Protein AF-0000000078831108 (afdb_homodimer)

Foldseek 3Di:
DVVVVVVVVLVVVLVVVVVVLVVLVVVLVVLVVLADVVLLVVLLCCLAVVCQVVLQVQLLVLLLVLLVVLCVVCVVVVNLLLSLVRSLLCCLQPSVLLSSLLVSLLRVLLVLLLVLLCCQAVCVCVVCVVVPHHCCSYRQSSNLVSLLVRQLVSSVVSSVSSSVSNLVSCCPPVVDHSVSNVVNNVVPDDPLSNVLSSVLSSVLSSLSSSLSNVLSNPFDDPPVSSNVSSVRSSVSSSVSSVVSSVVSCVVVVVVVD/DVVVVVVCVLVVVLVVCVVVLVVLVVVLVVLVVLADVVLLVVLLCCLAVVCQVVLQVQLLVLLLVLLVVLCVVCVVVVNLLLSLVRSLLCCLQPSVLLSSLLVSLLRVLLVLLLVLLCCQAVCVCVVCVVVPHHCCSYRQSSNLVSLLVRQLVSSVVSSVSSSVSNLVSCCPPVVDHSVSNVVNNVVPDDPLSNVLSSVLSSVLSSLSSSLSNVLSNPFDDPPVSSNVSSVRSSVSSSSSSVVSSVVSCVVVVVVVD

InterPro domains:
  IPR030802 ABC transporter permease MalE [PF02405] (42-250)
  IPR030802 ABC transporter permease MalE [PTHR30188] (7-253)

Structure (mmCIF, N/CA/C/O backbone):
data_AF-0000000078831108-model_v1
#
loop_
_entity.id
_entity.type
_entity.pdbx_description
1 polymer 'Membrane protein'
#
loop_
_atom_site.group_PDB
_atom_site.id
_atom_site.type_symbol
_atom_site.label_atom_id
_atom_site.label_alt_id
_atom_site.label_comp_id
_atom_site.label_asym_id
_atom_site.label_entity_id
_atom_site.label_seq_id
_atom_site.pdbx_PDB_ins_code
_atom_site.Cartn_x
_atom_site.Cartn_y
_atom_site.Cartn_z
_atom_site.occupancy
_atom_site.B_iso_or_equiv
_atom_site.auth_seq_id
_atom_site.auth_comp_id
_atom_site.auth_asym_id
_atom_site.auth_atom_id
_atom_site.pdbx_PDB_model_num
ATOM 1 N N . MET A 1 1 ? 14.578 -10.383 21.969 1 43.16 1 MET A N 1
ATOM 2 C CA . MET A 1 1 ? 13.406 -10.391 22.844 1 43.16 1 MET A CA 1
ATOM 3 C C . MET A 1 1 ? 12.711 -9.031 22.828 1 43.16 1 MET A C 1
ATOM 5 O O . MET A 1 1 ? 11.484 -8.961 22.766 1 43.16 1 MET A O 1
ATOM 9 N N . ALA A 1 2 ? 13.477 -8.055 22.891 1 45.19 2 ALA A N 1
ATOM 10 C CA . ALA A 1 2 ? 12.914 -6.707 22.922 1 45.19 2 ALA A CA 1
ATOM 11 C C . ALA A 1 2 ? 12.273 -6.348 21.578 1 45.19 2 ALA A C 1
ATOM 13 O O . ALA A 1 2 ? 11.211 -5.727 21.547 1 45.19 2 ALA A O 1
ATOM 14 N N . LEU A 1 3 ? 12.992 -6.754 20.594 1 42.25 3 LEU A N 1
ATOM 15 C CA . LEU A 1 3 ? 12.469 -6.504 19.266 1 42.25 3 LEU A CA 1
ATOM 16 C C . LEU A 1 3 ? 11.172 -7.277 19.031 1 42.25 3 LEU A C 1
ATOM 18 O O . LEU A 1 3 ? 10.219 -6.75 18.453 1 42.25 3 LEU A O 1
ATOM 22 N N . LEU A 1 4 ? 11.211 -8.508 19.469 1 44.19 4 LEU A N 1
ATOM 23 C CA . LEU A 1 4 ? 10 -9.328 19.406 1 44.19 4 LEU A CA 1
ATOM 24 C C . LEU A 1 4 ? 8.906 -8.75 20.297 1 44.19 4 LEU A C 1
ATOM 26 O O . LEU A 1 4 ? 7.73 -8.766 19.938 1 44.19 4 LEU A O 1
ATOM 30 N N . THR A 1 5 ? 9.328 -8.219 21.328 1 44.53 5 THR A N 1
ATOM 31 C CA . THR A 1 5 ? 8.375 -7.609 22.25 1 44.53 5 THR A CA 1
ATOM 32 C C . THR A 1 5 ? 7.82 -6.312 21.672 1 44.53 5 THR A C 1
ATOM 34 O O . THR A 1 5 ? 6.633 -6.02 21.812 1 44.53 5 THR A O 1
ATOM 37 N N . ARG A 1 6 ? 8.617 -5.656 21.125 1 44.91 6 ARG A N 1
ATOM 38 C CA . ARG A 1 6 ? 8.148 -4.418 20.516 1 44.91 6 ARG A CA 1
ATOM 39 C C . ARG A 1 6 ? 7.27 -4.699 19.297 1 44.91 6 ARG A C 1
ATOM 41 O O . ARG A 1 6 ? 6.254 -4.035 19.094 1 44.91 6 ARG A O 1
ATOM 48 N N . LEU A 1 7 ? 7.746 -5.621 18.531 1 43.31 7 LEU A N 1
ATOM 49 C CA . LEU A 1 7 ? 6.914 -6.117 17.438 1 43.31 7 LEU A CA 1
ATOM 50 C C . LEU A 1 7 ? 5.578 -6.633 17.969 1 43.31 7 LEU A C 1
ATOM 52 O O . LEU A 1 7 ? 4.531 -6.395 17.359 1 43.31 7 LEU A O 1
ATOM 56 N N . GLY A 1 8 ? 5.664 -7.355 18.984 1 44.03 8 GLY A N 1
ATOM 57 C CA . GLY A 1 8 ? 4.484 -7.832 19.688 1 44.03 8 GLY A CA 1
ATOM 58 C C . GLY A 1 8 ? 3.615 -6.711 20.234 1 44.03 8 GLY A C 1
ATOM 59 O O . GLY A 1 8 ? 2.391 -6.75 20.094 1 44.03 8 GLY A O 1
ATOM 60 N N . ARG A 1 9 ? 4.199 -5.793 20.734 1 45.91 9 ARG A N 1
ATOM 61 C CA . ARG A 1 9 ? 3.428 -4.684 21.297 1 45.91 9 ARG A CA 1
ATOM 62 C C . ARG A 1 9 ? 2.775 -3.861 20.188 1 45.91 9 ARG A C 1
ATOM 64 O O . ARG A 1 9 ? 1.618 -3.455 20.312 1 45.91 9 ARG A O 1
ATOM 71 N N . THR A 1 10 ? 3.529 -3.58 19.219 1 43.19 10 THR A N 1
ATOM 72 C CA . THR A 1 10 ? 2.941 -2.871 18.078 1 43.19 10 THR A CA 1
ATOM 73 C C . THR A 1 10 ? 1.847 -3.709 17.422 1 43.19 10 THR A C 1
ATOM 75 O O . THR A 1 10 ? 0.784 -3.189 17.078 1 43.19 10 THR A O 1
ATOM 78 N N . ALA A 1 11 ? 2.166 -4.961 17.203 1 45.38 11 ALA A N 1
ATOM 79 C CA . ALA A 1 11 ? 1.142 -5.898 16.75 1 45.38 11 ALA A CA 1
ATOM 80 C C . ALA A 1 11 ? 0.006 -6 17.766 1 45.38 11 ALA A C 1
ATOM 82 O O . ALA A 1 11 ? -1.169 -6.004 17.391 1 45.38 11 ALA A O 1
ATOM 83 N N . LEU A 1 12 ? 0.386 -6.129 18.969 1 43.25 12 LEU A N 1
ATOM 84 C CA . LEU A 1 12 ? -0.593 -6.18 20.047 1 43.25 12 LEU A CA 1
ATOM 85 C C . LEU A 1 12 ? -1.327 -4.848 20.188 1 43.25 12 LEU A C 1
ATOM 87 O O . LEU A 1 12 ? -2.535 -4.824 20.422 1 43.25 12 LEU A O 1
ATOM 91 N N . ASP A 1 13 ? -0.685 -3.844 20.172 1 46.34 13 ASP A N 1
ATOM 92 C CA . ASP A 1 13 ? -1.347 -2.543 20.172 1 46.34 13 ASP A CA 1
ATOM 93 C C . ASP A 1 13 ? -2.246 -2.387 18.938 1 46.34 13 ASP A C 1
ATOM 95 O O . ASP A 1 13 ? -3.332 -1.81 19.031 1 46.34 13 ASP A O 1
ATOM 99 N N . ALA A 1 14 ? -1.719 -2.859 17.938 1 45.06 14 ALA A N 1
ATOM 100 C CA . ALA A 1 14 ? -2.582 -2.953 16.766 1 45.06 14 ALA A CA 1
ATOM 101 C C . ALA A 1 14 ? -3.768 -3.879 17.016 1 45.06 14 ALA A C 1
ATOM 103 O O . ALA A 1 14 ? -4.895 -3.582 16.625 1 45.06 14 ALA A O 1
ATOM 104 N N . LEU A 1 15 ? -3.455 -5.012 17.656 1 43.91 15 LEU A N 1
ATOM 105 C CA . LEU A 1 15 ? -4.496 -5.938 18.094 1 43.91 15 LEU A CA 1
ATOM 106 C C . LEU A 1 15 ? -5.312 -5.348 19.234 1 43.91 15 LEU A C 1
ATOM 108 O O . LEU A 1 15 ? -6.527 -5.547 19.312 1 43.91 15 LEU A O 1
ATOM 112 N N . ARG A 1 16 ? -4.68 -4.941 20.188 1 45.62 16 ARG A N 1
ATOM 113 C CA . ARG A 1 16 ? -5.426 -4.207 21.203 1 45.62 16 ARG A CA 1
ATOM 114 C C . ARG A 1 16 ? -6.266 -3.102 20.578 1 45.62 16 ARG A C 1
ATOM 116 O O . ARG A 1 16 ? -7.328 -2.748 21.094 1 45.62 16 ARG A O 1
ATOM 123 N N . GLY A 1 17 ? -5.84 -2.684 19.531 1 46.88 17 GLY A N 1
ATOM 124 C CA . GLY A 1 17 ? -6.617 -1.814 18.656 1 46.88 17 GLY A CA 1
ATOM 125 C C . GLY A 1 17 ? -7.859 -2.486 18.109 1 46.88 17 GLY A C 1
ATOM 126 O O . GLY A 1 17 ? -8.867 -1.821 17.844 1 46.88 17 GLY A O 1
ATOM 127 N N . THR A 1 18 ? -7.734 -3.844 18.047 1 49 18 THR A N 1
ATOM 128 C CA . THR A 1 18 ? -8.945 -4.547 17.641 1 49 18 THR A CA 1
ATOM 129 C C . THR A 1 18 ? -10.062 -4.352 18.656 1 49 18 THR A C 1
ATOM 131 O O . THR A 1 18 ? -11.219 -4.168 18.297 1 49 18 THR A O 1
ATOM 134 N N . GLY A 1 19 ? -9.68 -4.578 19.906 1 51.91 19 GLY A N 1
ATOM 135 C CA . GLY A 1 19 ? -10.695 -4.211 20.875 1 51.91 19 GLY A CA 1
ATOM 136 C C . GLY A 1 19 ? -11.172 -2.777 20.734 1 51.91 19 GLY A C 1
ATOM 137 O O . GLY A 1 19 ? -12.359 -2.496 20.859 1 51.91 19 GLY A O 1
ATOM 138 N N . ALA A 1 20 ? -10.266 -2.068 20.5 1 57.56 20 ALA A N 1
ATOM 139 C CA . ALA A 1 20 ? -10.586 -0.667 20.234 1 57.56 20 ALA A CA 1
ATOM 140 C C . ALA A 1 20 ? -11.383 -0.514 18.938 1 57.56 20 ALA A C 1
ATOM 142 O O . ALA A 1 20 ? -12.297 0.311 18.859 1 57.56 20 ALA A O 1
ATOM 143 N N . LEU A 1 21 ? -11.102 -1.472 18.062 1 61.81 21 LEU A N 1
ATOM 144 C CA . LEU A 1 21 ? -11.891 -1.469 16.828 1 61.81 21 LEU A CA 1
ATOM 145 C C . LEU A 1 21 ? -13.352 -1.81 17.109 1 61.81 21 LEU A C 1
ATOM 147 O O . LEU A 1 21 ? -14.258 -1.169 16.578 1 61.81 21 LEU A O 1
ATOM 151 N N . GLY A 1 22 ? -13.445 -2.783 18.031 1 63.97 22 GLY A N 1
ATOM 152 C CA . GLY A 1 22 ? -14.797 -3.16 18.391 1 63.97 22 GLY A CA 1
ATOM 153 C C . GLY A 1 22 ? -15.57 -2.045 19.078 1 63.97 22 GLY A C 1
ATOM 154 O O . GLY A 1 22 ? -16.75 -1.832 18.797 1 63.97 22 GLY A O 1
ATOM 155 N N . LEU A 1 23 ? -14.906 -1.422 19.938 1 63.66 23 LEU A N 1
ATOM 156 C CA . LEU A 1 23 ? -15.547 -0.327 20.656 1 63.66 23 LEU A CA 1
ATOM 157 C C . LEU A 1 23 ? -15.93 0.801 19.703 1 63.66 23 LEU A C 1
ATOM 159 O O . LEU A 1 23 ? -17.016 1.376 19.812 1 63.66 23 LEU A O 1
ATOM 163 N N . VAL A 1 24 ? -15.07 1.024 18.828 1 64.75 24 VAL A N 1
ATOM 164 C CA . VAL A 1 24 ? -15.352 2.098 17.875 1 64.75 24 VAL A CA 1
ATOM 165 C C . VAL A 1 24 ? -16.5 1.688 16.953 1 64.75 24 VAL A C 1
ATOM 167 O O . VAL A 1 24 ? -17.375 2.496 16.656 1 64.75 24 VAL A O 1
ATOM 170 N N . VAL A 1 25 ? -16.438 0.449 16.578 1 69.88 25 VAL A N 1
ATOM 171 C CA . VAL A 1 25 ? -17.531 -0.058 15.75 1 69.88 25 VAL A CA 1
ATOM 172 C C . VAL A 1 25 ? -18.859 0.032 16.531 1 69.88 25 VAL A C 1
ATOM 174 O O . VAL A 1 25 ? -19.859 0.512 15.992 1 69.88 25 VAL A O 1
ATOM 177 N N . GLY A 1 26 ? -18.781 -0.396 17.781 1 73.62 26 GLY A N 1
ATOM 178 C CA . GLY A 1 26 ? -19.969 -0.344 18.594 1 73.62 26 GLY A CA 1
ATOM 179 C C . GLY A 1 26 ? -20.5 1.064 18.797 1 73.62 26 GLY A C 1
ATOM 180 O O . GLY A 1 26 ? -21.703 1.313 18.625 1 73.62 26 GLY A O 1
ATOM 181 N N . ARG A 1 27 ? -19.656 1.938 19.047 1 73.44 27 ARG A N 1
ATOM 182 C CA . ARG A 1 27 ? -20.062 3.326 19.25 1 73.44 27 ARG A CA 1
ATOM 183 C C . ARG A 1 27 ? -20.578 3.945 17.953 1 73.44 27 ARG A C 1
ATOM 185 O O . ARG A 1 27 ? -21.484 4.777 17.969 1 73.44 27 ARG A O 1
ATOM 192 N N . THR A 1 28 ? -19.922 3.529 16.922 1 75 28 THR A N 1
ATOM 193 C CA . THR A 1 28 ? -20.359 4.031 15.625 1 75 28 THR A CA 1
ATOM 194 C C . THR A 1 28 ? -21.781 3.547 15.312 1 75 28 THR A C 1
ATOM 196 O O . THR A 1 28 ? -22.609 4.316 14.836 1 75 28 THR A O 1
ATOM 199 N N . VAL A 1 29 ? -21.969 2.326 15.617 1 74.62 29 VAL A N 1
ATOM 200 C CA . VAL A 1 29 ? -23.297 1.761 15.367 1 74.62 29 VAL A CA 1
ATOM 201 C C . VAL A 1 29 ? -24.328 2.479 16.234 1 74.62 29 VAL A C 1
ATOM 203 O O . VAL A 1 29 ? -25.422 2.809 15.75 1 74.62 29 VAL A O 1
ATOM 206 N N . LEU A 1 30 ? -23.984 2.793 17.438 1 76.62 30 LEU A N 1
ATOM 207 C CA . LEU A 1 30 ? -24.906 3.461 18.344 1 76.62 30 LEU A CA 1
ATOM 208 C C . LEU A 1 30 ? -25.141 4.906 17.922 1 76.62 30 LEU A C 1
ATOM 210 O O . LEU A 1 30 ? -26.172 5.492 18.25 1 76.62 30 LEU A O 1
ATOM 214 N N . ALA A 1 31 ? -24.25 5.418 17.25 1 76.25 31 ALA A N 1
ATOM 215 C CA . ALA A 1 31 ? -24.344 6.82 16.859 1 76.25 31 ALA A CA 1
ATOM 216 C C . ALA A 1 31 ? -25.047 6.965 15.508 1 76.25 31 ALA A C 1
ATOM 218 O O . ALA A 1 31 ? -25.344 8.078 15.07 1 76.25 31 ALA A O 1
ATOM 219 N N . LEU A 1 32 ? -25.328 5.906 14.922 1 75.81 32 LEU A N 1
ATOM 220 C CA . LEU A 1 32 ? -25.875 5.902 13.57 1 75.81 32 LEU A CA 1
ATOM 221 C C . LEU A 1 32 ? -27.141 6.754 13.5 1 75.81 32 LEU A C 1
ATOM 223 O O . LEU A 1 32 ? -27.312 7.539 12.562 1 75.81 32 LEU A O 1
ATOM 227 N N . PRO A 1 33 ? -27.984 6.691 14.508 1 74.25 33 PRO A N 1
ATOM 228 C CA . PRO A 1 33 ? -29.219 7.484 14.43 1 74.25 33 PRO A CA 1
ATOM 229 C C . PRO A 1 33 ? -28.953 8.984 14.547 1 74.25 33 PRO A C 1
ATOM 231 O O . PRO A 1 33 ? -29.797 9.797 14.148 1 74.25 33 PRO A O 1
ATOM 234 N N . LYS A 1 34 ? -27.906 9.453 14.992 1 79.75 34 LYS A N 1
ATOM 235 C CA . LYS A 1 34 ? -27.609 10.867 15.227 1 79.75 34 LYS A CA 1
ATOM 236 C C . LYS A 1 34 ? -26.562 11.375 14.234 1 79.75 34 LYS A C 1
ATOM 238 O O . LYS A 1 34 ? -25.984 12.438 14.438 1 79.75 34 LYS A O 1
ATOM 243 N N . LEU A 1 35 ? -26.5 10.633 13.125 1 84.12 35 LEU A N 1
ATOM 244 C CA . LEU A 1 35 ? -25.469 10.992 12.156 1 84.12 35 LEU A CA 1
ATOM 245 C C . LEU A 1 35 ? -25.766 12.352 11.523 1 84.12 35 LEU A C 1
ATOM 247 O O . LEU A 1 35 ? -26.922 12.633 11.164 1 84.12 35 LEU A O 1
ATOM 251 N N . GLU A 1 36 ? -24.781 13.133 11.539 1 88.25 36 GLU A N 1
ATOM 252 C CA . GLU A 1 36 ? -24.922 14.391 10.805 1 88.25 36 GLU A CA 1
ATOM 253 C C . GLU A 1 36 ? -24.922 14.156 9.297 1 88.25 36 GLU A C 1
ATOM 255 O O . GLU A 1 36 ? -23.875 13.875 8.711 1 88.25 36 GLU A O 1
ATOM 260 N N . ARG A 1 37 ? -25.969 14.422 8.656 1 89.25 37 ARG A N 1
ATOM 261 C CA . ARG A 1 37 ? -26.188 14.039 7.27 1 89.25 37 ARG A CA 1
ATOM 262 C C . ARG A 1 37 ? -25.312 14.852 6.324 1 89.25 37 ARG A C 1
ATOM 264 O O . ARG A 1 37 ? -24.875 14.344 5.289 1 89.25 37 ARG A O 1
ATOM 271 N N . ARG A 1 38 ? -25.094 16.062 6.656 1 90.69 38 ARG A N 1
ATOM 272 C CA . ARG A 1 38 ? -24.266 16.906 5.801 1 90.69 38 ARG A CA 1
ATOM 273 C C . ARG A 1 38 ? -22.828 16.406 5.77 1 90.69 38 ARG A C 1
ATOM 275 O O . ARG A 1 38 ? -22.219 16.344 4.703 1 90.69 38 ARG A O 1
ATOM 282 N N . GLU A 1 39 ? -22.391 16.047 6.906 1 91.25 39 GLU A N 1
ATOM 283 C CA . GLU A 1 39 ? -21.031 15.516 6.988 1 91.25 39 GLU A CA 1
ATOM 284 C C . GLU A 1 39 ? -20.938 14.156 6.301 1 91.25 39 GLU A C 1
ATOM 286 O O . GLU A 1 39 ? -19.938 13.852 5.656 1 91.25 39 GLU A O 1
ATOM 291 N N . LEU A 1 40 ? -21.984 13.367 6.438 1 92.12 40 LEU A N 1
ATOM 292 C CA . LEU A 1 40 ? -22.031 12.07 5.77 1 92.12 40 LEU A CA 1
ATOM 293 C C . LEU A 1 40 ? -21.969 12.234 4.254 1 92.12 40 LEU A C 1
ATOM 295 O O . LEU A 1 40 ? -21.219 11.531 3.578 1 92.12 40 LEU A O 1
ATOM 299 N N . GLY A 1 41 ? -22.734 13.141 3.779 1 93.38 41 GLY A N 1
ATOM 300 C CA . GLY A 1 41 ? -22.734 13.398 2.346 1 93.38 41 GLY A CA 1
ATOM 301 C C . GLY A 1 41 ? -21.391 13.883 1.828 1 93.38 41 GLY A C 1
ATOM 302 O O . GLY A 1 41 ? -20.922 13.414 0.787 1 93.38 41 GLY A O 1
ATOM 303 N N . ARG A 1 42 ? -20.828 14.758 2.508 1 92.12 42 ARG A N 1
ATOM 304 C CA . ARG A 1 42 ? -19.516 15.273 2.133 1 92.12 42 ARG A CA 1
ATOM 305 C C . ARG A 1 42 ? -18.469 14.172 2.133 1 92.12 42 ARG A C 1
ATOM 307 O O . ARG A 1 42 ? -17.688 14.047 1.188 1 92.12 42 ARG A O 1
ATOM 314 N N . ALA A 1 43 ? -18.516 13.406 3.154 1 91.62 43 ALA A N 1
ATOM 315 C CA . ALA A 1 43 ? -17.547 12.32 3.297 1 91.62 43 ALA A CA 1
ATOM 316 C C . ALA A 1 43 ? -17.75 11.266 2.211 1 91.62 43 ALA A C 1
ATOM 318 O O . ALA A 1 43 ? -16.766 10.727 1.685 1 91.62 43 ALA A O 1
ATOM 319 N N . LEU A 1 44 ? -18.984 11.008 1.83 1 93.38 44 LEU A N 1
ATOM 320 C CA . LEU A 1 44 ? -19.266 10.023 0.795 1 93.38 44 LEU A CA 1
ATOM 321 C C . LEU A 1 44 ? -18.719 10.477 -0.555 1 93.38 44 LEU A C 1
ATOM 323 O O . LEU A 1 44 ? -18.188 9.664 -1.315 1 93.38 44 LEU A O 1
ATOM 327 N N . VAL A 1 45 ? -18.875 11.688 -0.813 1 92.62 45 VAL A N 1
ATOM 328 C CA . VAL A 1 45 ? -18.391 12.227 -2.078 1 92.62 45 VAL A CA 1
ATOM 329 C C . VAL A 1 45 ? -16.859 12.203 -2.09 1 92.62 45 VAL A C 1
ATOM 331 O O . VAL A 1 45 ? -16.25 11.789 -3.076 1 92.62 45 VAL A O 1
ATOM 334 N N . GLN A 1 46 ? -16.328 12.609 -1.021 1 89 46 GLN A N 1
ATOM 335 C CA . GLN A 1 46 ? -14.867 12.695 -0.93 1 89 46 GLN A CA 1
ATOM 336 C C . GLN A 1 46 ? -14.227 11.312 -0.931 1 89 46 GLN A C 1
ATOM 338 O O . GLN A 1 46 ? -13.242 11.078 -1.634 1 89 46 GLN A O 1
ATOM 343 N N . PHE A 1 47 ? -14.797 10.398 -0.22 1 90.62 47 PHE A N 1
ATOM 344 C CA . PHE A 1 47 ? -14.203 9.086 -0.044 1 90.62 47 PHE A CA 1
ATOM 345 C C . PHE A 1 47 ? -14.555 8.172 -1.21 1 90.62 47 PHE A C 1
ATOM 347 O O . PHE A 1 47 ? -13.727 7.367 -1.649 1 90.62 47 PHE A O 1
ATOM 354 N N . GLY A 1 48 ? -15.695 8.266 -1.711 1 91 48 GLY A N 1
ATOM 355 C CA . GLY A 1 48 ? -16.156 7.406 -2.793 1 91 48 GLY A CA 1
ATOM 356 C C . GLY A 1 48 ? -15.797 7.938 -4.168 1 91 48 GLY A C 1
ATOM 357 O O . GLY A 1 48 ? -14.836 7.473 -4.785 1 91 48 GLY A O 1
ATOM 358 N N . TYR A 1 49 ? -16.406 9.008 -4.52 1 90 49 TYR A N 1
ATOM 359 C CA . TYR A 1 49 ? -16.234 9.57 -5.852 1 90 49 TYR A CA 1
ATOM 360 C C . TYR A 1 49 ? -14.828 10.125 -6.043 1 90 49 TYR A C 1
ATOM 362 O O . TYR A 1 49 ? -14.219 9.922 -7.094 1 90 49 TYR A O 1
ATOM 370 N N . GLY A 1 50 ? -14.391 10.773 -5.117 1 89.19 50 GLY A N 1
ATOM 371 C CA . GLY A 1 50 ? -13.078 11.383 -5.203 1 89.19 50 GLY A CA 1
ATOM 372 C C . GLY A 1 50 ? -11.953 10.367 -5.309 1 89.19 50 GLY A C 1
ATOM 373 O O . GLY A 1 50 ? -10.875 10.68 -5.812 1 89.19 50 GLY A O 1
ATOM 374 N N . SER A 1 51 ? -12.234 9.133 -4.895 1 90.88 51 SER A N 1
ATOM 375 C CA . SER A 1 51 ? -11.195 8.109 -4.863 1 90.88 51 SER A CA 1
ATOM 376 C C . SER A 1 51 ? -11.289 7.188 -6.074 1 90.88 51 SER A C 1
ATOM 378 O O . SER A 1 51 ? -10.414 6.348 -6.293 1 90.88 51 SER A O 1
ATOM 380 N N . LEU A 1 52 ? -12.281 7.363 -6.918 1 91.62 52 LEU A N 1
ATOM 381 C CA . LEU A 1 52 ? -12.586 6.434 -8 1 91.62 52 LEU A CA 1
ATOM 382 C C . LEU A 1 52 ? -11.438 6.367 -9 1 91.62 52 LEU A C 1
ATOM 384 O O . LEU A 1 52 ? -10.992 5.277 -9.375 1 91.62 52 LEU A O 1
ATOM 388 N N . PRO A 1 53 ? -10.938 7.477 -9.461 1 87.62 53 PRO A N 1
ATOM 389 C CA . PRO A 1 53 ? -9.859 7.395 -10.445 1 87.62 53 PRO A CA 1
ATOM 390 C C . PRO A 1 53 ? -8.641 6.641 -9.93 1 87.62 53 PRO A C 1
ATOM 392 O O . PRO A 1 53 ? -8.07 5.812 -10.641 1 87.62 53 PRO A O 1
ATOM 395 N N . LEU A 1 54 ? -8.258 6.922 -8.719 1 86.5 54 LEU A N 1
ATOM 396 C CA . LEU A 1 54 ? -7.105 6.258 -8.125 1 86.5 54 LEU A CA 1
ATOM 397 C C . LEU A 1 54 ? -7.375 4.77 -7.93 1 86.5 54 LEU A C 1
ATOM 399 O O . LEU A 1 54 ? -6.496 3.939 -8.18 1 86.5 54 LEU A O 1
ATOM 403 N N . ALA A 1 55 ? -8.547 4.484 -7.484 1 92.5 55 ALA A N 1
ATOM 404 C CA . ALA A 1 55 ? -8.938 3.094 -7.266 1 92.5 55 ALA A CA 1
ATOM 405 C C . ALA A 1 55 ? -8.938 2.311 -8.578 1 92.5 55 ALA A C 1
ATOM 407 O O . ALA A 1 55 ? -8.469 1.172 -8.625 1 92.5 55 ALA A O 1
ATOM 408 N N . LEU A 1 56 ? -9.414 2.895 -9.609 1 93 56 LEU A N 1
ATOM 409 C CA . LEU A 1 56 ? -9.5 2.221 -10.898 1 93 56 LEU A CA 1
ATOM 410 C C . LEU A 1 56 ? -8.117 2.012 -11.5 1 93 56 LEU A C 1
ATOM 412 O O . LEU A 1 56 ? -7.836 0.956 -12.078 1 93 56 LEU A O 1
ATOM 416 N N . ALA A 1 57 ? -7.309 2.965 -11.398 1 87.62 57 ALA A N 1
ATOM 417 C CA . ALA A 1 57 ? -5.945 2.836 -11.906 1 87.62 57 ALA A CA 1
ATOM 418 C C . ALA A 1 57 ? -5.191 1.726 -11.18 1 87.62 57 ALA A C 1
ATOM 420 O O . ALA A 1 57 ? -4.488 0.931 -11.805 1 87.62 57 ALA A O 1
ATOM 421 N N . THR A 1 58 ? -5.371 1.715 -9.922 1 86.56 58 THR A N 1
ATOM 422 C CA . THR A 1 58 ? -4.723 0.697 -9.102 1 86.56 58 THR A CA 1
ATOM 423 C C . THR A 1 58 ? -5.227 -0.696 -9.469 1 86.56 58 THR A C 1
ATOM 425 O O . THR A 1 58 ? -4.445 -1.647 -9.531 1 86.56 58 THR A O 1
ATOM 428 N N . ALA A 1 59 ? -6.48 -0.747 -9.688 1 93.81 59 ALA A N 1
ATOM 429 C CA . ALA A 1 59 ? -7.094 -2.029 -10.031 1 93.81 59 ALA A CA 1
ATOM 430 C C . ALA A 1 59 ? -6.59 -2.535 -11.375 1 93.81 59 ALA A C 1
ATOM 432 O O . ALA A 1 59 ? -6.324 -3.729 -11.539 1 93.81 59 ALA A O 1
ATOM 433 N N . ALA A 1 60 ? -6.535 -1.672 -12.289 1 93.12 60 ALA A N 1
ATOM 434 C CA . ALA A 1 60 ? -6.043 -2.041 -13.617 1 93.12 60 ALA A CA 1
ATOM 435 C C . ALA A 1 60 ? -4.613 -2.572 -13.539 1 93.12 60 ALA A C 1
ATOM 437 O O . ALA A 1 60 ? -4.309 -3.631 -14.094 1 93.12 60 ALA A O 1
ATOM 438 N N . LEU A 1 61 ? -3.803 -1.88 -12.867 1 86.62 61 LEU A N 1
ATOM 439 C CA . LEU A 1 61 ? -2.402 -2.273 -12.766 1 86.62 61 LEU A CA 1
ATOM 440 C C . LEU A 1 61 ? -2.26 -3.562 -11.961 1 86.62 61 LEU A C 1
ATOM 442 O O . LEU A 1 61 ? -1.434 -4.414 -12.289 1 86.62 61 LEU A O 1
ATOM 446 N N . ALA A 1 62 ? -3.053 -3.639 -10.922 1 89.06 62 ALA A N 1
ATOM 447 C CA . ALA A 1 62 ? -3.057 -4.863 -10.125 1 89.06 62 ALA A CA 1
ATOM 448 C C . ALA A 1 62 ? -3.438 -6.07 -10.977 1 89.06 62 ALA A C 1
ATOM 450 O O . ALA A 1 62 ? -2.834 -7.141 -10.852 1 89.06 62 ALA A O 1
ATOM 451 N N . GLY A 1 63 ? -4.469 -5.891 -11.789 1 93.69 63 GLY A N 1
ATOM 452 C CA . GLY A 1 63 ? -4.875 -6.973 -12.672 1 93.69 63 GLY A CA 1
ATOM 453 C C . GLY A 1 63 ? -3.768 -7.434 -13.602 1 93.69 63 GLY A C 1
ATOM 454 O O . GLY A 1 63 ? -3.543 -8.633 -13.758 1 93.69 63 GLY A O 1
ATOM 455 N N . ILE A 1 64 ? -3.125 -6.492 -14.164 1 91.12 64 ILE A N 1
ATOM 456 C CA . ILE A 1 64 ? -2.061 -6.797 -15.109 1 91.12 64 ILE A CA 1
ATOM 457 C C . ILE A 1 64 ? -0.918 -7.512 -14.391 1 91.12 64 ILE A C 1
ATOM 459 O O . ILE A 1 64 ? -0.42 -8.531 -14.867 1 91.12 64 ILE A O 1
ATOM 463 N N . ILE A 1 65 ? -0.543 -7.016 -13.242 1 85.94 65 ILE A N 1
ATOM 464 C CA . ILE A 1 65 ? 0.574 -7.578 -12.492 1 85.94 65 ILE A CA 1
ATOM 465 C C . ILE A 1 65 ? 0.239 -9 -12.055 1 85.94 65 ILE A C 1
ATOM 467 O O . ILE A 1 65 ? 1.072 -9.906 -12.164 1 85.94 65 ILE A O 1
ATOM 471 N N . VAL A 1 66 ? -0.938 -9.219 -11.617 1 91.25 66 VAL A N 1
ATOM 472 C CA . VAL A 1 66 ? -1.331 -10.516 -11.078 1 91.25 66 VAL A CA 1
ATOM 473 C C . VAL A 1 66 ? -1.391 -11.547 -12.195 1 91.25 66 VAL A C 1
ATOM 475 O O . VAL A 1 66 ? -0.968 -12.688 -12.016 1 91.25 66 VAL A O 1
ATOM 478 N N . VAL A 1 67 ? -1.937 -11.156 -13.312 1 94.25 67 VAL A N 1
ATOM 479 C CA . VAL A 1 67 ? -2.074 -12.133 -14.383 1 94.25 67 VAL A CA 1
ATOM 480 C C . VAL A 1 67 ? -0.697 -12.484 -14.945 1 94.25 67 VAL A C 1
ATOM 482 O O . VAL A 1 67 ? -0.451 -13.633 -15.328 1 94.25 67 VAL A O 1
ATOM 485 N N . LEU A 1 68 ? 0.202 -11.586 -15.039 1 88.62 68 LEU A N 1
ATOM 486 C CA . LEU A 1 68 ? 1.557 -11.875 -15.5 1 88.62 68 LEU A CA 1
ATOM 487 C C . LEU A 1 68 ? 2.287 -12.773 -14.508 1 88.62 68 LEU A C 1
ATOM 489 O O . LEU A 1 68 ? 2.996 -13.703 -14.914 1 88.62 68 LEU A O 1
ATOM 493 N N . GLN A 1 69 ? 2.053 -12.531 -13.258 1 85.19 69 GLN A N 1
ATOM 494 C CA . GLN A 1 69 ? 2.643 -13.383 -12.234 1 85.19 69 GLN A CA 1
ATOM 495 C C . GLN A 1 69 ? 2.039 -14.789 -12.266 1 85.19 69 GLN A C 1
ATOM 497 O O . GLN A 1 69 ? 2.76 -15.781 -12.156 1 85.19 69 GLN A O 1
ATOM 502 N N . SER A 1 70 ? 0.777 -14.836 -12.391 1 91.06 70 SER A N 1
ATOM 503 C CA . SER A 1 70 ? 0.101 -16.125 -12.477 1 91.06 70 SER A CA 1
ATOM 504 C C . SER A 1 70 ? 0.514 -16.891 -13.727 1 91.06 70 SER A C 1
ATOM 506 O O . SER A 1 70 ? 0.562 -18.109 -13.727 1 91.06 70 SER A O 1
ATOM 508 N N . GLY A 1 71 ? 0.784 -16.109 -14.75 1 91.38 71 GLY A N 1
ATOM 509 C CA . GLY A 1 71 ? 1.247 -16.703 -15.992 1 91.38 71 GLY A CA 1
ATOM 510 C C . GLY A 1 71 ? 2.551 -17.469 -15.844 1 91.38 71 GLY A C 1
ATOM 511 O O . GLY A 1 71 ? 2.729 -18.531 -16.438 1 91.38 71 GLY A O 1
ATOM 512 N N . ILE A 1 72 ? 3.369 -16.953 -15.078 1 86.38 72 ILE A N 1
ATOM 513 C CA . ILE A 1 72 ? 4.641 -17.609 -14.805 1 86.38 72 ILE A CA 1
ATOM 514 C C . ILE A 1 72 ? 4.387 -18.938 -14.102 1 86.38 72 ILE A C 1
ATOM 516 O O . ILE A 1 72 ? 5.004 -19.953 -14.438 1 86.38 72 ILE A O 1
ATOM 520 N N . TYR A 1 73 ? 3.424 -18.984 -13.203 1 87.31 73 TYR A N 1
ATOM 521 C CA . TYR A 1 73 ? 3.109 -20.203 -12.461 1 87.31 73 TYR A CA 1
ATOM 522 C C . TYR A 1 73 ? 2.477 -21.25 -13.367 1 87.31 73 TYR A C 1
ATOM 524 O O . TYR A 1 73 ? 2.922 -22.391 -13.398 1 87.31 73 TYR A O 1
ATOM 532 N N . VAL A 1 74 ? 1.536 -20.859 -14.094 1 91.94 74 VAL A N 1
ATOM 533 C CA . VAL A 1 74 ? 0.79 -21.828 -14.875 1 91.94 74 VAL A CA 1
ATOM 534 C C . VAL A 1 74 ? 1.663 -22.359 -16.016 1 91.94 74 VAL A C 1
ATOM 536 O O . VAL A 1 74 ? 1.55 -23.516 -16.406 1 91.94 74 VAL A O 1
ATOM 539 N N . GLN A 1 75 ? 2.508 -21.484 -16.562 1 89.75 75 GLN A N 1
ATOM 540 C CA . GLN A 1 75 ? 3.436 -21.922 -17.594 1 89.75 75 GLN A CA 1
ATOM 541 C C . GLN A 1 75 ? 4.43 -22.938 -17.047 1 89.75 75 GLN A C 1
ATOM 543 O O . GLN A 1 75 ? 4.711 -23.953 -17.688 1 89.75 75 GLN A O 1
ATOM 548 N N . ARG A 1 76 ? 4.918 -22.688 -15.938 1 86.75 76 ARG A N 1
ATOM 549 C CA . ARG A 1 76 ? 5.871 -23.594 -15.312 1 86.75 76 ARG A CA 1
ATOM 550 C C . ARG A 1 76 ? 5.234 -24.953 -15.031 1 86.75 76 ARG A C 1
ATOM 552 O O . ARG A 1 76 ? 5.898 -25.984 -15.125 1 86.75 76 ARG A O 1
ATOM 559 N N . PHE A 1 77 ? 3.986 -24.953 -14.781 1 89.25 77 PHE A N 1
ATOM 560 C CA . PHE A 1 77 ? 3.305 -26.188 -14.383 1 89.25 77 PHE A CA 1
ATOM 561 C C . PHE A 1 77 ? 2.58 -26.812 -15.57 1 89.25 77 PHE A C 1
ATOM 563 O O . PHE A 1 77 ? 1.874 -27.812 -15.422 1 89.25 77 PHE A O 1
ATOM 570 N N . GLY A 1 78 ? 2.717 -26.172 -16.719 1 90.81 78 GLY A N 1
ATOM 571 C CA . GLY A 1 78 ? 2.074 -26.688 -17.922 1 90.81 78 GLY A CA 1
ATOM 572 C C . GLY A 1 78 ? 0.561 -26.594 -17.875 1 90.81 78 GLY A C 1
ATOM 573 O O . GLY A 1 78 ? -0.133 -27.469 -18.406 1 90.81 78 GLY A O 1
ATOM 574 N N . ALA A 1 79 ? 0.041 -25.625 -17.172 1 93.44 79 ALA A N 1
ATOM 575 C CA . ALA A 1 79 ? -1.394 -25.484 -16.938 1 93.44 79 ALA A CA 1
ATOM 576 C C . ALA A 1 79 ? -1.902 -24.141 -17.453 1 93.44 79 ALA A C 1
ATOM 578 O O . ALA A 1 79 ? -2.613 -23.422 -16.75 1 93.44 79 ALA A O 1
ATOM 579 N N . ARG A 1 80 ? -1.611 -23.812 -18.594 1 93.62 80 ARG A N 1
ATOM 580 C CA . ARG A 1 80 ? -1.91 -22.5 -19.156 1 93.62 80 ARG A CA 1
ATOM 581 C C . ARG A 1 80 ? -3.412 -22.234 -19.172 1 93.62 80 ARG A C 1
ATOM 583 O O . ARG A 1 80 ? -3.848 -21.094 -19 1 93.62 80 ARG A O 1
ATOM 590 N N . ALA A 1 81 ? -4.156 -23.281 -19.312 1 94.19 81 ALA A N 1
ATOM 591 C CA . ALA A 1 81 ? -5.605 -23.125 -19.375 1 94.19 81 ALA A CA 1
ATOM 592 C C . ALA A 1 81 ? -6.176 -22.641 -18.047 1 94.19 81 ALA A C 1
ATOM 594 O O . ALA A 1 81 ? -7.277 -22.094 -18 1 94.19 81 ALA A O 1
ATOM 595 N N . PHE A 1 82 ? -5.406 -22.781 -17.016 1 95.69 82 PHE A N 1
ATOM 596 C CA . PHE A 1 82 ? -5.898 -22.453 -15.68 1 95.69 82 PHE A CA 1
ATOM 597 C C . PHE A 1 82 ? -5.547 -21.016 -15.312 1 95.69 82 PHE A C 1
ATOM 599 O O . PHE A 1 82 ? -5.754 -20.594 -14.172 1 95.69 82 PHE A O 1
ATOM 606 N N . LEU A 1 83 ? -5.094 -20.266 -16.203 1 96.5 83 LEU A N 1
ATOM 607 C CA . LEU A 1 83 ? -4.664 -18.891 -15.945 1 96.5 83 LEU A CA 1
ATOM 608 C C . LEU A 1 83 ? -5.832 -18.047 -15.453 1 96.5 83 LEU A C 1
ATOM 610 O O . LEU A 1 83 ? -5.656 -17.188 -14.578 1 96.5 83 LEU A O 1
ATOM 614 N N . GLY A 1 84 ? -7 -18.281 -16.031 1 97.25 84 GLY A N 1
ATOM 615 C CA . GLY A 1 84 ? -8.164 -17.531 -15.594 1 97.25 84 GLY A CA 1
ATOM 616 C C . GLY A 1 84 ? -8.477 -17.734 -14.117 1 97.25 84 GLY A C 1
ATOM 617 O O . GLY A 1 84 ? -8.766 -16.781 -13.398 1 97.25 84 GLY A O 1
ATOM 618 N N . TRP A 1 85 ? -8.367 -18.938 -13.711 1 96.19 85 TRP A N 1
ATOM 619 C CA . TRP A 1 85 ? -8.586 -19.25 -12.297 1 96.19 85 TRP A CA 1
ATOM 620 C C . TRP A 1 85 ? -7.469 -18.656 -11.438 1 96.19 85 TRP A C 1
ATOM 622 O O . TRP A 1 85 ? -7.738 -18.016 -10.422 1 96.19 85 TRP A O 1
ATOM 632 N N . ALA A 1 86 ? -6.273 -18.938 -11.844 1 94.69 86 ALA A N 1
ATOM 633 C CA . ALA A 1 86 ? -5.125 -18.531 -11.023 1 94.69 86 ALA A CA 1
ATOM 634 C C . ALA A 1 86 ? -5.094 -17.016 -10.836 1 94.69 86 ALA A C 1
ATOM 636 O O . ALA A 1 86 ? -4.898 -16.531 -9.727 1 94.69 86 ALA A O 1
ATOM 637 N N . ALA A 1 87 ? -5.289 -16.297 -11.875 1 96.12 87 ALA A N 1
ATOM 638 C CA . ALA A 1 87 ? -5.262 -14.836 -11.82 1 96.12 87 ALA A CA 1
ATOM 639 C C . ALA A 1 87 ? -6.48 -14.289 -11.078 1 96.12 87 ALA A C 1
ATOM 641 O O . ALA A 1 87 ? -6.363 -13.367 -10.273 1 96.12 87 ALA A O 1
ATOM 642 N N . GLY A 1 88 ? -7.629 -14.836 -11.383 1 96.44 88 GLY A N 1
ATOM 643 C CA . GLY A 1 88 ? -8.852 -14.414 -10.711 1 96.44 88 GLY A CA 1
ATOM 644 C C . GLY A 1 88 ? -8.812 -14.625 -9.211 1 96.44 88 GLY A C 1
ATOM 645 O O . GLY A 1 88 ? -9.18 -13.734 -8.445 1 96.44 88 GLY A O 1
ATOM 646 N N . TYR A 1 89 ? -8.336 -15.797 -8.898 1 92.81 89 TYR A N 1
ATOM 647 C CA . TYR A 1 89 ? -8.195 -16.109 -7.48 1 92.81 89 TYR A CA 1
ATOM 648 C C . TYR A 1 89 ? -7.23 -15.141 -6.805 1 92.81 89 TYR A C 1
ATOM 650 O O . TYR A 1 89 ? -7.488 -14.664 -5.695 1 92.81 89 TYR A O 1
ATOM 658 N N . GLY A 1 90 ? -6.145 -14.859 -7.426 1 92.12 90 GLY A N 1
ATOM 659 C CA . GLY A 1 90 ? -5.148 -13.93 -6.906 1 92.12 90 GLY A CA 1
ATOM 660 C C . GLY A 1 90 ? -5.703 -12.547 -6.656 1 92.12 90 GLY A C 1
ATOM 661 O O . GLY A 1 90 ? -5.418 -11.938 -5.621 1 92.12 90 GLY A O 1
ATOM 662 N N . VAL A 1 91 ? -6.48 -12.117 -7.547 1 94.38 91 VAL A N 1
ATOM 663 C CA . VAL A 1 91 ? -7 -10.758 -7.434 1 94.38 91 VAL A CA 1
ATOM 664 C C . VAL A 1 91 ? -8.125 -10.719 -6.395 1 94.38 91 VAL A C 1
ATOM 666 O O . VAL A 1 91 ? -8.164 -9.82 -5.551 1 94.38 91 VAL A O 1
ATOM 669 N N . LEU A 1 92 ? -9.008 -11.648 -6.402 1 93.38 92 LEU A N 1
ATOM 670 C CA . LEU A 1 92 ? -10.219 -11.578 -5.59 1 93.38 92 LEU A CA 1
ATOM 671 C C . LEU A 1 92 ? -9.898 -11.82 -4.121 1 93.38 92 LEU A C 1
ATOM 673 O O . LEU A 1 92 ? -10.5 -11.203 -3.238 1 93.38 92 LEU A O 1
ATOM 677 N N . TRP A 1 93 ? -8.922 -12.625 -3.836 1 90 93 TRP A N 1
ATOM 678 C CA . TRP A 1 93 ? -8.719 -13.023 -2.447 1 90 93 TRP A CA 1
ATOM 679 C C . TRP A 1 93 ? -7.535 -12.281 -1.833 1 90 93 TRP A C 1
ATOM 681 O O . TRP A 1 93 ? -7.449 -12.141 -0.611 1 90 93 TRP A O 1
ATOM 691 N N . GLU A 1 94 ? -6.633 -11.836 -2.658 1 88.38 94 GLU A N 1
ATOM 692 C CA . GLU A 1 94 ? -5.418 -11.312 -2.037 1 88.38 94 GLU A CA 1
ATOM 693 C C . GLU A 1 94 ? -5.078 -9.922 -2.564 1 88.38 94 GLU A C 1
ATOM 695 O O . GLU A 1 94 ? -5.254 -8.93 -1.859 1 88.38 94 GLU A O 1
ATOM 700 N N . PHE A 1 95 ? -4.734 -9.852 -3.824 1 87.62 95 PHE A N 1
ATOM 701 C CA . PHE A 1 95 ? -4.137 -8.633 -4.359 1 87.62 95 PHE A CA 1
ATOM 702 C C . PHE A 1 95 ? -5.168 -7.516 -4.445 1 87.62 95 PHE A C 1
ATOM 704 O O . PHE A 1 95 ? -4.855 -6.352 -4.184 1 87.62 95 PHE A O 1
ATOM 711 N N . GLY A 1 96 ? -6.355 -7.863 -4.82 1 92.12 96 GLY A N 1
ATOM 712 C CA . GLY A 1 96 ? -7.391 -6.852 -4.949 1 92.12 96 GLY A CA 1
ATOM 713 C C . GLY A 1 96 ? -7.691 -6.133 -3.646 1 92.12 96 GLY A C 1
ATOM 714 O O . GLY A 1 96 ? -7.473 -4.926 -3.531 1 92.12 96 GLY A O 1
ATOM 715 N N . PRO A 1 97 ? -8.125 -6.934 -2.682 1 93.81 97 PRO A N 1
ATOM 716 C CA . PRO A 1 97 ? -8.43 -6.312 -1.39 1 93.81 97 PRO A CA 1
ATOM 717 C C . PRO A 1 97 ? -7.215 -5.617 -0.774 1 93.81 97 PRO A C 1
ATOM 719 O O . PRO A 1 97 ? -7.336 -4.512 -0.242 1 93.81 97 PRO A O 1
ATOM 722 N N . LEU A 1 98 ? -6.105 -6.258 -0.866 1 91.38 98 LEU A N 1
ATOM 723 C CA . LEU A 1 98 ? -4.902 -5.746 -0.218 1 91.38 98 LEU A CA 1
ATOM 724 C C . LEU A 1 98 ? -4.473 -4.422 -0.84 1 91.38 98 LEU A C 1
ATOM 726 O O . LEU A 1 98 ? -4.215 -3.449 -0.125 1 91.38 98 LEU A O 1
ATOM 730 N N . LEU A 1 99 ? -4.391 -4.387 -2.117 1 90.06 99 LEU A N 1
ATOM 731 C CA . LEU A 1 99 ? -3.914 -3.188 -2.793 1 90.06 99 LEU A CA 1
ATOM 732 C C . LEU A 1 99 ? -4.926 -2.053 -2.666 1 90.06 99 LEU A C 1
ATOM 734 O O . LEU A 1 99 ? -4.543 -0.893 -2.496 1 90.06 99 LEU A O 1
ATOM 738 N N . LEU A 1 100 ? -6.152 -2.395 -2.789 1 93.31 100 LEU A N 1
ATOM 739 C CA . LEU A 1 100 ? -7.176 -1.374 -2.586 1 93.31 100 LEU A CA 1
ATOM 740 C C . LEU A 1 100 ? -7.125 -0.831 -1.161 1 93.31 100 LEU A C 1
ATOM 742 O O . LEU A 1 100 ? -7.215 0.381 -0.952 1 93.31 100 LEU A O 1
ATOM 746 N N . GLY A 1 101 ? -7.012 -1.699 -0.232 1 94.25 101 GLY A N 1
ATOM 747 C CA . GLY A 1 101 ? -6.902 -1.28 1.156 1 94.25 101 GLY A CA 1
ATOM 748 C C . GLY A 1 101 ? -5.723 -0.359 1.409 1 94.25 101 GLY A C 1
ATOM 749 O O . GLY A 1 101 ? -5.859 0.656 2.094 1 94.25 101 GLY A O 1
ATOM 750 N N . LEU A 1 102 ? -4.641 -0.738 0.857 1 89.56 102 LEU A N 1
ATOM 751 C CA . LEU A 1 102 ? -3.422 0.03 1.094 1 89.56 102 LEU A CA 1
ATOM 752 C C . LEU A 1 102 ? -3.518 1.41 0.451 1 89.56 102 LEU A C 1
ATOM 754 O O . LEU A 1 102 ? -3.166 2.414 1.073 1 89.56 102 LEU A O 1
ATOM 758 N N . ILE A 1 103 ? -3.955 1.438 -0.769 1 88.94 103 ILE A N 1
ATOM 759 C CA . ILE A 1 103 ? -4.02 2.719 -1.462 1 88.94 103 ILE A CA 1
ATOM 760 C C . ILE A 1 103 ? -5.082 3.604 -0.811 1 88.94 103 ILE A C 1
ATOM 762 O O . ILE A 1 103 ? -4.918 4.824 -0.731 1 88.94 103 ILE A O 1
ATOM 766 N N . MET A 1 104 ? -6.129 3.023 -0.378 1 93 104 MET A N 1
ATOM 767 C CA . MET A 1 104 ? -7.18 3.807 0.264 1 93 104 MET A CA 1
ATOM 768 C C . MET A 1 104 ? -6.754 4.246 1.66 1 93 104 MET A C 1
ATOM 770 O O . MET A 1 104 ? -7.168 5.309 2.133 1 93 104 MET A O 1
ATOM 774 N N . SER A 1 105 ? -5.992 3.43 2.301 1 92.19 105 SER A N 1
ATOM 775 C CA . SER A 1 105 ? -5.41 3.887 3.559 1 92.19 105 SER A CA 1
ATOM 776 C C . SER A 1 105 ? -4.57 5.145 3.357 1 92.19 105 SER A C 1
ATOM 778 O O . SER A 1 105 ? -4.605 6.059 4.184 1 92.19 105 SER A O 1
ATOM 780 N N . ALA A 1 106 ? -3.898 5.16 2.301 1 84.81 106 ALA A N 1
ATOM 781 C CA . ALA A 1 106 ? -3.039 6.297 1.983 1 84.81 106 ALA A CA 1
ATOM 782 C C . ALA A 1 106 ? -3.867 7.531 1.635 1 84.81 106 ALA A C 1
ATOM 784 O O . ALA A 1 106 ? -3.523 8.648 2.025 1 84.81 106 ALA A O 1
ATOM 785 N N . ARG A 1 107 ? -4.863 7.301 0.951 1 86.5 107 ARG A N 1
ATOM 786 C CA . ARG A 1 107 ? -5.652 8.43 0.47 1 86.5 107 ARG A CA 1
ATOM 787 C C . ARG A 1 107 ? -6.68 8.867 1.512 1 86.5 107 ARG A C 1
ATOM 789 O O . ARG A 1 107 ? -6.711 10.031 1.915 1 86.5 107 ARG A O 1
ATOM 796 N N . LEU A 1 108 ? -7.449 7.941 1.956 1 92.19 108 LEU A N 1
ATOM 797 C CA . LEU A 1 108 ? -8.555 8.25 2.854 1 92.19 108 LEU A CA 1
ATOM 798 C C . LEU A 1 108 ? -8.07 8.359 4.297 1 92.19 108 LEU A C 1
ATOM 800 O O . LEU A 1 108 ? -8.508 9.242 5.039 1 92.19 108 LEU A O 1
ATOM 804 N N . GLY A 1 109 ? -7.195 7.477 4.648 1 91.12 109 GLY A N 1
ATOM 805 C CA . GLY A 1 109 ? -6.684 7.48 6.012 1 91.12 109 GLY A CA 1
ATOM 806 C C . GLY A 1 109 ? -5.895 8.734 6.348 1 91.12 109 GLY A C 1
ATOM 807 O O . GLY A 1 109 ? -6.117 9.352 7.387 1 91.12 109 GLY A O 1
ATOM 808 N N . ALA A 1 110 ? -5.031 9.062 5.438 1 88.12 110 ALA A N 1
ATOM 809 C CA . ALA A 1 110 ? -4.211 10.258 5.648 1 88.12 110 ALA A CA 1
ATOM 810 C C . ALA A 1 110 ? -5.074 11.516 5.703 1 88.12 110 ALA A C 1
ATOM 812 O O . ALA A 1 110 ? -4.891 12.359 6.582 1 88.12 110 ALA A O 1
ATOM 813 N N . ARG A 1 111 ? -5.945 11.656 4.801 1 88.12 111 ARG A N 1
ATOM 814 C CA . ARG A 1 111 ? -6.789 12.844 4.707 1 88.12 111 ARG A CA 1
ATOM 815 C C . ARG A 1 111 ? -7.707 12.953 5.922 1 88.12 111 ARG A C 1
ATOM 817 O O . ARG A 1 111 ? -7.883 14.047 6.473 1 88.12 111 ARG A O 1
ATOM 824 N N . ASN A 1 112 ? -8.289 11.875 6.25 1 93.12 112 ASN A N 1
ATOM 825 C CA . ASN A 1 112 ? -9.188 11.875 7.398 1 93.12 112 ASN A CA 1
ATOM 826 C C . ASN A 1 112 ? -8.453 12.266 8.68 1 93.12 112 ASN A C 1
ATOM 828 O O . ASN A 1 112 ? -8.953 13.078 9.461 1 93.12 112 ASN A O 1
ATOM 832 N N . ALA A 1 113 ? -7.297 11.703 8.867 1 92.25 113 ALA A N 1
ATOM 833 C CA . ALA A 1 113 ? -6.5 12.008 10.055 1 92.25 113 ALA A CA 1
ATOM 834 C C . ALA A 1 113 ? -6.055 13.461 10.062 1 92.25 113 ALA A C 1
ATOM 836 O O . ALA A 1 113 ? -6.074 14.125 11.102 1 92.25 113 ALA A O 1
ATOM 837 N N . ALA A 1 114 ? -5.688 13.945 8.945 1 89.62 114 ALA A N 1
ATOM 838 C CA . ALA A 1 114 ? -5.234 15.336 8.844 1 89.62 114 ALA A CA 1
ATOM 839 C C . ALA A 1 114 ? -6.367 16.297 9.164 1 89.62 114 ALA A C 1
ATOM 841 O O . ALA A 1 114 ? -6.164 17.297 9.867 1 89.62 114 ALA A O 1
ATOM 842 N N . GLU A 1 115 ? -7.539 16.062 8.617 1 91.69 115 GLU A N 1
ATOM 843 C CA . GLU A 1 115 ? -8.688 16.938 8.844 1 91.69 115 GLU A CA 1
ATOM 844 C C . GLU A 1 115 ? -9.102 16.953 10.312 1 91.69 115 GLU A C 1
ATOM 846 O O . GLU A 1 115 ? -9.367 18.016 10.883 1 91.69 115 GLU A O 1
ATOM 851 N N . LEU A 1 116 ? -9.133 15.805 10.891 1 92.75 116 LEU A N 1
ATOM 852 C CA . LEU A 1 116 ? -9.523 15.711 12.297 1 92.75 116 LEU A CA 1
ATOM 853 C C . LEU A 1 116 ? -8.445 16.312 13.195 1 92.75 116 LEU A C 1
ATOM 855 O O . LEU A 1 116 ? -8.758 16.938 14.211 1 92.75 116 LEU A O 1
ATOM 859 N N . ALA A 1 117 ? -7.199 16.078 12.781 1 92.5 117 ALA A N 1
ATOM 860 C CA . ALA A 1 117 ? -6.102 16.688 13.531 1 92.5 117 ALA A CA 1
ATOM 861 C C . ALA A 1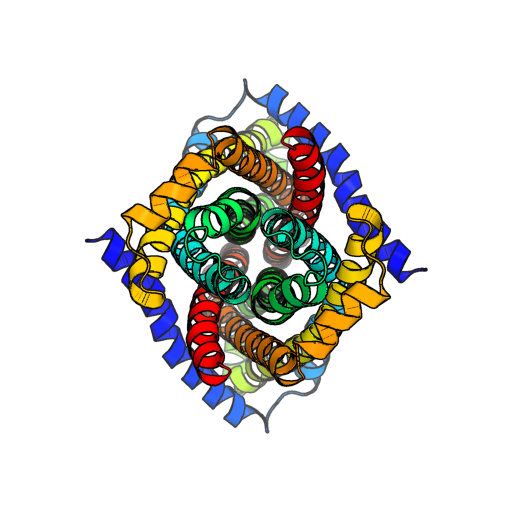 117 ? -6.18 18.219 13.484 1 92.5 117 ALA A C 1
ATOM 863 O O . ALA A 1 117 ? -5.914 18.891 14.484 1 92.5 117 ALA A O 1
ATOM 864 N N . LEU A 1 118 ? -6.504 18.75 12.328 1 90.94 118 LEU A N 1
ATOM 865 C CA . LEU A 1 118 ? -6.668 20.188 12.172 1 90.94 118 LEU A CA 1
ATOM 866 C C . LEU A 1 118 ? -7.773 20.719 13.078 1 90.94 118 LEU A C 1
ATOM 868 O O . LEU A 1 118 ? -7.617 21.75 13.727 1 90.94 118 LEU A O 1
ATOM 872 N N . MET A 1 119 ? -8.859 19.984 13.148 1 92.25 119 MET A N 1
ATOM 873 C CA . MET A 1 119 ? -9.992 20.375 13.992 1 92.25 119 MET A CA 1
ATOM 874 C C . MET A 1 119 ? -9.625 20.25 15.469 1 92.25 119 MET A C 1
ATOM 876 O O . MET A 1 119 ? -10.102 21.031 16.297 1 92.25 119 MET A O 1
ATOM 880 N N . GLN A 1 120 ? -8.797 19.312 15.742 1 92.69 120 GLN A N 1
ATOM 881 C CA . GLN A 1 120 ? -8.367 19.078 17.109 1 92.69 120 GLN A CA 1
ATOM 882 C C . GLN A 1 120 ? -7.41 20.172 17.578 1 92.69 120 GLN A C 1
ATOM 884 O O 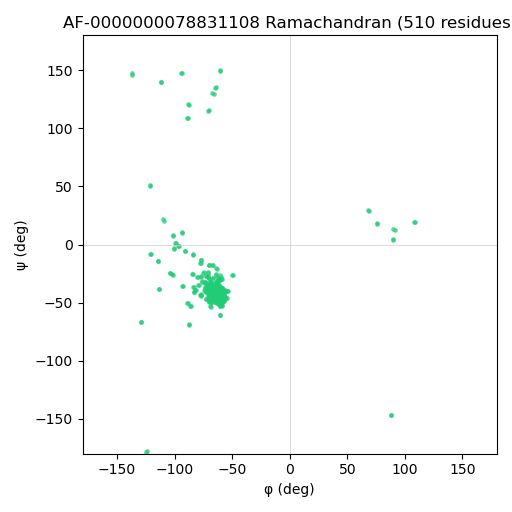. GLN A 1 120 ? -7.613 20.781 18.641 1 92.69 120 GLN A O 1
ATOM 889 N N . VAL A 1 121 ? -6.457 20.5 16.797 1 90.81 121 VAL A N 1
ATOM 890 C CA . VAL A 1 121 ? -5.449 21.469 17.188 1 90.81 121 VAL A CA 1
ATOM 891 C C . VAL A 1 121 ? -6.039 22.875 17.125 1 90.81 121 VAL A C 1
ATOM 893 O O . VAL A 1 121 ? -5.609 23.766 17.859 1 90.81 121 VAL A O 1
ATOM 896 N N . GLY A 1 122 ? -7.043 23.062 16.328 1 91.69 122 GLY A N 1
ATOM 897 C CA . GLY A 1 122 ? -7.707 24.344 16.203 1 91.69 122 GLY A CA 1
ATOM 898 C C . GLY A 1 122 ? -8.758 24.578 17.266 1 91.69 122 GLY A C 1
ATOM 899 O O . GLY A 1 122 ? -9.344 25.672 17.328 1 91.69 122 GLY A O 1
ATOM 900 N N . GLY A 1 123 ? -9.055 23.578 18.047 1 93.38 123 GLY A N 1
ATOM 901 C CA . GLY A 1 123 ? -10 23.75 19.141 1 93.38 123 GLY A CA 1
ATOM 902 C C . GLY A 1 123 ? -11.438 23.484 18.734 1 93.38 123 GLY A C 1
ATOM 903 O O . GLY A 1 123 ? -12.352 23.641 19.547 1 93.38 123 GLY A O 1
ATOM 904 N N . GLN A 1 124 ? -11.641 23.078 17.562 1 92.75 124 GLN A N 1
ATOM 905 C CA . GLN A 1 124 ? -13.008 22.891 17.062 1 92.75 124 GLN A CA 1
ATOM 906 C C . GLN A 1 124 ? -13.688 21.734 17.812 1 92.75 124 GLN A C 1
ATOM 908 O O . GLN A 1 124 ? -14.898 21.781 18.047 1 92.75 124 GLN A O 1
ATOM 913 N N . ILE A 1 125 ? -12.945 20.719 18.125 1 92.56 125 ILE A N 1
ATOM 914 C CA . ILE A 1 125 ? -13.508 19.578 18.828 1 92.56 125 ILE A CA 1
ATOM 915 C C . ILE A 1 125 ? -13.953 20 20.234 1 92.56 125 ILE A C 1
ATOM 917 O O . ILE A 1 125 ? -15.047 19.641 20.672 1 92.56 125 ILE A O 1
ATOM 921 N N . GLU A 1 126 ? -13.094 20.719 20.875 1 92.25 126 GLU A N 1
ATOM 922 C CA . GLU A 1 126 ? -13.438 21.266 22.188 1 92.25 126 GLU A CA 1
ATOM 923 C C . GLU A 1 126 ? -14.625 22.234 22.078 1 92.25 126 GLU A C 1
ATOM 925 O O . GLU A 1 126 ? -15.453 22.297 22.984 1 92.25 126 GLU A O 1
ATOM 930 N N . GLY A 1 127 ? -14.664 22.938 21.031 1 93.69 127 GLY A N 1
ATOM 931 C CA . GLY A 1 127 ? -15.797 23.828 20.797 1 93.69 127 GLY A CA 1
ATOM 932 C C . GLY A 1 127 ? -17.125 23.094 20.719 1 93.69 127 GLY A C 1
ATOM 933 O O . GLY A 1 127 ? -18.125 23.531 21.281 1 93.69 127 GLY A O 1
ATOM 934 N N . LEU A 1 128 ? -17.125 21.953 20.031 1 92.19 128 LEU A N 1
ATOM 935 C CA . LEU A 1 128 ? -18.344 21.141 19.938 1 92.19 128 LEU A CA 1
ATOM 936 C C . LEU A 1 128 ? -18.766 20.641 21.312 1 92.19 128 LEU A C 1
ATOM 938 O O . LEU A 1 128 ? -19.938 20.703 21.656 1 92.19 128 LEU A O 1
ATOM 942 N N . ARG A 1 129 ? -17.797 20.219 22.062 1 91 129 ARG A N 1
ATOM 943 C CA . ARG A 1 129 ? -18.094 19.734 23.406 1 91 129 ARG A CA 1
ATOM 944 C C . ARG A 1 129 ? -18.609 20.875 24.281 1 91 129 ARG A C 1
ATOM 946 O O . ARG A 1 129 ? -19.5 20.672 25.109 1 91 129 ARG A O 1
ATOM 953 N N . GLY A 1 130 ? -18.047 21.984 24.062 1 94.81 130 GLY A N 1
ATOM 954 C CA . GLY A 1 130 ? -18.422 23.156 24.844 1 94.81 130 GLY A CA 1
ATOM 955 C C . GLY A 1 130 ? -19.875 23.562 24.656 1 94.81 130 GLY A C 1
ATOM 956 O O . GLY A 1 130 ? -20.484 24.109 25.578 1 94.81 130 GLY A O 1
ATOM 957 N N . ILE A 1 131 ? -20.438 23.297 23.531 1 94.62 131 ILE A N 1
ATOM 958 C CA . ILE A 1 131 ? -21.828 23.688 23.281 1 94.62 131 ILE A CA 1
ATOM 959 C C . ILE A 1 131 ? -22.734 22.469 23.438 1 94.62 131 ILE A C 1
ATOM 961 O O . ILE A 1 131 ? -23.875 22.469 22.953 1 94.62 131 ILE A O 1
ATOM 965 N N . GLY A 1 132 ? -22.219 21.328 23.906 1 92.12 132 GLY A N 1
ATOM 966 C CA . GLY A 1 132 ? -23.016 20.172 24.297 1 92.12 132 GLY A CA 1
ATOM 967 C C . GLY A 1 132 ? -23.234 19.172 23.156 1 92.12 132 GLY A C 1
ATOM 968 O O . GLY A 1 132 ? -24.094 18.312 23.25 1 92.12 132 GLY A O 1
ATOM 969 N N . LEU A 1 133 ? -22.484 19.391 22.156 1 89.06 133 LEU A N 1
ATOM 970 C CA . LEU A 1 133 ? -22.594 18.453 21.047 1 89.06 133 LEU A CA 1
ATOM 971 C C . LEU A 1 133 ? -21.562 17.344 21.156 1 89.06 133 LEU A C 1
ATOM 973 O O . LEU A 1 133 ? -20.484 17.547 21.734 1 89.06 133 LEU A O 1
ATOM 977 N N . ASP A 1 134 ? -21.891 16.172 20.703 1 87.5 134 ASP A N 1
ATOM 978 C CA . ASP A 1 134 ? -20.984 15.023 20.719 1 87.5 134 ASP A CA 1
ATOM 979 C C . ASP A 1 134 ? -20.141 14.977 19.453 1 87.5 134 ASP A C 1
ATOM 981 O O . ASP A 1 134 ? -20.625 14.602 18.375 1 87.5 134 ASP A O 1
ATOM 985 N N . PRO A 1 135 ? -18.859 15.266 19.609 1 87.5 135 PRO A N 1
ATOM 986 C CA . PRO A 1 135 ? -18 15.266 18.422 1 87.5 135 PRO A CA 1
ATOM 987 C C . PRO A 1 135 ? -17.984 13.914 17.703 1 87.5 135 PRO A C 1
ATOM 989 O O . PRO A 1 135 ? -17.797 13.859 16.484 1 87.5 135 PRO A O 1
ATOM 992 N N . PHE A 1 136 ? -18.156 12.914 18.422 1 85.56 136 PHE A N 1
ATOM 993 C CA . PHE A 1 136 ? -18.141 11.594 17.812 1 85.56 136 PHE A CA 1
ATOM 994 C C . PHE A 1 136 ? -19.312 11.43 16.844 1 85.56 136 PHE A C 1
ATOM 996 O O . PHE A 1 136 ? -19.125 10.961 15.719 1 85.56 136 PHE A O 1
ATOM 1003 N N . ALA A 1 137 ? -20.453 11.836 17.203 1 85.81 137 ALA A N 1
ATOM 1004 C CA . ALA A 1 137 ? -21.656 11.695 16.391 1 85.81 137 ALA A CA 1
ATOM 1005 C C . ALA A 1 137 ? -21.609 12.625 15.188 1 85.81 137 ALA A C 1
ATOM 1007 O O . ALA A 1 137 ? -22.141 12.297 14.117 1 85.81 137 ALA A O 1
ATOM 1008 N N . ILE A 1 138 ? -20.922 13.672 15.344 1 88.94 138 ILE A N 1
ATOM 1009 C CA . ILE A 1 138 ? -20.953 14.703 14.312 1 88.94 138 ILE A CA 1
ATOM 1010 C C . ILE A 1 138 ? -19.812 14.492 13.328 1 88.94 138 ILE A C 1
ATOM 1012 O O . ILE A 1 138 ? -19.969 14.695 12.125 1 88.94 138 ILE A O 1
ATOM 1016 N N . LEU A 1 139 ? -18.688 14.031 13.867 1 89.19 139 LEU A N 1
ATOM 1017 C CA . LEU A 1 139 ? -17.5 14.008 13.023 1 89.19 139 LEU A CA 1
ATOM 1018 C C . LEU A 1 139 ? -17.062 12.57 12.734 1 89.19 139 LEU A C 1
ATOM 1020 O O . LEU A 1 139 ? -16.703 12.242 11.602 1 89.19 139 LEU A O 1
ATOM 1024 N N . VAL A 1 140 ? -17.156 11.703 13.672 1 88.44 140 VAL A N 1
ATOM 1025 C CA . VAL A 1 140 ? -16.531 10.391 13.57 1 88.44 140 VAL A CA 1
ATOM 1026 C C . VAL A 1 140 ? -17.516 9.414 12.906 1 88.44 140 VAL A C 1
ATOM 1028 O O . VAL A 1 140 ? -17.172 8.766 11.914 1 88.44 140 VAL A O 1
ATOM 1031 N N . ALA A 1 141 ? -18.703 9.391 13.406 1 89.25 141 ALA A N 1
ATOM 1032 C CA . ALA A 1 141 ? -19.672 8.391 12.953 1 89.25 141 ALA A CA 1
ATOM 1033 C C . ALA A 1 141 ? -19.953 8.555 11.461 1 89.25 141 ALA A C 1
ATOM 1035 O O . ALA A 1 141 ? -19.953 7.574 10.719 1 89.25 141 ALA A O 1
ATOM 1036 N N . PRO A 1 142 ? -20.172 9.773 11.016 1 91.12 142 PRO A N 1
ATOM 1037 C CA . PRO A 1 142 ? -20.438 9.93 9.578 1 91.12 142 PRO A CA 1
ATOM 1038 C C . PRO A 1 142 ? -19.25 9.492 8.719 1 91.12 142 PRO A C 1
ATOM 1040 O O . PRO A 1 142 ? -19.453 8.914 7.645 1 91.12 142 PRO A O 1
ATOM 1043 N N . ARG A 1 143 ? -18.094 9.734 9.156 1 91.94 143 ARG A N 1
ATOM 1044 C CA . ARG A 1 143 ? -16.891 9.383 8.406 1 91.94 143 ARG A CA 1
ATOM 1045 C C . ARG A 1 143 ? -16.688 7.871 8.367 1 91.94 143 ARG A C 1
ATOM 1047 O O . ARG A 1 143 ? -16.266 7.324 7.348 1 91.94 143 ARG A O 1
ATOM 1054 N N . VAL A 1 144 ? -17 7.23 9.438 1 90.94 144 VAL A N 1
ATOM 1055 C CA . VAL A 1 144 ? -16.859 5.781 9.5 1 90.94 144 VAL A CA 1
ATOM 1056 C C . VAL A 1 144 ? -17.844 5.125 8.531 1 90.94 144 VAL A C 1
ATOM 1058 O O . VAL A 1 144 ? -17.469 4.227 7.773 1 90.94 144 VAL A O 1
ATOM 1061 N N . VAL A 1 145 ? -19.047 5.566 8.555 1 91.5 145 VAL A N 1
ATOM 1062 C CA . VAL A 1 145 ? -20.078 5.023 7.668 1 91.5 145 VAL A CA 1
ATOM 1063 C C . VAL A 1 145 ? -19.719 5.316 6.215 1 91.5 145 VAL A C 1
ATOM 1065 O O . VAL A 1 145 ? -19.844 4.449 5.348 1 91.5 145 VAL A O 1
ATOM 1068 N N . ALA A 1 146 ? -19.297 6.504 6 1 94.12 146 ALA A N 1
ATOM 1069 C CA . ALA A 1 146 ? -18.938 6.898 4.645 1 94.12 146 ALA A CA 1
ATOM 1070 C C . ALA A 1 146 ? -17.781 6.059 4.121 1 94.12 146 ALA A C 1
ATOM 1072 O O . ALA A 1 146 ? -17.781 5.648 2.957 1 94.12 146 ALA A O 1
ATOM 1073 N N . MET A 1 147 ? -16.812 5.824 4.957 1 93.81 147 MET A N 1
ATOM 1074 C CA . MET A 1 147 ? -15.664 5.031 4.551 1 93.81 147 MET A CA 1
ATOM 1075 C C . MET A 1 147 ? -16.062 3.59 4.258 1 93.81 147 MET A C 1
ATOM 1077 O O . MET A 1 147 ? -15.586 2.99 3.295 1 93.81 147 MET A O 1
ATOM 1081 N N . GLU A 1 148 ? -16.891 3.117 5.086 1 92.44 148 GLU A N 1
ATOM 1082 C CA . GLU A 1 148 ? -17.359 1.747 4.898 1 92.44 148 GLU A CA 1
ATOM 1083 C C . GLU A 1 148 ? -18.125 1.601 3.586 1 92.44 148 GLU A C 1
ATOM 1085 O O . GLU A 1 148 ? -17.859 0.684 2.807 1 92.44 148 GLU A O 1
ATOM 1090 N N . VAL A 1 149 ? -19.031 2.445 3.375 1 94.06 149 VAL A N 1
ATOM 1091 C CA . VAL A 1 149 ? -19.859 2.398 2.17 1 94.06 149 VAL A CA 1
ATOM 1092 C C . VAL A 1 149 ? -18.984 2.605 0.938 1 94.06 149 VAL A C 1
ATOM 1094 O O . VAL A 1 149 ? -19.156 1.921 -0.074 1 94.06 149 VAL A O 1
ATOM 1097 N N . SER A 1 150 ? -18.109 3.518 1.026 1 95.75 150 SER A N 1
ATOM 1098 C CA . SER A 1 150 ? -17.219 3.809 -0.093 1 95.75 150 SER A CA 1
ATOM 1099 C C . SER A 1 150 ? -16.312 2.617 -0.41 1 95.75 150 SER A C 1
ATOM 1101 O O . SER A 1 150 ? -16.141 2.264 -1.577 1 95.75 150 SER A O 1
ATOM 1103 N N . MET A 1 151 ? -15.766 2.012 0.604 1 96.31 151 MET A N 1
ATOM 1104 C CA . MET A 1 151 ? -14.867 0.877 0.406 1 96.31 151 MET A CA 1
ATOM 1105 C C . MET A 1 151 ? -15.602 -0.3 -0.222 1 96.31 151 MET A C 1
ATOM 1107 O O . MET A 1 151 ? -15.078 -0.969 -1.111 1 96.31 151 MET A O 1
ATOM 1111 N N . LEU A 1 152 ? -16.781 -0.566 0.241 1 96.25 152 LEU A N 1
ATOM 1112 C CA . LEU A 1 152 ? -17.578 -1.653 -0.312 1 96.25 152 LEU A CA 1
ATOM 1113 C C . LEU A 1 152 ? -17.953 -1.37 -1.765 1 96.25 152 LEU A C 1
ATOM 1115 O O . LEU A 1 152 ? -17.859 -2.254 -2.617 1 96.25 152 LEU A O 1
ATOM 1119 N N . ALA A 1 153 ? -18.312 -0.194 -2.012 1 95.75 153 ALA A N 1
ATOM 1120 C CA . ALA A 1 153 ? -18.688 0.188 -3.373 1 95.75 153 ALA A CA 1
ATOM 1121 C C . ALA A 1 153 ? -17.469 0.145 -4.297 1 95.75 153 ALA A C 1
ATOM 1123 O O . ALA A 1 153 ? -17.562 -0.354 -5.422 1 95.75 153 ALA A O 1
ATOM 1124 N N . LEU A 1 154 ? -16.391 0.642 -3.879 1 96.12 154 LEU A N 1
ATOM 1125 C CA . LEU A 1 154 ? -15.172 0.666 -4.68 1 96.12 154 LEU A CA 1
ATOM 1126 C C . LEU A 1 154 ? -14.672 -0.75 -4.953 1 96.12 154 LEU A C 1
ATOM 1128 O O . LEU A 1 154 ? -14.125 -1.025 -6.023 1 96.12 154 LEU A O 1
ATOM 1132 N N . SER A 1 155 ? -14.781 -1.598 -3.969 1 96.5 155 SER A N 1
ATOM 1133 C CA . SER A 1 155 ? -14.281 -2.959 -4.148 1 96.5 155 SER A CA 1
ATOM 1134 C C . SER A 1 155 ? -14.969 -3.646 -5.324 1 96.5 155 SER A C 1
ATOM 1136 O O . SER A 1 155 ? -14.312 -4.309 -6.133 1 96.5 155 SER A O 1
ATOM 1138 N N . GLY A 1 156 ? -16.281 -3.516 -5.438 1 94.62 156 GLY A N 1
ATOM 1139 C CA . GLY A 1 156 ? -17 -4.098 -6.562 1 94.62 156 GLY A CA 1
ATOM 1140 C C . GLY A 1 156 ? -16.484 -3.621 -7.91 1 94.62 156 GLY A C 1
ATOM 1141 O O . GLY A 1 156 ? -16.188 -4.434 -8.789 1 94.62 156 GLY A O 1
ATOM 1142 N N . VAL A 1 157 ? -16.328 -2.396 -8.031 1 95.62 157 VAL A N 1
ATOM 1143 C CA . VAL A 1 157 ? -15.914 -1.804 -9.305 1 95.62 157 VAL A CA 1
ATOM 1144 C C . VAL A 1 157 ? -14.453 -2.133 -9.57 1 95.62 157 VAL A C 1
ATOM 1146 O O . VAL A 1 157 ? -14.078 -2.428 -10.711 1 95.62 157 VAL A O 1
ATOM 1149 N N . THR A 1 158 ? -13.664 -2.098 -8.578 1 96.5 158 THR A N 1
ATOM 1150 C CA . THR A 1 158 ? -12.234 -2.324 -8.758 1 96.5 158 THR A CA 1
ATOM 1151 C C . THR A 1 158 ? -11.953 -3.783 -9.109 1 96.5 158 THR A C 1
ATOM 1153 O O . THR A 1 158 ? -11.047 -4.074 -9.898 1 96.5 158 THR A O 1
ATOM 1156 N N . PHE A 1 159 ? -12.727 -4.723 -8.578 1 97.31 159 PHE A N 1
ATOM 1157 C CA . PHE A 1 159 ? -12.547 -6.129 -8.922 1 97.31 159 PHE A CA 1
ATOM 1158 C C . PHE A 1 159 ? -12.93 -6.383 -10.375 1 97.31 159 PHE A C 1
ATOM 1160 O O . PHE A 1 159 ? -12.242 -7.129 -11.078 1 97.31 159 PHE A O 1
ATOM 1167 N N . ALA A 1 160 ? -13.969 -5.754 -10.75 1 96.88 160 ALA A N 1
ATOM 1168 C CA . ALA A 1 160 ? -14.391 -5.895 -12.141 1 96.88 160 ALA A CA 1
ATOM 1169 C C . ALA A 1 160 ? -13.328 -5.371 -13.094 1 96.88 160 ALA A C 1
ATOM 1171 O O . ALA A 1 160 ? -13.023 -6.008 -14.102 1 96.88 160 ALA A O 1
ATOM 1172 N N . VAL A 1 161 ? -12.789 -4.262 -12.805 1 97.44 161 VAL A N 1
ATOM 1173 C CA . VAL A 1 161 ? -11.766 -3.652 -13.648 1 97.44 161 VAL A CA 1
ATOM 1174 C C . VAL A 1 161 ? -10.5 -4.512 -13.633 1 97.44 161 VAL A C 1
ATOM 1176 O O . VAL A 1 161 ? -9.859 -4.699 -14.664 1 97.44 161 VAL A O 1
ATOM 1179 N N . ALA A 1 162 ? -10.125 -4.973 -12.484 1 97.38 162 ALA A N 1
ATOM 1180 C CA . ALA A 1 162 ? -8.945 -5.82 -12.383 1 97.38 162 ALA A CA 1
ATOM 1181 C C . ALA A 1 162 ? -9.086 -7.066 -13.25 1 97.38 162 ALA A C 1
ATOM 1183 O O . ALA A 1 162 ? -8.164 -7.441 -13.969 1 97.38 162 ALA A O 1
ATOM 1184 N N . ILE A 1 163 ? -10.266 -7.684 -13.195 1 97.75 163 ILE A N 1
ATOM 1185 C CA . ILE A 1 163 ? -10.516 -8.906 -13.953 1 97.75 163 ILE A CA 1
ATOM 1186 C C . ILE A 1 163 ? -10.492 -8.594 -15.453 1 97.75 163 ILE A C 1
ATOM 1188 O O . ILE A 1 163 ? -9.953 -9.367 -16.234 1 97.75 163 ILE A O 1
ATOM 1192 N N . LEU A 1 164 ? -11.086 -7.531 -15.75 1 97.94 164 LEU A N 1
ATOM 1193 C CA . LEU A 1 164 ? -11.07 -7.109 -17.141 1 97.94 164 LEU A CA 1
ATOM 1194 C C . LEU A 1 164 ? -9.641 -6.945 -17.656 1 97.94 164 LEU A C 1
ATOM 1196 O O . LEU A 1 164 ? -9.289 -7.438 -18.719 1 97.94 164 LEU A O 1
ATOM 1200 N N . PHE A 1 165 ? -8.836 -6.277 -16.938 1 96.94 165 PHE A N 1
ATOM 1201 C CA . PHE A 1 165 ? -7.461 -6.023 -17.359 1 96.94 165 PHE A CA 1
ATOM 1202 C C . PHE A 1 165 ? -6.633 -7.305 -17.312 1 96.94 165 PHE A C 1
ATOM 1204 O O . PHE A 1 165 ? -5.703 -7.477 -18.094 1 96.94 165 PHE A O 1
ATOM 1211 N N . GLU A 1 166 ? -6.992 -8.211 -16.406 1 97.38 166 GLU A N 1
ATOM 1212 C CA . GLU A 1 166 ? -6.371 -9.531 -16.422 1 97.38 166 GLU A CA 1
ATOM 1213 C C . GLU A 1 166 ? -6.609 -10.234 -17.766 1 97.38 166 GLU A C 1
ATOM 1215 O O . GLU A 1 166 ? -5.68 -10.773 -18.359 1 97.38 166 GLU A O 1
ATOM 1220 N N . SER A 1 167 ? -7.859 -10.219 -18.156 1 98.06 167 SER A N 1
ATOM 1221 C CA . SER A 1 167 ? -8.227 -10.922 -19.375 1 98.06 167 SER A CA 1
ATOM 1222 C C . SER A 1 167 ? -7.539 -10.312 -20.594 1 98.06 167 SER A C 1
ATOM 1224 O O . SER A 1 167 ? -7.055 -11.031 -21.469 1 98.06 167 SER A O 1
ATOM 1226 N N . VAL A 1 168 ? -7.465 -9.023 -20.625 1 97.69 168 VAL A N 1
ATOM 1227 C CA . VAL A 1 168 ? -6.836 -8.328 -21.75 1 97.69 168 VAL A CA 1
ATOM 1228 C C . VAL A 1 168 ? -5.332 -8.594 -21.75 1 97.69 168 VAL A C 1
ATOM 1230 O O . VAL A 1 168 ? -4.742 -8.867 -22.797 1 97.69 168 VAL A O 1
ATOM 1233 N N . ALA A 1 169 ? -4.734 -8.539 -20.609 1 95.19 169 ALA A N 1
ATOM 1234 C CA . ALA A 1 169 ? -3.295 -8.773 -20.5 1 95.19 169 ALA A CA 1
ATOM 1235 C C . ALA A 1 169 ? -2.951 -10.227 -20.812 1 95.19 169 ALA A C 1
ATOM 1237 O O . ALA A 1 169 ? -1.894 -10.508 -21.375 1 95.19 169 ALA A O 1
ATOM 1238 N N . ALA A 1 170 ? -3.807 -11.102 -20.406 1 96.81 170 ALA A N 1
ATOM 1239 C CA . ALA A 1 170 ? -3.605 -12.516 -20.719 1 96.81 170 ALA A CA 1
ATOM 1240 C C . ALA A 1 170 ? -3.574 -12.727 -22.234 1 96.81 170 ALA A C 1
ATOM 1242 O O . ALA A 1 170 ? -2.764 -13.508 -22.734 1 96.81 170 ALA A O 1
ATOM 1243 N N . LEU A 1 171 ? -4.43 -12.055 -22.922 1 97.12 171 LEU A N 1
ATOM 1244 C CA . LEU A 1 171 ? -4.5 -12.164 -24.375 1 97.12 171 LEU A CA 1
ATOM 1245 C C . LEU A 1 171 ? -3.281 -11.516 -25.016 1 97.12 171 LEU A C 1
ATOM 1247 O O . LEU A 1 171 ? -2.607 -12.148 -25.844 1 97.12 171 LEU A O 1
ATOM 1251 N N . LEU A 1 172 ? -2.941 -10.328 -24.641 1 94.25 172 LEU A N 1
ATOM 1252 C CA . LEU A 1 172 ? -1.942 -9.523 -25.344 1 94.25 172 LEU A CA 1
ATOM 1253 C C . LEU A 1 172 ? -0.532 -9.977 -24.969 1 94.25 172 LEU A C 1
ATOM 1255 O O . LEU A 1 172 ? 0.356 -10 -25.828 1 94.25 172 LEU A O 1
ATOM 1259 N N . ALA A 1 173 ? -0.324 -10.383 -23.781 1 90.31 173 ALA A N 1
ATOM 1260 C CA . ALA A 1 173 ? 1.036 -10.656 -23.328 1 90.31 173 ALA A CA 1
ATOM 1261 C C . ALA A 1 173 ? 1.323 -12.156 -23.312 1 90.31 173 ALA A C 1
ATOM 1263 O O . ALA A 1 173 ? 2.475 -12.578 -23.453 1 90.31 173 ALA A O 1
ATOM 1264 N N . LEU A 1 174 ? 0.237 -12.984 -23.172 1 92.44 174 LEU A N 1
ATOM 1265 C CA . LEU A 1 174 ? 0.489 -14.406 -22.984 1 92.44 174 LEU A CA 1
ATOM 1266 C C . LEU A 1 174 ? -0.173 -15.227 -24.094 1 92.44 174 LEU A C 1
ATOM 1268 O O . LEU A 1 174 ? -0.003 -16.453 -24.141 1 92.44 174 LEU A O 1
ATOM 1272 N N . GLY A 1 175 ? -0.917 -14.578 -24.844 1 95.44 175 GLY A N 1
ATOM 1273 C CA . GLY A 1 175 ? -1.532 -15.25 -25.984 1 95.44 175 GLY A CA 1
ATOM 1274 C C . GLY A 1 175 ? -2.689 -16.141 -25.594 1 95.44 175 GLY A C 1
ATOM 1275 O O . GLY A 1 175 ? -3.047 -17.062 -26.344 1 95.44 175 GLY A O 1
ATOM 1276 N N . LEU A 1 176 ? -3.227 -15.969 -24.469 1 96.81 176 LEU A N 1
ATOM 1277 C CA . LEU A 1 176 ? -4.371 -16.766 -24.047 1 96.81 176 LEU A CA 1
ATOM 1278 C C . LEU A 1 176 ? -5.68 -16.125 -24.5 1 96.81 176 LEU A C 1
ATOM 1280 O O . LEU A 1 176 ? -6.004 -15.008 -24.078 1 96.81 176 LEU A O 1
ATOM 1284 N N . PRO A 1 177 ? -6.43 -16.828 -25.266 1 97.88 177 PRO A N 1
ATOM 1285 C CA . PRO A 1 177 ? -7.711 -16.266 -25.703 1 97.88 177 PRO A CA 1
ATOM 1286 C C . PRO A 1 177 ? -8.648 -15.945 -24.547 1 97.88 177 PRO A C 1
ATOM 1288 O O . PRO A 1 177 ? -8.688 -16.688 -23.562 1 97.88 177 PRO A O 1
ATOM 1291 N N . VAL A 1 178 ? -9.477 -14.961 -24.703 1 97.62 178 VAL A N 1
ATOM 1292 C CA . VAL A 1 178 ? -10.383 -14.461 -23.672 1 97.62 178 VAL A CA 1
ATOM 1293 C C . VAL A 1 178 ? -11.344 -15.562 -23.25 1 97.62 178 VAL A C 1
ATOM 1295 O O . VAL A 1 178 ? -11.672 -15.688 -22.078 1 97.62 178 VAL A O 1
ATOM 1298 N N . ARG A 1 179 ? -11.734 -16.391 -24.188 1 97.44 179 ARG A N 1
ATOM 1299 C CA . ARG A 1 179 ? -12.672 -17.469 -23.891 1 97.44 179 ARG A CA 1
ATOM 1300 C C . ARG A 1 179 ? -12.062 -18.484 -22.938 1 97.44 179 ARG A C 1
ATOM 1302 O O . ARG A 1 179 ? -12.758 -19 -22.062 1 97.44 179 ARG A O 1
ATOM 1309 N N . VAL A 1 180 ? -10.828 -18.781 -23.156 1 97.31 180 VAL A N 1
ATOM 1310 C CA . VAL A 1 180 ? -10.141 -19.75 -22.297 1 97.31 180 VAL A CA 1
ATOM 1311 C C . VAL A 1 180 ? -9.945 -19.156 -20.906 1 97.31 180 VAL A C 1
ATOM 1313 O O . VAL A 1 180 ? -10.117 -19.844 -19.891 1 97.31 180 VAL A O 1
ATOM 1316 N N . PHE A 1 181 ? -9.633 -17.906 -20.891 1 97.94 181 PHE A N 1
ATOM 1317 C CA . PHE A 1 181 ? -9.453 -17.203 -19.625 1 97.94 181 PHE A CA 1
ATOM 1318 C C . PHE A 1 181 ? -10.719 -17.266 -18.781 1 97.94 181 PHE A C 1
ATOM 1320 O O . PHE A 1 181 ? -10.68 -17.703 -17.625 1 97.94 181 PHE A O 1
ATOM 1327 N N . PHE A 1 182 ? -11.82 -16.891 -19.344 1 97.56 182 PHE A N 1
ATOM 1328 C CA . PHE A 1 182 ? -13.07 -16.828 -18.594 1 97.56 182 PHE A CA 1
ATOM 1329 C C . PHE A 1 182 ? -13.656 -18.219 -18.406 1 97.56 182 PHE A C 1
ATOM 1331 O O . PHE A 1 182 ? -14.516 -18.422 -17.547 1 97.56 182 PHE A O 1
ATOM 1338 N N . GLY A 1 183 ? -13.219 -19.234 -19.156 1 96.88 183 GLY A N 1
ATOM 1339 C CA . GLY A 1 183 ? -13.625 -20.609 -18.922 1 96.88 183 GLY A CA 1
ATOM 1340 C C . GLY A 1 183 ? -13.242 -21.125 -17.547 1 96.88 183 GLY A C 1
ATOM 1341 O O . GLY A 1 183 ? -14.109 -21.484 -16.766 1 96.88 183 GLY A O 1
ATOM 1342 N N . THR A 1 184 ? -11.977 -20.953 -17.281 1 95.5 184 THR A N 1
ATOM 1343 C CA . THR A 1 184 ? -11.508 -21.469 -15.984 1 95.5 184 THR A CA 1
ATOM 1344 C C . THR A 1 184 ? -11.852 -20.484 -14.867 1 95.5 184 THR A C 1
ATOM 1346 O O . THR A 1 184 ? -12.094 -20.906 -13.727 1 95.5 184 THR A O 1
ATOM 1349 N N . PHE A 1 185 ? -11.945 -19.25 -15.195 1 96.5 185 PHE A N 1
ATOM 1350 C CA . PHE A 1 185 ? -12.367 -18.266 -14.211 1 96.5 185 PHE A CA 1
ATOM 1351 C C . PHE A 1 185 ? -13.758 -18.578 -13.68 1 96.5 185 PHE A C 1
ATOM 1353 O O . PHE A 1 185 ? -13.961 -18.672 -12.469 1 96.5 185 PHE A O 1
ATOM 1360 N N . SER A 1 186 ? -14.695 -18.797 -14.578 1 95.38 186 SER A N 1
ATOM 1361 C CA . SER A 1 186 ? -16.094 -19 -14.203 1 95.38 186 SER A CA 1
ATOM 1362 C C . SER A 1 186 ? -16.312 -20.406 -13.656 1 95.38 186 SER A C 1
ATOM 1364 O O . SER A 1 186 ? -17.219 -20.625 -12.844 1 95.38 186 SER A O 1
ATOM 1366 N N . GLN A 1 187 ? -15.531 -21.344 -14.07 1 94.56 187 GLN A N 1
ATOM 1367 C CA . GLN A 1 187 ? -15.695 -22.734 -13.641 1 94.56 187 GLN A CA 1
ATOM 1368 C C . GLN A 1 187 ? -15.18 -22.938 -12.227 1 94.56 187 GLN A C 1
ATOM 1370 O O . GLN A 1 187 ? -15.727 -23.734 -11.469 1 94.56 187 GLN A O 1
ATOM 1375 N N . LEU A 1 188 ? -14.188 -22.188 -11.938 1 92.88 188 LEU A N 1
ATOM 1376 C CA . LEU A 1 188 ? -13.477 -22.547 -10.719 1 92.88 188 LEU A CA 1
ATOM 1377 C C . LEU A 1 188 ? -13.633 -21.453 -9.656 1 92.88 188 LEU A C 1
ATOM 1379 O O . LEU A 1 188 ? -13.312 -21.672 -8.492 1 92.88 188 LEU A O 1
ATOM 1383 N N . LEU A 1 189 ? -14.078 -20.328 -10.047 1 93.31 189 LEU A N 1
ATOM 1384 C CA . LEU A 1 189 ? -14.352 -19.266 -9.086 1 93.31 189 LEU A CA 1
ATOM 1385 C C . LEU A 1 189 ? -15.852 -19 -9 1 93.31 189 LEU A C 1
ATOM 1387 O O . LEU A 1 189 ? -16.547 -19.031 -10.008 1 93.31 189 LEU A O 1
ATOM 1391 N N . GLY A 1 190 ? -16.344 -18.766 -7.809 1 90.38 190 GLY A N 1
ATOM 1392 C CA . GLY A 1 190 ? -17.766 -18.516 -7.594 1 90.38 190 GLY A CA 1
ATOM 1393 C C . GLY A 1 190 ? -18.047 -17.219 -6.867 1 90.38 190 GLY A C 1
ATOM 1394 O O . GLY A 1 190 ? -17.125 -16.453 -6.59 1 90.38 190 GLY A O 1
ATOM 1395 N N . PRO A 1 191 ? -19.312 -16.953 -6.617 1 90.56 191 PRO A N 1
ATOM 1396 C CA . PRO A 1 191 ? -19.734 -15.727 -5.938 1 90.56 191 PRO A CA 1
ATOM 1397 C C . PRO A 1 191 ? -19.125 -15.586 -4.543 1 90.56 191 PRO A C 1
ATOM 1399 O O . PRO A 1 191 ? -18.906 -14.469 -4.066 1 90.56 191 PRO A O 1
ATOM 1402 N N . LEU A 1 192 ? -18.844 -16.688 -3.961 1 89.62 192 LEU A N 1
ATOM 1403 C CA . LEU A 1 192 ? -18.266 -16.641 -2.623 1 89.62 192 LEU A CA 1
ATOM 1404 C C . LEU A 1 192 ? -16.844 -16.078 -2.66 1 89.62 192 LEU A C 1
ATOM 1406 O O . LEU A 1 192 ? -16.422 -15.422 -1.713 1 89.62 192 LEU A O 1
ATOM 1410 N N . ASP A 1 193 ? -16.125 -16.359 -3.771 1 90.5 193 ASP A N 1
ATOM 1411 C CA . ASP A 1 193 ? -14.781 -15.789 -3.928 1 90.5 193 ASP A CA 1
ATOM 1412 C C . ASP A 1 193 ? -14.844 -14.266 -4.043 1 90.5 193 ASP A C 1
ATOM 1414 O O . ASP A 1 193 ? -14.016 -13.562 -3.463 1 90.5 193 ASP A O 1
ATOM 1418 N N . LEU A 1 194 ? -15.805 -13.844 -4.773 1 91.75 194 LEU A N 1
ATOM 1419 C CA . LEU A 1 194 ? -16.016 -12.406 -4.902 1 91.75 194 LEU A CA 1
ATOM 1420 C C . LEU A 1 194 ? -16.406 -11.789 -3.568 1 91.75 194 LEU A C 1
ATOM 1422 O O . LEU A 1 194 ? -15.875 -10.75 -3.168 1 91.75 194 LEU A O 1
ATOM 1426 N N . LEU A 1 195 ? -17.328 -12.414 -2.916 1 91.69 195 LEU A N 1
ATOM 1427 C CA . LEU A 1 195 ? -17.828 -11.906 -1.646 1 91.69 195 LEU A CA 1
ATOM 1428 C C . LEU A 1 195 ? -16.734 -11.891 -0.59 1 91.69 195 LEU A C 1
ATOM 1430 O O . LEU A 1 195 ? -16.703 -11 0.262 1 91.69 195 LEU A O 1
ATOM 1434 N N . GLY A 1 196 ? -15.922 -12.883 -0.627 1 90.5 196 GLY A N 1
ATOM 1435 C CA . GLY A 1 196 ? -14.805 -12.906 0.298 1 90.5 196 GLY A CA 1
ATOM 1436 C C . GLY A 1 196 ? -13.898 -11.695 0.166 1 90.5 196 GLY A C 1
ATOM 1437 O O . GLY A 1 196 ? -13.492 -11.109 1.168 1 90.5 196 GLY A O 1
ATOM 1438 N N . GLY A 1 197 ? -13.594 -11.344 -1.051 1 93.56 197 GLY A N 1
ATOM 1439 C CA . GLY A 1 197 ? -12.781 -10.164 -1.293 1 93.56 197 GLY A CA 1
ATOM 1440 C C . GLY A 1 197 ? -13.453 -8.875 -0.861 1 93.56 197 GLY A C 1
ATOM 1441 O O . GLY A 1 197 ? -12.812 -8 -0.279 1 93.56 197 GLY A O 1
ATOM 1442 N N . VAL A 1 198 ? -14.719 -8.844 -1.125 1 94.69 198 VAL A N 1
ATOM 1443 C CA . VAL A 1 198 ? -15.484 -7.645 -0.797 1 94.69 198 VAL A CA 1
ATOM 1444 C C . VAL A 1 198 ? -15.562 -7.48 0.719 1 94.69 198 VAL A C 1
ATOM 1446 O O . VAL A 1 198 ? -15.422 -6.371 1.237 1 94.69 198 VAL A O 1
ATOM 1449 N N . VAL A 1 199 ? -15.766 -8.516 1.394 1 92.5 199 VAL A N 1
ATOM 1450 C CA . VAL A 1 199 ? -15.852 -8.484 2.85 1 92.5 199 VAL A CA 1
ATOM 1451 C C . VAL A 1 199 ? -14.5 -8.062 3.434 1 92.5 199 VAL A C 1
ATOM 1453 O O . VAL A 1 199 ? -14.445 -7.242 4.355 1 92.5 199 VAL A O 1
ATOM 1456 N N . LYS A 1 200 ? -13.445 -8.641 2.932 1 94.19 200 LYS A N 1
ATOM 1457 C CA . LYS A 1 200 ? -12.125 -8.234 3.381 1 94.19 200 LYS A CA 1
ATOM 1458 C C . LYS A 1 200 ? -11.922 -6.73 3.213 1 94.19 200 LYS A C 1
ATOM 1460 O O . LYS A 1 200 ? -11.445 -6.055 4.125 1 94.19 200 LYS A O 1
ATOM 1465 N N . THR A 1 201 ? -12.312 -6.289 2.076 1 95.88 201 THR A N 1
ATOM 1466 C CA . THR A 1 201 ? -12.133 -4.867 1.791 1 95.88 201 THR A CA 1
ATOM 1467 C C . THR A 1 201 ? -12.961 -4.02 2.75 1 95.88 201 THR A C 1
ATOM 1469 O O . THR A 1 201 ? -12.523 -2.945 3.174 1 95.88 201 THR A O 1
ATOM 1472 N N . GLY A 1 202 ? -14.148 -4.445 3.008 1 94 202 GLY A N 1
ATOM 1473 C CA . GLY A 1 202 ? -14.984 -3.752 3.977 1 94 202 GLY A CA 1
ATOM 1474 C C . GLY A 1 202 ? -14.359 -3.67 5.355 1 94 202 GLY A C 1
ATOM 1475 O O . GLY A 1 202 ? -14.398 -2.621 6 1 94 202 GLY A O 1
ATOM 1476 N N . ILE A 1 203 ? -13.852 -4.719 5.77 1 93.06 203 ILE A N 1
ATOM 1477 C CA . ILE A 1 203 ? -13.211 -4.762 7.078 1 93.06 203 ILE A CA 1
ATOM 1478 C C . ILE A 1 203 ? -11.992 -3.84 7.09 1 93.06 203 ILE A C 1
ATOM 1480 O O . ILE A 1 203 ? -11.734 -3.158 8.086 1 93.06 203 ILE A O 1
ATOM 1484 N N . PHE A 1 204 ? -11.227 -3.848 6.027 1 95.19 204 PHE A N 1
ATOM 1485 C CA . PHE A 1 204 ? -10.109 -2.912 5.898 1 95.19 204 PHE A CA 1
ATOM 1486 C C . PHE A 1 204 ? -10.602 -1.474 6.008 1 95.19 204 PHE A C 1
ATOM 1488 O O . PHE A 1 204 ? -9.945 -0.637 6.637 1 95.19 204 PHE A O 1
ATOM 1495 N N . GLY A 1 205 ? -11.727 -1.226 5.34 1 93.94 205 GLY A N 1
ATOM 1496 C CA . GLY A 1 205 ? -12.305 0.106 5.422 1 93.94 205 GLY A CA 1
ATOM 1497 C C . GLY A 1 205 ? -12.633 0.528 6.84 1 93.94 205 GLY A C 1
ATOM 1498 O O . GLY A 1 205 ? -12.398 1.677 7.219 1 93.94 205 GLY A O 1
ATOM 1499 N N . LEU A 1 206 ? -13.125 -0.366 7.559 1 91.06 206 LEU A N 1
ATOM 1500 C CA . LEU A 1 206 ? -13.43 -0.091 8.961 1 91.06 206 LEU A CA 1
ATOM 1501 C C . LEU A 1 206 ? -12.156 0.21 9.742 1 91.06 206 LEU A C 1
ATOM 1503 O O . LEU A 1 206 ? -12.148 1.103 10.594 1 91.06 206 LEU A O 1
ATOM 1507 N N . ALA A 1 207 ? -11.18 -0.532 9.5 1 91.69 207 ALA A N 1
ATOM 1508 C CA . ALA A 1 207 ? -9.898 -0.323 10.172 1 91.69 207 ALA A CA 1
ATOM 1509 C C . ALA A 1 207 ? -9.312 1.042 9.828 1 91.69 207 ALA A C 1
ATOM 1511 O O . ALA A 1 207 ? -8.812 1.748 10.711 1 91.69 207 ALA A O 1
ATOM 1512 N N . ILE A 1 208 ? -9.367 1.379 8.578 1 93.56 208 ILE A N 1
ATOM 1513 C CA . ILE A 1 208 ? -8.859 2.668 8.125 1 93.56 208 ILE A CA 1
ATOM 1514 C C . ILE A 1 208 ? -9.617 3.795 8.828 1 93.56 208 ILE A C 1
ATOM 1516 O O . ILE A 1 208 ? -9.008 4.75 9.312 1 93.56 208 ILE A O 1
ATOM 1520 N N . ALA A 1 209 ? -10.898 3.674 8.844 1 91.75 209 ALA A N 1
ATOM 1521 C CA . ALA A 1 209 ? -11.734 4.695 9.461 1 91.75 209 ALA A CA 1
ATOM 1522 C C . ALA A 1 209 ? -11.406 4.848 10.945 1 91.75 209 ALA A C 1
ATOM 1524 O O . ALA A 1 209 ? -11.211 5.961 11.438 1 91.75 209 ALA A O 1
ATOM 1525 N N . LEU A 1 210 ? -11.336 3.785 11.57 1 87.19 210 LEU A N 1
ATOM 1526 C CA . LEU A 1 210 ? -11.125 3.793 13.008 1 87.19 210 LEU A CA 1
ATOM 1527 C C . LEU A 1 210 ? -9.734 4.324 13.352 1 87.19 210 LEU A C 1
ATOM 1529 O O . LEU A 1 210 ? -9.594 5.16 14.25 1 87.19 210 LEU A O 1
ATOM 1533 N N . LEU A 1 211 ? -8.789 3.846 12.703 1 89.94 211 LEU A N 1
ATOM 1534 C CA . LEU A 1 211 ? -7.41 4.199 13.031 1 89.94 211 LEU A CA 1
ATOM 1535 C C . LEU A 1 211 ? -7.113 5.645 12.641 1 89.94 211 LEU A C 1
ATOM 1537 O O . LEU A 1 211 ? -6.434 6.359 13.383 1 89.94 211 LEU A O 1
ATOM 1541 N N . SER A 1 212 ? -7.605 6.039 11.523 1 92 212 SER A N 1
ATOM 1542 C CA . SER A 1 212 ? -7.363 7.414 11.094 1 92 212 SER A CA 1
ATOM 1543 C C . SER A 1 212 ? -8.094 8.406 11.992 1 92 212 SER A C 1
ATOM 1545 O O . SER A 1 212 ? -7.578 9.492 12.281 1 92 212 SER A O 1
ATOM 1547 N N . THR A 1 213 ? -9.258 8.07 12.469 1 89 213 THR A N 1
ATOM 1548 C CA . THR A 1 213 ? -10 8.93 13.383 1 89 213 THR A CA 1
ATOM 1549 C C . THR A 1 213 ? -9.297 9.031 14.734 1 89 213 THR A C 1
ATOM 1551 O O . THR A 1 213 ? -9.172 10.117 15.289 1 89 213 THR A O 1
ATOM 1554 N N . THR A 1 214 ? -8.906 7.922 15.227 1 87.44 214 THR A N 1
ATOM 1555 C CA . THR A 1 214 ? -8.234 7.891 16.516 1 87.44 214 THR A CA 1
ATOM 1556 C C . THR A 1 214 ? -6.945 8.703 16.484 1 87.44 214 THR A C 1
ATOM 1558 O O . THR A 1 214 ? -6.66 9.469 17.406 1 87.44 214 THR A O 1
ATOM 1561 N N . VAL A 1 215 ? -6.215 8.516 15.469 1 89.38 215 VAL A N 1
ATOM 1562 C CA . VAL A 1 215 ? -4.949 9.227 15.328 1 89.38 215 VAL A CA 1
ATOM 1563 C C . VAL A 1 215 ? -5.219 10.727 15.172 1 89.38 215 VAL A C 1
ATOM 1565 O O . VAL A 1 215 ? -4.547 11.555 15.789 1 89.38 215 VAL A O 1
ATOM 1568 N N . GLY A 1 216 ? -6.164 11.07 14.352 1 90.25 216 GLY A N 1
ATOM 1569 C CA . GLY A 1 216 ? -6.504 12.469 14.133 1 90.25 216 GLY A CA 1
ATOM 1570 C C . GLY A 1 216 ? -6.961 13.172 15.391 1 90.25 216 GLY A C 1
ATOM 1571 O O . GLY A 1 216 ? -6.488 14.273 15.695 1 90.25 216 GLY A O 1
ATOM 1572 N N . LEU A 1 217 ? -7.777 12.539 16.188 1 89.19 217 LEU A N 1
ATOM 1573 C CA . LEU A 1 217 ? -8.359 13.148 17.375 1 89.19 217 LEU A CA 1
ATOM 1574 C C . LEU A 1 217 ? -7.348 13.203 18.516 1 89.19 217 LEU A C 1
ATOM 1576 O O . LEU A 1 217 ? -7.555 13.922 19.5 1 89.19 217 LEU A O 1
ATOM 1580 N N . SER A 1 218 ? -6.301 12.508 18.359 1 89.25 218 SER A N 1
ATOM 1581 C CA . SER A 1 218 ? -5.285 12.469 19.422 1 89.25 218 SER A CA 1
ATOM 1582 C C . SER A 1 218 ? -4.16 13.461 19.141 1 89.25 218 SER A C 1
ATOM 1584 O O . SER A 1 218 ? -3.221 13.578 19.922 1 89.25 218 SER A O 1
ATOM 1586 N N . ALA A 1 219 ? -4.297 14.125 18.031 1 89.62 219 ALA A N 1
ATOM 1587 C CA . ALA A 1 219 ? -3.23 15.039 17.641 1 89.62 219 ALA A CA 1
ATOM 1588 C C . ALA A 1 219 ? -3.09 16.188 18.641 1 89.62 219 ALA A C 1
ATOM 1590 O O . ALA A 1 219 ? -4.09 16.703 19.141 1 89.62 219 ALA A O 1
ATOM 1591 N N . ARG A 1 220 ? -1.717 16.453 18.969 1 87.94 220 ARG A N 1
ATOM 1592 C CA . ARG A 1 220 ? -1.377 17.562 19.844 1 87.94 220 ARG A CA 1
ATOM 1593 C C . ARG A 1 220 ? -0.16 18.328 19.312 1 87.94 220 ARG A C 1
ATOM 1595 O O . ARG A 1 220 ? 0.733 17.719 18.703 1 87.94 220 ARG A O 1
ATOM 1602 N N . GLY A 1 221 ? -0.072 19.641 19.484 1 82.56 221 GLY A N 1
ATOM 1603 C CA . GLY A 1 221 ? 1.188 20.312 19.219 1 82.56 221 GLY A CA 1
ATOM 1604 C C . GLY A 1 221 ? 1.152 21.172 17.969 1 82.56 221 GLY A C 1
ATOM 1605 O O . GLY A 1 221 ? 2.197 21.469 17.391 1 82.56 221 GLY A O 1
ATOM 1606 N N . GLY A 1 222 ? 0.051 21.594 17.422 1 80.69 222 GLY A N 1
ATOM 1607 C CA . GLY A 1 222 ? -0.029 22.578 16.344 1 80.69 222 GLY A CA 1
ATOM 1608 C C . GLY A 1 222 ? 0.065 21.953 14.961 1 80.69 222 GLY A C 1
ATOM 1609 O O . GLY A 1 222 ? -0.367 20.812 14.758 1 80.69 222 GLY A O 1
ATOM 1610 N N . ALA A 1 223 ? 0.726 22.781 14 1 78.88 223 ALA A N 1
ATOM 1611 C CA . ALA A 1 223 ? 0.724 22.391 12.594 1 78.88 223 ALA A CA 1
ATOM 1612 C C . ALA A 1 223 ? 1.557 21.141 12.359 1 78.88 223 ALA A C 1
ATOM 1614 O O . ALA A 1 223 ? 1.222 20.312 11.508 1 78.88 223 ALA A O 1
ATOM 1615 N N . HIS A 1 224 ? 2.568 20.953 13.086 1 83.44 224 HIS A N 1
ATOM 1616 C CA . HIS A 1 224 ? 3.422 19.766 12.977 1 83.44 224 HIS A CA 1
ATOM 1617 C C . HIS A 1 224 ? 2.648 18.5 13.312 1 83.44 224 HIS A C 1
ATOM 1619 O O . HIS A 1 224 ? 2.848 17.469 12.672 1 83.44 224 HIS A O 1
ATOM 1625 N N . ALA A 1 225 ? 1.729 18.594 14.141 1 87.25 225 ALA A N 1
ATOM 1626 C CA . ALA A 1 225 ? 0.943 17.438 14.57 1 87.25 225 ALA A CA 1
ATOM 1627 C C . ALA A 1 225 ? -0.007 16.984 13.477 1 87.25 225 ALA A C 1
ATOM 1629 O O . ALA A 1 225 ? -0.348 15.797 13.398 1 87.25 225 ALA A O 1
ATOM 1630 N N . VAL A 1 226 ? -0.382 17.938 12.633 1 87.25 226 VAL A N 1
ATOM 1631 C CA . VAL A 1 226 ? -1.304 17.609 11.555 1 87.25 226 VAL A CA 1
ATOM 1632 C C . VAL A 1 226 ? -0.61 16.688 10.539 1 87.25 226 VAL A C 1
ATOM 1634 O O . VAL A 1 226 ? -1.161 15.664 10.148 1 87.25 226 VAL A O 1
ATOM 1637 N N . GLY A 1 227 ? 0.578 17 10.148 1 83.81 227 GLY A N 1
ATOM 1638 C CA . GLY A 1 227 ? 1.348 16.141 9.258 1 83.81 227 GLY A CA 1
ATOM 1639 C C . GLY A 1 227 ? 1.682 14.789 9.859 1 83.81 227 GLY A C 1
ATOM 1640 O O . GLY A 1 227 ? 1.611 13.766 9.18 1 83.81 227 GLY A O 1
ATOM 1641 N N . GLN A 1 228 ? 1.977 14.82 11.094 1 87.38 228 GLN A N 1
ATOM 1642 C CA . GLN A 1 228 ? 2.303 13.578 11.797 1 87.38 228 GLN A CA 1
ATOM 1643 C C . GLN A 1 228 ? 1.086 12.664 11.883 1 87.38 228 GLN A C 1
ATOM 1645 O O . GLN A 1 228 ? 1.211 11.445 11.773 1 87.38 228 GLN A O 1
ATOM 1650 N N . ALA A 1 229 ? -0.023 13.297 12.117 1 90.06 229 ALA A N 1
ATOM 1651 C CA . ALA A 1 229 ? -1.255 12.516 12.195 1 90.06 229 ALA A CA 1
ATOM 1652 C C . ALA A 1 229 ? -1.551 11.82 10.867 1 90.06 229 ALA A C 1
ATOM 1654 O O . ALA A 1 229 ? -1.938 10.648 10.852 1 90.06 229 ALA A O 1
ATOM 1655 N N . ALA A 1 230 ? -1.391 12.531 9.812 1 87.75 230 ALA A N 1
ATOM 1656 C CA . ALA A 1 230 ? -1.609 11.953 8.484 1 87.75 230 ALA A CA 1
ATOM 1657 C C . ALA A 1 230 ? -0.683 10.766 8.25 1 87.75 230 ALA A C 1
ATOM 1659 O O . ALA A 1 230 ? -1.131 9.695 7.824 1 87.75 230 ALA A O 1
ATOM 1660 N N . ALA A 1 231 ? 0.578 10.906 8.57 1 83.5 231 ALA A N 1
ATOM 1661 C CA . ALA A 1 231 ? 1.569 9.852 8.367 1 83.5 231 ALA A CA 1
ATOM 1662 C C . ALA A 1 231 ? 1.287 8.656 9.273 1 83.5 231 ALA A C 1
ATOM 1664 O O . ALA A 1 231 ? 1.326 7.512 8.828 1 83.5 231 ALA A O 1
ATOM 1665 N N . ASN A 1 232 ? 0.989 8.922 10.469 1 87.38 232 ASN A N 1
ATOM 1666 C CA . ASN A 1 232 ? 0.755 7.863 11.445 1 87.38 232 ASN A CA 1
ATOM 1667 C C . ASN A 1 232 ? -0.504 7.066 11.125 1 87.38 232 ASN A C 1
ATOM 1669 O O . ASN A 1 232 ? -0.56 5.859 11.367 1 87.38 232 ASN A O 1
ATOM 1673 N N . ALA A 1 233 ? -1.474 7.773 10.656 1 89.94 233 ALA A N 1
ATOM 1674 C CA . ALA A 1 233 ? -2.711 7.09 10.289 1 89.94 233 ALA A CA 1
ATOM 1675 C C . ALA A 1 233 ? -2.463 6.062 9.188 1 89.94 233 ALA A C 1
ATOM 1677 O O . ALA A 1 233 ? -2.988 4.949 9.242 1 89.94 233 ALA A O 1
ATOM 1678 N N . VAL A 1 234 ?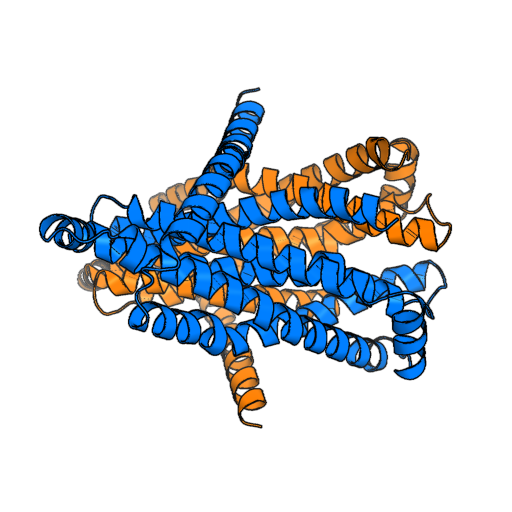 -1.695 6.406 8.242 1 88 234 VAL A N 1
ATOM 1679 C CA . VAL A 1 234 ? -1.426 5.516 7.117 1 88 234 VAL A CA 1
ATOM 1680 C C . VAL A 1 234 ? -0.61 4.316 7.59 1 88 234 VAL A C 1
ATOM 1682 O O . VAL A 1 234 ? -0.933 3.17 7.262 1 88 234 VAL A O 1
ATOM 1685 N N . VAL A 1 235 ? 0.381 4.574 8.359 1 84.5 235 VAL A N 1
ATOM 1686 C CA . VAL A 1 235 ? 1.258 3.514 8.844 1 84.5 235 VAL A CA 1
ATOM 1687 C C . VAL A 1 235 ? 0.452 2.516 9.672 1 84.5 235 VAL A C 1
ATOM 1689 O O . VAL A 1 235 ? 0.549 1.305 9.461 1 84.5 235 VAL A O 1
ATOM 1692 N N . ARG A 1 236 ? -0.334 3.014 10.523 1 86.69 236 ARG A N 1
ATOM 1693 C CA . ARG A 1 236 ? -1.122 2.152 11.398 1 86.69 236 ARG A CA 1
ATOM 1694 C C . ARG A 1 236 ? -2.184 1.393 10.609 1 86.69 236 ARG A C 1
ATOM 1696 O O . ARG A 1 236 ? -2.447 0.22 10.883 1 86.69 236 ARG A O 1
ATOM 1703 N N . SER A 1 237 ? -2.779 2.086 9.703 1 91.19 237 SER A N 1
ATOM 1704 C CA . SER A 1 237 ? -3.793 1.43 8.883 1 91.19 237 SER A CA 1
ATOM 1705 C C . SER A 1 237 ? -3.18 0.326 8.023 1 91.19 237 SER A C 1
ATOM 1707 O O . SER A 1 237 ? -3.756 -0.756 7.891 1 91.19 237 SER A O 1
ATOM 1709 N N . CYS A 1 238 ? -2.051 0.576 7.391 1 87.06 238 CYS A N 1
ATOM 1710 C CA . CYS A 1 238 ? -1.383 -0.43 6.574 1 87.06 238 CYS A CA 1
ATOM 1711 C C . CYS A 1 238 ? -1.011 -1.651 7.406 1 87.06 238 CYS A C 1
ATOM 1713 O O . CYS A 1 238 ? -1.229 -2.787 6.98 1 87.06 238 CYS A O 1
ATOM 1715 N N . ALA A 1 239 ? -0.481 -1.38 8.531 1 84.19 239 ALA A N 1
ATOM 1716 C CA . ALA A 1 239 ? -0.133 -2.482 9.422 1 84.19 239 ALA A CA 1
ATOM 1717 C C . ALA A 1 239 ? -1.365 -3.309 9.781 1 84.19 239 ALA A C 1
ATOM 1719 O O . ALA A 1 239 ? -1.317 -4.539 9.781 1 84.19 239 ALA A O 1
ATOM 1720 N N . ALA A 1 240 ? -2.406 -2.633 10.117 1 88.94 240 ALA A N 1
ATOM 1721 C CA . ALA A 1 240 ? -3.646 -3.32 10.469 1 88.94 240 ALA A CA 1
ATOM 1722 C C . ALA A 1 240 ? -4.18 -4.133 9.297 1 88.94 240 ALA A C 1
ATOM 1724 O O . ALA A 1 240 ? -4.695 -5.234 9.477 1 88.94 240 ALA A O 1
ATOM 1725 N N . ILE A 1 241 ? -4.082 -3.588 8.133 1 91.69 241 ILE A N 1
ATOM 1726 C CA . ILE A 1 241 ? -4.57 -4.25 6.93 1 91.69 241 ILE A CA 1
ATOM 1727 C C . ILE A 1 241 ? -3.803 -5.547 6.703 1 91.69 241 ILE A C 1
ATOM 1729 O O . ILE A 1 241 ? -4.395 -6.574 6.359 1 91.69 241 ILE A O 1
ATOM 1733 N N . PHE A 1 242 ? -2.533 -5.562 6.918 1 85.12 242 PHE A N 1
ATOM 1734 C CA . PHE A 1 242 ? -1.732 -6.77 6.75 1 85.12 242 PHE A CA 1
ATOM 1735 C C . PHE A 1 242 ? -2.143 -7.836 7.754 1 85.12 242 PHE A C 1
ATOM 1737 O O . PHE A 1 242 ? -2.289 -9.008 7.398 1 85.12 242 PHE A O 1
ATOM 1744 N N . VAL A 1 243 ? -2.326 -7.418 8.93 1 86.44 243 VAL A N 1
ATOM 1745 C CA . VAL A 1 243 ? -2.707 -8.359 9.977 1 86.44 243 VAL A CA 1
ATOM 1746 C C . VAL A 1 243 ? -4.105 -8.906 9.695 1 86.44 243 VAL A C 1
ATOM 1748 O O . VAL A 1 243 ? -4.34 -10.117 9.805 1 86.44 243 VAL A O 1
ATOM 1751 N N . LEU A 1 244 ? -4.992 -8.031 9.375 1 90.38 244 LEU A N 1
ATOM 1752 C CA . LEU A 1 244 ? -6.367 -8.43 9.094 1 90.38 244 LEU A CA 1
ATOM 1753 C C . LEU A 1 244 ? -6.438 -9.32 7.863 1 90.38 244 LEU A C 1
ATOM 1755 O O . LEU A 1 244 ? -7.25 -10.25 7.809 1 90.38 244 LEU A O 1
ATOM 1759 N N . ASP A 1 245 ? -5.66 -8.977 6.902 1 90.19 245 ASP A N 1
ATOM 1760 C CA . ASP A 1 245 ? -5.633 -9.797 5.695 1 90.19 245 ASP A CA 1
ATOM 1761 C C . ASP A 1 245 ? -5.242 -11.242 6.023 1 90.19 245 ASP A C 1
ATOM 1763 O O . ASP A 1 245 ? -5.867 -12.18 5.535 1 90.19 245 ASP A O 1
ATOM 1767 N N . PHE A 1 246 ? -4.215 -11.359 6.762 1 83.69 246 PHE A N 1
ATOM 1768 C CA . PHE A 1 246 ? -3.768 -12.688 7.168 1 83.69 246 PHE A CA 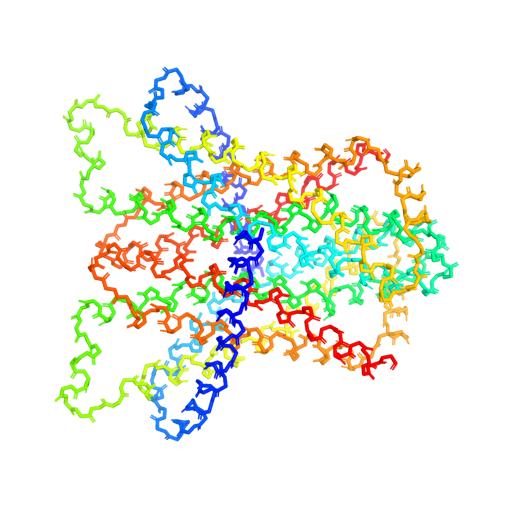1
ATOM 1769 C C . PHE A 1 246 ? -4.855 -13.406 7.961 1 83.69 246 PHE A C 1
ATOM 1771 O O . PHE A 1 246 ? -5.145 -14.57 7.703 1 83.69 246 PHE A O 1
ATOM 1778 N N . ALA A 1 247 ? -5.41 -12.734 8.898 1 85 247 ALA A N 1
ATOM 1779 C CA . ALA A 1 247 ? -6.426 -13.328 9.766 1 85 247 ALA A CA 1
ATOM 1780 C C . ALA A 1 247 ? -7.652 -13.75 8.961 1 85 247 ALA A C 1
ATOM 1782 O O . ALA A 1 247 ? -8.195 -14.844 9.172 1 85 247 ALA A O 1
ATOM 1783 N N . LEU A 1 248 ? -8.07 -12.914 8.062 1 87.25 248 LEU A N 1
ATOM 1784 C CA . LEU A 1 248 ? -9.281 -13.18 7.293 1 87.25 248 LEU A CA 1
ATOM 1785 C C . LEU A 1 248 ? -9.031 -14.266 6.25 1 87.25 248 LEU A C 1
ATOM 1787 O O . LEU A 1 248 ? -9.93 -15.055 5.949 1 87.25 248 LEU A O 1
ATOM 1791 N N . THR A 1 249 ? -7.824 -14.242 5.676 1 81.5 249 THR A N 1
ATOM 1792 C CA . THR A 1 249 ? -7.48 -15.312 4.738 1 81.5 249 THR A CA 1
ATOM 1793 C C . THR A 1 249 ? -7.484 -16.672 5.441 1 81.5 249 THR A C 1
ATOM 1795 O O . THR A 1 249 ? -7.992 -17.641 4.895 1 81.5 249 THR A O 1
ATOM 1798 N N . SER A 1 250 ? -6.98 -16.75 6.57 1 77.25 250 SER A N 1
ATOM 1799 C CA . SER A 1 250 ? -6.938 -17.984 7.34 1 77.25 250 SER A CA 1
ATOM 1800 C C . SER A 1 250 ? -8.336 -18.422 7.754 1 77.25 250 SER A C 1
ATOM 1802 O O . SER A 1 250 ? -8.641 -19.625 7.77 1 77.25 250 SER A O 1
ATOM 1804 N N . LEU A 1 251 ? -9.156 -17.5 8.078 1 78.12 251 LEU A N 1
ATOM 1805 C CA . LEU A 1 251 ? -10.508 -17.797 8.539 1 78.12 251 LEU A CA 1
ATOM 1806 C C . LEU A 1 251 ? -11.422 -18.156 7.371 1 78.12 251 LEU A C 1
ATOM 1808 O O . LEU A 1 251 ? -12.188 -19.125 7.453 1 78.12 251 LEU A O 1
ATOM 1812 N N . LEU A 1 252 ? -11.273 -17.406 6.402 1 71.06 252 LEU A N 1
ATOM 1813 C CA . LEU A 1 252 ? -12.195 -17.578 5.281 1 71.06 252 LEU A CA 1
ATOM 1814 C C . LEU A 1 252 ? -11.75 -18.734 4.383 1 71.06 252 LEU A C 1
ATOM 1816 O O . LEU A 1 252 ? -12.578 -19.422 3.785 1 71.06 252 LEU A O 1
ATOM 1820 N N . ALA A 1 253 ? -10.445 -18.828 4.199 1 60.47 253 ALA A N 1
ATOM 1821 C CA . ALA A 1 253 ? -9.961 -19.969 3.408 1 60.47 253 ALA A CA 1
ATOM 1822 C C . ALA A 1 253 ? -10.336 -21.297 4.062 1 60.47 253 ALA A C 1
ATOM 1824 O O . ALA A 1 253 ? -10.656 -22.266 3.373 1 60.47 253 ALA A O 1
ATOM 1825 N N . GLY A 1 254 ? -10.133 -21.266 5.316 1 54.72 254 GLY A N 1
ATOM 1826 C CA . GLY A 1 254 ? -10.617 -22.453 6.004 1 54.72 254 GLY A CA 1
ATOM 1827 C C . GLY A 1 254 ? -12.102 -22.688 5.812 1 54.72 254 GLY A C 1
ATOM 1828 O O . GLY A 1 254 ? -12.547 -23.844 5.746 1 54.72 254 GLY A O 1
ATOM 1829 N N . TRP A 1 255 ? -12.773 -21.672 5.801 1 45.12 255 TRP A N 1
ATOM 1830 C CA . TRP A 1 255 ? -14.219 -21.812 5.668 1 45.12 255 TRP A CA 1
ATOM 1831 C C . TRP A 1 255 ? -14.602 -22.188 4.242 1 45.12 255 TRP A C 1
ATOM 1833 O O . TRP A 1 255 ? -15.523 -22.984 4.031 1 45.12 255 TRP A O 1
ATOM 1843 N N . MET A 1 256 ? -13.883 -21.578 3.314 1 45.22 256 MET A N 1
ATOM 1844 C CA . MET A 1 256 ? -14.312 -21.812 1.939 1 45.22 256 MET A CA 1
ATOM 1845 C C . MET A 1 256 ? -13.711 -23.094 1.393 1 45.22 256 MET A C 1
ATOM 1847 O O . MET A 1 256 ? -14.156 -23.609 0.365 1 45.22 256 MET A O 1
ATOM 1851 N N . GLY A 1 257 ? -12.547 -23.562 1.914 1 43.66 257 GLY A N 1
ATOM 1852 C CA . GLY A 1 257 ? -12.102 -24.906 1.562 1 43.66 257 GLY A CA 1
ATOM 1853 C C . GLY A 1 257 ? -12.828 -26 2.328 1 43.66 257 GLY A C 1
ATOM 1854 O O . GLY A 1 257 ? -13.461 -25.734 3.352 1 43.66 257 GLY A O 1
ATOM 1855 N N . MET B 1 1 ? -13.766 8.648 -22.719 1 43.25 1 MET B N 1
ATOM 1856 C CA . MET B 1 1 ? -12.602 9.336 -23.281 1 43.25 1 MET B CA 1
ATOM 1857 C C . MET B 1 1 ? -11.984 10.273 -22.25 1 43.25 1 MET B C 1
ATOM 1859 O O . MET B 1 1 ? -10.766 10.336 -22.109 1 43.25 1 MET B O 1
ATOM 1863 N N . ALA B 1 2 ? -12.812 10.914 -21.562 1 45.19 2 ALA B N 1
ATOM 1864 C CA . ALA B 1 2 ? -12.328 11.875 -20.578 1 45.19 2 ALA B CA 1
ATOM 1865 C C . ALA B 1 2 ? -11.695 11.164 -19.375 1 45.19 2 ALA B C 1
ATOM 1867 O O . ALA B 1 2 ? -10.672 11.609 -18.859 1 45.19 2 ALA B O 1
ATOM 1868 N N . LEU B 1 3 ? -12.383 10.117 -19.031 1 41.84 3 LEU B N 1
ATOM 1869 C CA . LEU B 1 3 ? -11.852 9.328 -17.938 1 41.84 3 LEU B CA 1
ATOM 1870 C C . LEU B 1 3 ? -10.508 8.695 -18.297 1 41.84 3 LEU B C 1
ATOM 1872 O O . LEU B 1 3 ? -9.578 8.68 -17.5 1 41.84 3 LEU B O 1
ATOM 1876 N N . LEU B 1 4 ? -10.477 8.188 -19.5 1 43.94 4 LEU B N 1
ATOM 1877 C CA . LEU B 1 4 ? -9.227 7.648 -20.016 1 43.94 4 LEU B CA 1
ATOM 1878 C C . LEU B 1 4 ? -8.18 8.75 -20.172 1 43.94 4 LEU B C 1
ATOM 1880 O O . LEU B 1 4 ? -7 8.531 -19.891 1 43.94 4 LEU B O 1
ATOM 1884 N N . THR B 1 5 ? -8.664 9.836 -20.484 1 44.22 5 THR B N 1
ATOM 1885 C CA . THR B 1 5 ? -7.758 10.977 -20.625 1 44.22 5 THR B CA 1
ATOM 1886 C C . THR B 1 5 ? -7.27 11.453 -19.25 1 44.22 5 THR B C 1
ATOM 1888 O O . THR B 1 5 ? -6.102 11.812 -19.094 1 44.22 5 THR B O 1
ATOM 1891 N N . ARG B 1 6 ? -8.117 11.445 -18.438 1 44.91 6 ARG B N 1
ATOM 1892 C CA . ARG B 1 6 ? -7.707 11.859 -17.109 1 44.91 6 ARG B CA 1
ATOM 1893 C C . ARG B 1 6 ? -6.797 10.812 -16.469 1 44.91 6 ARG B C 1
ATOM 1895 O O . ARG B 1 6 ? -5.816 11.164 -15.797 1 44.91 6 ARG B O 1
ATOM 1902 N N . LEU B 1 7 ? -7.207 9.602 -16.641 1 43.28 7 LEU B N 1
ATOM 1903 C CA . LEU B 1 7 ? -6.336 8.508 -16.234 1 43.28 7 LEU B CA 1
ATOM 1904 C C . LEU B 1 7 ? -4.98 8.602 -16.922 1 43.28 7 LEU B C 1
ATOM 1906 O O . LEU B 1 7 ? -3.941 8.367 -16.297 1 43.28 7 LEU B O 1
ATOM 1910 N N . GLY B 1 8 ? -5.043 8.844 -18.156 1 43.75 8 GLY B N 1
ATOM 1911 C CA . GLY B 1 8 ? -3.85 9.086 -18.953 1 43.75 8 GLY B CA 1
ATOM 1912 C C . GLY B 1 8 ? -3.047 10.281 -18.469 1 43.75 8 GLY B C 1
ATOM 1913 O O . GLY B 1 8 ? -1.82 10.211 -18.359 1 43.75 8 GLY B O 1
ATOM 1914 N N . ARG B 1 9 ? -3.691 11.273 -18.141 1 45.59 9 ARG B N 1
ATOM 1915 C CA . ARG B 1 9 ? -2.986 12.461 -17.672 1 45.59 9 ARG B CA 1
ATOM 1916 C C . ARG B 1 9 ? -2.363 12.227 -16.312 1 45.59 9 ARG B C 1
ATOM 1918 O O . ARG B 1 9 ? -1.229 12.641 -16.047 1 45.59 9 ARG B O 1
ATOM 1925 N N . THR B 1 10 ? -3.127 11.656 -15.477 1 43.09 10 THR B N 1
ATOM 1926 C CA . THR B 1 10 ? -2.564 11.336 -14.172 1 43.09 10 THR B CA 1
ATOM 1927 C C . THR B 1 10 ? -1.417 10.336 -14.312 1 43.09 10 THR B C 1
ATOM 1929 O O . THR B 1 10 ? -0.378 10.477 -13.664 1 43.09 10 THR B O 1
ATOM 1932 N N . ALA B 1 11 ? -1.677 9.297 -15.094 1 45.28 11 ALA B N 1
ATOM 1933 C CA . ALA B 1 11 ? -0.599 8.375 -15.445 1 45.28 11 ALA B CA 1
ATOM 1934 C C . ALA B 1 11 ? 0.529 9.102 -16.172 1 45.28 11 ALA B C 1
ATOM 1936 O O . ALA B 1 11 ? 1.707 8.883 -15.883 1 45.28 11 ALA B O 1
ATOM 1937 N N . LEU B 1 12 ? 0.151 9.898 -17.094 1 43 12 LEU B N 1
ATOM 1938 C CA . LEU B 1 12 ? 1.116 10.703 -17.828 1 43 12 LEU B CA 1
ATOM 1939 C C . LEU B 1 12 ? 1.773 11.734 -16.922 1 43 12 LEU B C 1
ATOM 1941 O O . LEU B 1 12 ? 2.975 11.992 -17.031 1 43 12 LEU B O 1
ATOM 1945 N N . ASP B 1 13 ? 1.067 12.383 -16.203 1 46.75 13 ASP B N 1
ATOM 1946 C CA . ASP B 1 13 ? 1.655 13.289 -15.219 1 46.75 13 ASP B CA 1
ATOM 1947 C C . ASP B 1 13 ? 2.559 12.531 -14.242 1 46.75 13 ASP B C 1
ATOM 1949 O O . ASP B 1 13 ? 3.609 13.039 -13.844 1 46.75 13 ASP B O 1
ATOM 1953 N N . ALA B 1 14 ? 2.061 11.453 -13.914 1 45.22 14 ALA B N 1
ATOM 1954 C CA . ALA B 1 14 ? 2.936 10.555 -13.156 1 45.22 14 ALA B CA 1
ATOM 1955 C C . ALA B 1 14 ? 4.168 10.18 -13.977 1 45.22 14 ALA B C 1
ATOM 1957 O O . ALA B 1 14 ? 5.281 10.133 -13.445 1 45.22 14 ALA B O 1
ATOM 1958 N N . LEU B 1 15 ? 3.908 9.859 -15.258 1 43.56 15 LEU B N 1
ATOM 1959 C CA . LEU B 1 15 ? 4.996 9.602 -16.203 1 43.56 15 LEU B CA 1
ATOM 1960 C C . LEU B 1 15 ? 5.766 10.883 -16.5 1 43.56 15 LEU B C 1
ATOM 1962 O O . LEU B 1 15 ? 6.988 10.859 -16.656 1 43.56 15 LEU B O 1
ATOM 1966 N N . ARG B 1 16 ? 5.102 11.844 -16.891 1 45.19 16 ARG B N 1
ATOM 1967 C CA . ARG B 1 16 ? 5.793 13.117 -17.016 1 45.19 16 ARG B CA 1
ATOM 1968 C C . ARG B 1 16 ? 6.59 13.438 -15.758 1 45.19 16 ARG B C 1
ATOM 1970 O O . ARG B 1 16 ? 7.621 14.109 -15.828 1 45.19 16 ARG B O 1
ATOM 1977 N N . GLY B 1 17 ? 6.164 12.922 -14.75 1 46.66 17 GLY B N 1
ATOM 1978 C CA . GLY B 1 17 ? 6.918 12.891 -13.508 1 46.66 17 GLY B CA 1
ATOM 1979 C C . GLY B 1 17 ? 8.195 12.078 -13.609 1 46.66 17 GLY B C 1
ATOM 1980 O O . GLY B 1 17 ? 9.172 12.352 -12.898 1 46.66 17 GLY B O 1
ATOM 1981 N N . THR B 1 18 ? 8.133 11.125 -14.57 1 48.84 18 THR B N 1
ATOM 1982 C CA . THR B 1 18 ? 9.375 10.398 -14.789 1 48.84 18 THR B CA 1
ATOM 1983 C C . THR B 1 18 ? 10.469 11.336 -15.305 1 48.84 18 THR B C 1
ATOM 1985 O O . THR B 1 18 ? 11.625 11.234 -14.898 1 48.84 18 THR B O 1
ATOM 1988 N N . GLY B 1 19 ? 10.094 12.086 -16.312 1 51.78 19 GLY B N 1
ATOM 1989 C CA . GLY B 1 19 ? 11.078 13.094 -16.672 1 51.78 19 GLY B CA 1
ATOM 1990 C C . GLY B 1 19 ? 11.492 13.961 -15.492 1 51.78 19 GLY B C 1
ATOM 1991 O O . GLY B 1 19 ? 12.672 14.289 -15.336 1 51.78 19 GLY B O 1
ATOM 1992 N N . ALA B 1 20 ? 10.555 14.211 -14.82 1 57.34 20 ALA B N 1
ATOM 1993 C CA . ALA B 1 20 ? 10.82 14.961 -13.594 1 57.34 20 ALA B CA 1
ATOM 1994 C C . ALA B 1 20 ? 11.625 14.133 -12.609 1 57.34 20 ALA B C 1
ATOM 1996 O O . ALA B 1 20 ? 12.508 14.656 -11.914 1 57.34 20 ALA B O 1
ATOM 1997 N N . LEU B 1 21 ? 11.398 12.82 -12.742 1 61.72 21 LEU B N 1
ATOM 1998 C CA . LEU B 1 21 ? 12.211 11.938 -11.906 1 61.72 21 LEU B CA 1
ATOM 1999 C C . LEU B 1 21 ? 13.672 11.984 -12.328 1 61.72 21 LEU B C 1
ATOM 2001 O O . LEU B 1 21 ? 14.562 12.039 -11.477 1 61.72 21 LEU B O 1
ATOM 2005 N N . GLY B 1 22 ? 13.789 12.008 -13.656 1 63.91 22 GLY B N 1
ATOM 2006 C CA . GLY B 1 22 ? 15.156 12.078 -14.156 1 63.91 22 GLY B CA 1
ATOM 2007 C C . GLY B 1 22 ? 15.867 13.359 -13.766 1 63.91 22 GLY B C 1
ATOM 2008 O O . GLY B 1 22 ? 17.047 13.336 -13.398 1 63.91 22 GLY B O 1
ATOM 2009 N N . LEU B 1 23 ? 15.172 14.398 -13.891 1 63.5 23 LEU B N 1
ATOM 2010 C CA . LEU B 1 23 ? 15.758 15.688 -13.547 1 63.5 23 LEU B CA 1
ATOM 2011 C C . LEU B 1 23 ? 16.109 15.742 -12.062 1 63.5 23 LEU B C 1
ATOM 2013 O O . LEU B 1 23 ? 17.172 16.25 -11.695 1 63.5 23 LEU B O 1
ATOM 2017 N N . VAL B 1 24 ? 15.258 15.195 -11.336 1 64.69 24 VAL B N 1
ATOM 2018 C CA . VAL B 1 24 ? 15.516 15.211 -9.898 1 64.69 24 VAL B CA 1
ATOM 2019 C C . VAL B 1 24 ? 16.688 14.297 -9.57 1 64.69 24 VAL B C 1
ATOM 2021 O O . VAL B 1 24 ? 17.547 14.641 -8.75 1 64.69 24 VAL B O 1
ATOM 2024 N N . VAL B 1 25 ? 16.688 13.188 -10.234 1 69.81 25 VAL B N 1
ATOM 2025 C CA . VAL B 1 25 ? 17.812 12.281 -10.047 1 69.81 25 VAL B CA 1
ATOM 2026 C C . VAL B 1 25 ? 19.109 12.969 -10.469 1 69.81 25 VAL B C 1
ATOM 2028 O O . VAL B 1 25 ? 20.109 12.938 -9.742 1 69.81 25 VAL B O 1
ATOM 2031 N N . GLY B 1 26 ? 19.031 13.609 -11.633 1 73.69 26 GLY B N 1
ATOM 2032 C CA . GLY B 1 26 ? 20.219 14.305 -12.117 1 73.69 26 GLY B CA 1
ATOM 2033 C C . GLY B 1 26 ? 20.688 15.406 -11.195 1 73.69 26 GLY B C 1
ATOM 2034 O O . GLY B 1 26 ? 21.875 15.484 -10.867 1 73.69 26 GLY B O 1
ATOM 2035 N N . ARG B 1 27 ? 19.812 16.141 -10.727 1 73.44 27 ARG B N 1
ATOM 2036 C CA . ARG B 1 27 ? 20.156 17.234 -9.82 1 73.44 27 ARG B CA 1
ATOM 2037 C C . ARG B 1 27 ? 20.656 16.703 -8.492 1 73.44 27 ARG B C 1
ATOM 2039 O O . ARG B 1 27 ? 21.547 17.297 -7.871 1 73.44 27 ARG B O 1
ATOM 2046 N N . THR B 1 28 ? 20.031 15.633 -8.117 1 75.19 28 THR B N 1
ATOM 2047 C CA . THR B 1 28 ? 20.484 15.023 -6.871 1 75.19 28 THR B CA 1
ATOM 2048 C C . THR B 1 28 ? 21.922 14.523 -7.004 1 75.19 28 THR B C 1
ATOM 2050 O O . THR B 1 28 ? 22.734 14.703 -6.094 1 75.19 28 THR B O 1
ATOM 2053 N N . VAL B 1 29 ? 22.156 13.93 -8.102 1 74.81 29 VAL B N 1
ATOM 2054 C CA . VAL B 1 29 ? 23.5 13.43 -8.336 1 74.81 29 VAL B CA 1
ATOM 2055 C C . VAL B 1 29 ? 24.5 14.586 -8.352 1 74.81 29 VAL B C 1
ATOM 2057 O O . VAL B 1 29 ? 25.578 14.492 -7.77 1 74.81 29 VAL B O 1
ATOM 2060 N N . LEU B 1 30 ? 24.125 15.688 -8.938 1 76.75 30 LEU B N 1
ATOM 2061 C CA . LEU B 1 30 ? 25 16.844 -9.031 1 76.75 30 LEU B CA 1
ATOM 2062 C C . LEU B 1 30 ? 25.172 17.5 -7.664 1 76.75 30 LEU B C 1
ATOM 2064 O O . LEU B 1 30 ? 26.172 18.188 -7.422 1 76.75 30 LEU B O 1
ATOM 2068 N N . ALA B 1 31 ? 24.266 17.297 -6.848 1 76.25 31 ALA B N 1
ATOM 2069 C CA . ALA B 1 31 ? 24.312 17.938 -5.535 1 76.25 31 ALA B CA 1
ATOM 2070 C C . ALA B 1 31 ? 25.031 17.062 -4.52 1 76.25 31 ALA B C 1
ATOM 2072 O O . ALA B 1 31 ? 25.297 17.484 -3.391 1 76.25 31 ALA B O 1
ATOM 2073 N N . LEU B 1 32 ? 25.375 15.922 -4.906 1 75.75 32 LEU B N 1
ATOM 2074 C CA . LEU B 1 32 ? 25.938 14.93 -4 1 75.75 32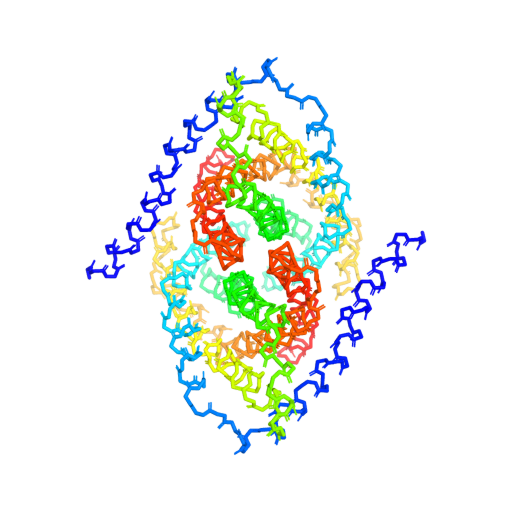 LEU B CA 1
ATOM 2075 C C . LEU B 1 32 ? 27.172 15.492 -3.299 1 75.75 32 LEU B C 1
ATOM 2077 O O . LEU B 1 32 ? 27.328 15.32 -2.088 1 75.75 32 LEU B O 1
ATOM 2081 N N . PRO B 1 33 ? 28 16.25 -4.02 1 74.31 33 PRO B N 1
ATOM 2082 C CA . PRO B 1 33 ? 29.203 16.766 -3.355 1 74.31 33 PRO B CA 1
ATOM 2083 C C . PRO B 1 33 ? 28.891 17.828 -2.314 1 74.31 33 PRO B C 1
ATOM 2085 O O . PRO B 1 33 ? 29.703 18.109 -1.434 1 74.31 33 PRO B O 1
ATOM 2088 N N . LYS B 1 34 ? 27.812 18.438 -2.279 1 79.62 34 LYS B N 1
ATOM 2089 C CA . LYS B 1 34 ? 27.453 19.547 -1.389 1 79.62 34 LYS B CA 1
ATOM 2090 C C . LYS B 1 34 ? 26.422 19.094 -0.36 1 79.62 34 LYS B C 1
ATOM 2092 O O . LYS B 1 34 ? 25.797 19.938 0.291 1 79.62 34 LYS B O 1
ATOM 2097 N N . LEU B 1 35 ? 26.391 17.781 -0.188 1 83.94 35 LEU B N 1
ATOM 2098 C CA . LEU B 1 35 ? 25.375 17.25 0.713 1 83.94 35 LEU B CA 1
ATOM 2099 C C . LEU B 1 35 ? 25.625 17.703 2.148 1 83.94 35 LEU B C 1
ATOM 2101 O O . LEU B 1 35 ? 26.766 17.656 2.617 1 83.94 35 LEU B O 1
ATOM 2105 N N . GLU B 1 36 ? 24.625 18.203 2.719 1 88.06 36 GLU B N 1
ATOM 2106 C CA . GLU B 1 36 ? 24.719 18.484 4.145 1 88.06 36 GLU B CA 1
ATOM 2107 C C . GLU B 1 36 ? 24.75 17.203 4.973 1 88.06 36 GLU B C 1
ATOM 2109 O O . GLU B 1 36 ? 23.719 16.547 5.133 1 88.06 36 GLU B O 1
ATOM 2114 N N . ARG B 1 37 ? 25.781 16.953 5.621 1 89.25 37 ARG B N 1
ATOM 2115 C CA . ARG B 1 37 ? 26.047 15.672 6.266 1 89.25 37 ARG B CA 1
ATOM 2116 C C . ARG B 1 37 ? 25.156 15.477 7.484 1 89.25 37 ARG B C 1
ATOM 2118 O O . ARG B 1 37 ? 24.75 14.352 7.789 1 89.25 37 ARG B O 1
ATOM 2125 N N . ARG B 1 38 ? 24.891 16.516 8.164 1 90.56 38 ARG B N 1
ATOM 2126 C CA . ARG B 1 38 ? 24.047 16.406 9.344 1 90.56 38 ARG B CA 1
ATOM 2127 C C . ARG B 1 38 ? 22.625 16 8.969 1 90.56 38 ARG B C 1
ATOM 2129 O O . ARG B 1 38 ? 22.031 15.141 9.617 1 90.56 38 ARG B O 1
ATOM 2136 N N . GLU B 1 39 ? 22.172 16.594 7.941 1 91.25 39 GLU B N 1
ATOM 2137 C CA . GLU B 1 39 ? 20.844 16.234 7.461 1 91.25 39 GLU B CA 1
ATOM 2138 C C . GLU B 1 39 ? 20.812 14.82 6.906 1 91.25 39 GLU B C 1
ATOM 2140 O O . GLU B 1 39 ? 19.828 14.094 7.094 1 91.25 39 GLU B O 1
ATOM 2145 N N . LEU B 1 40 ? 21.891 14.438 6.242 1 92.06 40 LEU B N 1
ATOM 2146 C CA . LEU B 1 40 ? 21.984 13.078 5.723 1 92.06 40 LEU B CA 1
ATOM 2147 C C . LEU B 1 40 ? 21.953 12.062 6.855 1 92.06 40 LEU B C 1
ATOM 2149 O O . LEU B 1 40 ? 21.234 11.055 6.766 1 92.06 40 LEU B O 1
ATOM 2153 N N . GLY B 1 41 ? 22.688 12.336 7.859 1 93.31 41 GLY B N 1
ATOM 2154 C CA . GLY B 1 41 ? 22.703 11.438 9 1 93.31 41 GLY B CA 1
ATOM 2155 C C . GLY B 1 41 ? 21.359 11.32 9.688 1 93.31 41 GLY B C 1
ATOM 2156 O O . GLY B 1 41 ? 20.922 10.219 10.031 1 93.31 41 GLY B O 1
ATOM 2157 N N . ARG B 1 42 ? 20.75 12.383 9.875 1 92.19 42 ARG B N 1
ATOM 2158 C CA . ARG B 1 42 ? 19.422 12.398 10.492 1 92.19 42 ARG B CA 1
ATOM 2159 C C . ARG B 1 42 ? 18.422 11.625 9.648 1 92.19 42 ARG B C 1
ATOM 2161 O O . ARG B 1 42 ? 17.656 10.805 10.18 1 92.19 42 ARG B O 1
ATOM 2168 N N . ALA B 1 43 ? 18.484 11.875 8.406 1 91.56 43 ALA B N 1
ATOM 2169 C CA . ALA B 1 43 ? 17.562 11.227 7.484 1 91.56 43 ALA B CA 1
ATOM 2170 C C . ALA B 1 43 ? 17.812 9.719 7.422 1 91.56 43 ALA B C 1
ATOM 2172 O O . ALA B 1 43 ? 16.859 8.93 7.352 1 91.56 43 ALA B O 1
ATOM 2173 N N . LEU B 1 44 ? 19.062 9.32 7.504 1 93.38 44 LEU B N 1
ATOM 2174 C CA . LEU B 1 44 ? 19.406 7.906 7.461 1 93.38 44 LEU B CA 1
ATOM 2175 C C . LEU B 1 44 ? 18.875 7.176 8.688 1 93.38 44 LEU B C 1
ATOM 2177 O O . LEU B 1 44 ? 18.391 6.051 8.578 1 93.38 44 LEU B O 1
ATOM 2181 N N . VAL B 1 45 ? 18.984 7.797 9.758 1 92.56 45 VAL B N 1
ATOM 2182 C CA . VAL B 1 45 ? 18.5 7.188 10.992 1 92.56 45 VAL B CA 1
ATOM 2183 C C . VAL B 1 45 ? 16.969 7.102 10.961 1 92.56 45 VAL B C 1
ATOM 2185 O O . VAL B 1 45 ? 16.391 6.066 11.305 1 92.56 45 VAL B O 1
ATOM 2188 N N . GLN B 1 46 ? 16.406 8.141 10.547 1 89 46 GLN B N 1
ATOM 2189 C CA . GLN B 1 46 ? 14.945 8.203 10.531 1 89 46 GLN B CA 1
ATOM 2190 C C . GLN B 1 46 ? 14.359 7.262 9.484 1 89 46 GLN B C 1
ATOM 2192 O O . GLN B 1 46 ? 13.398 6.539 9.766 1 89 46 GLN B O 1
ATOM 2197 N N . PHE B 1 47 ? 14.945 7.223 8.352 1 90.56 47 PHE B N 1
ATOM 2198 C CA . PHE B 1 47 ? 14.398 6.457 7.234 1 90.56 47 PHE B CA 1
ATOM 2199 C C . PHE B 1 47 ? 14.805 4.992 7.332 1 90.56 47 PHE B C 1
ATOM 2201 O O . PHE B 1 47 ? 14.016 4.098 7.012 1 90.56 47 PHE B O 1
ATOM 2208 N N . GLY B 1 48 ? 15.953 4.727 7.77 1 90.94 48 GLY B N 1
ATOM 2209 C CA . GLY B 1 48 ? 16.469 3.367 7.855 1 90.94 48 GLY B CA 1
ATOM 2210 C C . GLY B 1 48 ? 16.109 2.678 9.156 1 90.94 48 GLY B C 1
ATOM 2211 O O . GLY B 1 48 ? 15.172 1.884 9.211 1 90.94 48 GLY B O 1
ATOM 2212 N N . TYR B 1 49 ? 16.688 3.148 10.203 1 90 49 TYR B N 1
ATOM 2213 C CA . TYR B 1 49 ? 16.516 2.525 11.508 1 90 49 TYR B CA 1
ATOM 2214 C C . TYR B 1 49 ? 15.094 2.697 12.023 1 90 49 TYR B C 1
ATOM 2216 O O . TYR B 1 49 ? 14.5 1.758 12.562 1 9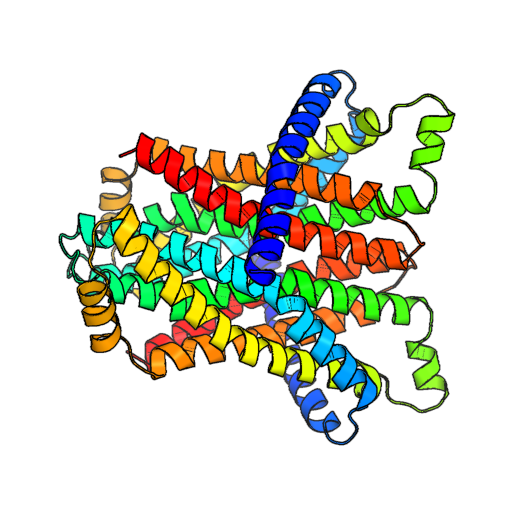0 49 TYR B O 1
ATOM 2224 N N . GLY B 1 50 ? 14.625 3.799 11.891 1 89.19 50 GLY B N 1
ATOM 2225 C CA . GLY B 1 50 ? 13.281 4.094 12.375 1 89.19 50 GLY B CA 1
ATOM 2226 C C . GLY B 1 50 ? 12.203 3.295 11.672 1 89.19 50 GLY B C 1
ATOM 2227 O O . GLY B 1 50 ? 11.125 3.082 12.219 1 89.19 50 GLY B O 1
ATOM 2228 N N . SER B 1 51 ? 12.523 2.797 10.477 1 90.88 51 SER B N 1
ATOM 2229 C CA . SER B 1 51 ? 11.516 2.104 9.672 1 90.88 51 SER B CA 1
ATOM 2230 C C . SER B 1 51 ? 11.664 0.59 9.789 1 90.88 51 SER B C 1
ATOM 2232 O O . SER B 1 51 ? 10.828 -0.161 9.297 1 90.88 51 SER B O 1
ATOM 2234 N N . LEU B 1 52 ? 12.664 0.121 10.5 1 91.62 52 LEU B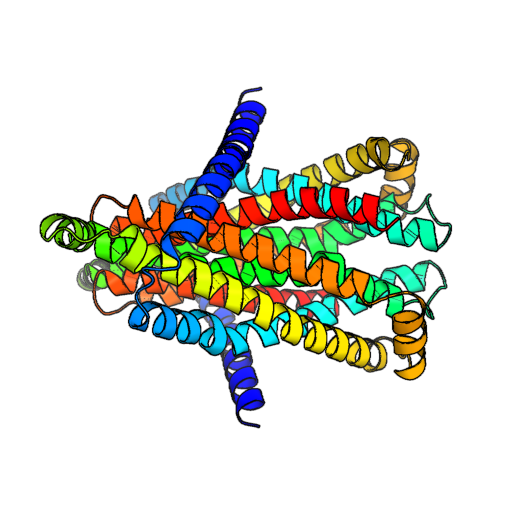 N 1
ATOM 2235 C CA . LEU B 1 52 ? 13.016 -1.294 10.531 1 91.62 52 LEU B CA 1
ATOM 2236 C C . LEU B 1 52 ? 11.883 -2.125 11.125 1 91.62 52 LEU B C 1
ATOM 2238 O O . LEU B 1 52 ? 11.492 -3.145 10.555 1 91.62 52 LEU B O 1
ATOM 2242 N N . PRO B 1 53 ? 11.359 -1.747 12.258 1 87.62 53 PRO B N 1
ATOM 2243 C CA . PRO B 1 53 ? 10.297 -2.582 12.828 1 87.62 53 PRO B CA 1
ATOM 2244 C C . PRO B 1 53 ? 9.102 -2.738 11.898 1 87.62 53 PRO B C 1
ATOM 2246 O O . PRO B 1 53 ? 8.57 -3.842 11.75 1 87.62 53 PRO B O 1
ATOM 2249 N N . LEU B 1 54 ? 8.688 -1.667 11.305 1 86.5 54 LEU B N 1
ATOM 2250 C CA . LEU B 1 54 ? 7.547 -1.705 10.391 1 86.5 54 LEU B CA 1
ATOM 2251 C C . LEU B 1 54 ? 7.867 -2.541 9.156 1 86.5 54 LEU B C 1
ATOM 2253 O O . LEU B 1 54 ? 7.027 -3.309 8.688 1 86.5 54 LEU B O 1
ATOM 2257 N N . ALA B 1 55 ? 9.047 -2.355 8.664 1 92.56 55 ALA B N 1
ATOM 2258 C CA . ALA B 1 55 ? 9.484 -3.1 7.488 1 92.56 55 ALA B CA 1
ATOM 2259 C C . ALA B 1 55 ? 9.539 -4.598 7.773 1 92.56 55 ALA B C 1
ATOM 2261 O O . ALA B 1 55 ? 9.109 -5.41 6.945 1 92.56 55 ALA B O 1
ATOM 2262 N N . LEU B 1 56 ? 10.008 -4.957 8.906 1 93.06 56 LEU B N 1
ATOM 2263 C CA . LEU B 1 56 ? 10.148 -6.367 9.266 1 93.06 56 LEU B CA 1
ATOM 2264 C C . LEU B 1 56 ? 8.781 -7.008 9.484 1 93.06 56 LEU B C 1
ATOM 2266 O O . LEU B 1 56 ? 8.555 -8.148 9.078 1 93.06 56 LEU B O 1
ATOM 2270 N N . ALA B 1 57 ? 7.941 -6.328 10.109 1 87.62 57 ALA B N 1
ATOM 2271 C CA . ALA B 1 57 ? 6.594 -6.848 10.336 1 87.62 57 ALA B CA 1
ATOM 2272 C C . ALA B 1 57 ? 5.867 -7.07 9.008 1 87.62 57 ALA B C 1
ATOM 2274 O O . ALA B 1 57 ? 5.207 -8.094 8.82 1 87.62 57 ALA B O 1
ATOM 2275 N N . THR B 1 58 ? 6.016 -6.129 8.164 1 86.56 58 THR B N 1
ATOM 2276 C CA . THR B 1 58 ? 5.391 -6.219 6.852 1 86.56 58 THR B CA 1
ATOM 2277 C C . THR B 1 58 ? 5.953 -7.398 6.062 1 86.56 58 THR B C 1
ATOM 2279 O O . THR B 1 58 ? 5.211 -8.109 5.379 1 86.56 58 THR B O 1
ATOM 2282 N N . ALA B 1 59 ? 7.215 -7.547 6.191 1 93.81 59 ALA B N 1
ATOM 2283 C CA . ALA B 1 59 ? 7.879 -8.625 5.473 1 93.81 59 ALA B CA 1
ATOM 2284 C C . ALA B 1 59 ? 7.422 -9.992 5.98 1 93.81 59 ALA B C 1
ATOM 2286 O O . ALA B 1 59 ? 7.207 -10.914 5.195 1 93.81 59 ALA B O 1
ATOM 2287 N N . ALA B 1 60 ? 7.359 -10.102 7.234 1 93.19 60 ALA B N 1
ATOM 2288 C CA . ALA B 1 60 ? 6.906 -11.359 7.832 1 93.19 60 ALA B CA 1
ATOM 2289 C C . ALA B 1 60 ? 5.496 -11.711 7.359 1 93.19 60 ALA B C 1
ATOM 2291 O O . ALA B 1 60 ? 5.242 -12.836 6.934 1 93.19 60 ALA B O 1
ATOM 2292 N N . LEU B 1 61 ? 4.648 -10.781 7.418 1 86.69 61 LEU B N 1
ATOM 2293 C CA . LEU B 1 61 ? 3.262 -11.016 7.031 1 86.69 61 LEU B CA 1
ATOM 2294 C C . LEU B 1 61 ? 3.152 -11.281 5.531 1 86.69 61 LEU B C 1
ATOM 2296 O O . LEU B 1 61 ? 2.365 -12.125 5.102 1 86.69 61 LEU B O 1
ATOM 2300 N N . ALA B 1 62 ? 3.928 -10.531 4.793 1 89.19 62 ALA B N 1
ATOM 2301 C CA . ALA B 1 62 ? 3.963 -10.75 3.348 1 89.19 62 ALA B CA 1
ATOM 2302 C C . ALA B 1 62 ? 4.406 -12.172 3.02 1 89.19 62 ALA B C 1
ATOM 2304 O O . ALA B 1 62 ? 3.842 -12.812 2.131 1 89.19 62 ALA B O 1
ATOM 2305 N N . GLY B 1 63 ? 5.445 -12.617 3.713 1 93.75 63 GLY B N 1
ATOM 2306 C CA . GLY B 1 63 ? 5.906 -13.984 3.5 1 93.75 63 GLY B CA 1
ATOM 2307 C C . GLY B 1 63 ? 4.836 -15.023 3.76 1 93.75 63 GLY B C 1
ATOM 2308 O O . GLY B 1 63 ? 4.656 -15.953 2.965 1 93.75 63 GLY B O 1
ATOM 2309 N N . ILE B 1 64 ? 4.168 -14.844 4.82 1 91.25 64 ILE B N 1
ATOM 2310 C CA . ILE B 1 64 ? 3.131 -15.789 5.207 1 91.25 64 ILE B CA 1
ATOM 2311 C C . ILE B 1 64 ? 2.006 -15.773 4.176 1 91.25 64 ILE B C 1
ATOM 2313 O O . ILE B 1 64 ? 1.556 -16.828 3.719 1 91.25 64 ILE B O 1
ATOM 2317 N N . ILE B 1 65 ? 1.592 -14.594 3.779 1 86 65 ILE B N 1
ATOM 2318 C CA . ILE B 1 65 ? 0.484 -14.453 2.842 1 86 65 ILE B CA 1
ATOM 2319 C C . ILE B 1 65 ? 0.866 -15.062 1.494 1 86 65 ILE B C 1
ATOM 2321 O O . ILE B 1 65 ? 0.069 -15.773 0.879 1 86 65 ILE B O 1
ATOM 2325 N N . VAL B 1 66 ? 2.037 -14.836 1.057 1 91.38 66 VAL B N 1
ATOM 2326 C CA . VAL B 1 66 ? 2.471 -15.273 -0.265 1 91.38 66 VAL B CA 1
ATOM 2327 C C . VAL B 1 66 ? 2.586 -16.797 -0.29 1 91.38 66 VAL B C 1
ATOM 2329 O O . VAL B 1 66 ? 2.205 -17.438 -1.272 1 91.38 66 VAL B O 1
ATOM 2332 N N . VAL B 1 67 ? 3.139 -17.344 0.758 1 94.38 67 VAL B N 1
ATOM 2333 C CA . VAL B 1 67 ? 3.328 -18.797 0.745 1 94.38 67 VAL B CA 1
ATOM 2334 C C . VAL B 1 67 ? 1.975 -19.5 0.832 1 94.38 67 VAL B C 1
ATOM 2336 O O . VAL B 1 67 ? 1.777 -20.562 0.231 1 94.38 67 VAL B O 1
ATOM 2339 N N . LEU B 1 68 ? 1.043 -19 1.542 1 88.75 68 LEU B N 1
ATOM 2340 C CA . LEU B 1 68 ? -0.292 -19.594 1.613 1 88.75 68 LEU B CA 1
ATOM 2341 C C . LEU B 1 68 ? -1.006 -19.484 0.27 1 88.75 68 LEU B C 1
ATOM 2343 O O . LEU B 1 68 ? -1.675 -20.422 -0.162 1 88.75 68 LEU B O 1
ATOM 2347 N N . GLN B 1 69 ? -0.801 -18.375 -0.376 1 85.19 69 GLN B N 1
ATOM 2348 C CA . GLN B 1 69 ? -1.375 -18.188 -1.705 1 85.19 69 GLN B CA 1
ATOM 2349 C C . GLN B 1 69 ? -0.721 -19.125 -2.717 1 85.19 69 GLN B C 1
ATOM 2351 O O . GLN B 1 69 ? -1.406 -19.734 -3.543 1 85.19 69 GLN B O 1
ATOM 2356 N N . SER B 1 70 ? 0.543 -19.203 -2.646 1 91.19 70 SER B N 1
ATOM 2357 C CA . SER B 1 70 ? 1.269 -20.109 -3.539 1 91.19 70 SER B CA 1
ATOM 2358 C C . SER B 1 70 ? 0.904 -21.562 -3.275 1 91.19 70 SER B C 1
ATOM 2360 O O . SER B 1 70 ? 0.9 -22.391 -4.195 1 91.19 70 SER B O 1
ATOM 2362 N N . GLY B 1 71 ? 0.62 -21.828 -2.02 1 91.44 71 GLY B N 1
ATOM 2363 C CA . GLY B 1 71 ? 0.196 -23.156 -1.645 1 91.44 71 GLY B CA 1
ATOM 2364 C C . GLY B 1 71 ? -1.081 -23.594 -2.338 1 91.44 71 GLY B C 1
ATOM 2365 O O . GLY B 1 71 ? -1.215 -24.766 -2.73 1 91.44 71 GLY B O 1
ATOM 2366 N N . ILE B 1 72 ? -1.929 -22.703 -2.482 1 86.5 72 ILE B N 1
ATOM 2367 C CA . ILE B 1 72 ? -3.18 -23 -3.178 1 86.5 72 ILE B CA 1
ATOM 2368 C C . ILE B 1 72 ? -2.891 -23.344 -4.637 1 86.5 72 ILE B C 1
ATOM 2370 O O . ILE B 1 72 ? -3.467 -24.297 -5.176 1 86.5 72 ILE B O 1
ATOM 2374 N N . TYR B 1 73 ? -1.939 -22.672 -5.25 1 87.31 73 TYR B N 1
ATOM 2375 C CA . TYR B 1 73 ? -1.595 -22.922 -6.645 1 87.31 73 TYR B CA 1
ATOM 2376 C C . TYR B 1 73 ? -0.908 -24.266 -6.816 1 87.31 73 TYR B C 1
ATOM 2378 O O . TYR B 1 73 ? -1.308 -25.078 -7.66 1 87.31 73 TYR B O 1
ATOM 2386 N N . VAL B 1 74 ? 0.024 -24.516 -6.016 1 92 74 VAL B N 1
ATOM 2387 C CA . VAL B 1 74 ? 0.818 -25.734 -6.203 1 92 74 VAL B CA 1
ATOM 2388 C C . VAL B 1 74 ? -0.019 -26.953 -5.852 1 92 74 VAL B C 1
ATOM 2390 O O . VAL B 1 74 ? 0.143 -28.016 -6.453 1 92 74 VAL B O 1
ATOM 2393 N N . GLN B 1 75 ? -0.893 -26.812 -4.852 1 89.88 75 GLN B N 1
ATOM 2394 C CA . GLN B 1 75 ? -1.787 -27.906 -4.512 1 89.88 75 GLN B CA 1
ATOM 2395 C C . GLN B 1 75 ? -2.754 -28.203 -5.652 1 89.88 75 GLN B C 1
ATOM 2397 O O . GLN B 1 75 ? -2.992 -29.375 -5.984 1 89.88 75 GLN B O 1
ATOM 2402 N N . ARG B 1 76 ? -3.258 -27.234 -6.215 1 86.81 76 ARG B N 1
ATOM 2403 C CA . ARG B 1 76 ? -4.188 -27.406 -7.328 1 86.81 76 ARG B CA 1
ATOM 2404 C C . ARG B 1 76 ? -3.506 -28.094 -8.508 1 86.81 76 ARG B C 1
ATOM 2406 O O . ARG B 1 76 ? -4.133 -28.859 -9.234 1 86.81 76 ARG B O 1
ATOM 2413 N N . PHE B 1 77 ? -2.26 -27.859 -8.664 1 89.38 77 PHE B N 1
ATOM 2414 C CA . PHE B 1 77 ? -1.543 -28.359 -9.828 1 89.38 77 PHE B CA 1
ATOM 2415 C C . PHE B 1 77 ? -0.772 -29.641 -9.484 1 89.38 77 PHE B C 1
ATOM 2417 O O . PHE B 1 77 ? -0.032 -30.156 -10.312 1 89.38 77 PHE B O 1
ATOM 2424 N N . GLY B 1 78 ? -0.912 -30.062 -8.234 1 90.88 78 GLY B N 1
ATOM 2425 C CA . GLY B 1 78 ? -0.23 -31.281 -7.805 1 90.88 78 GLY B CA 1
ATOM 2426 C C . GLY B 1 78 ? 1.278 -31.125 -7.75 1 90.88 78 GLY B C 1
ATOM 2427 O O . GLY B 1 78 ? 2.014 -32.094 -8.008 1 90.88 78 GLY B O 1
ATOM 2428 N N . ALA B 1 79 ? 1.744 -29.922 -7.496 1 93.5 79 ALA B N 1
ATOM 2429 C CA . ALA B 1 79 ? 3.168 -29.609 -7.523 1 93.5 79 ALA B CA 1
ATOM 2430 C C . ALA B 1 79 ? 3.637 -29.078 -6.168 1 93.5 79 ALA B C 1
ATOM 2432 O O . ALA B 1 79 ? 4.309 -28.047 -6.094 1 93.5 79 ALA B O 1
ATOM 2433 N N . ARG B 1 80 ? 3.359 -29.734 -5.172 1 93.62 80 ARG B N 1
ATOM 2434 C CA . ARG B 1 80 ? 3.617 -29.266 -3.811 1 93.62 80 ARG B CA 1
ATOM 2435 C C . ARG B 1 80 ? 5.109 -29.047 -3.584 1 93.62 80 ARG B C 1
ATOM 2437 O O . ARG B 1 80 ? 5.496 -28.141 -2.838 1 93.62 80 ARG B O 1
ATOM 2444 N N . ALA B 1 81 ? 5.895 -29.812 -4.258 1 94.12 81 ALA B N 1
ATOM 2445 C CA . ALA B 1 81 ? 7.34 -29.703 -4.07 1 94.12 81 ALA B CA 1
ATOM 2446 C C . ALA B 1 81 ? 7.867 -28.375 -4.586 1 94.12 81 ALA B C 1
ATOM 2448 O O . ALA B 1 81 ? 8.945 -27.922 -4.18 1 94.12 81 ALA B O 1
ATOM 2449 N N . PHE B 1 82 ? 7.086 -27.719 -5.395 1 95.69 82 PHE B N 1
ATOM 2450 C CA . PHE B 1 82 ? 7.543 -26.484 -6.031 1 95.69 82 PHE B CA 1
ATOM 2451 C C . PHE B 1 82 ? 7.133 -25.266 -5.211 1 95.69 82 PHE B C 1
ATOM 2453 O O . PHE B 1 82 ? 7.309 -24.125 -5.648 1 95.69 82 PHE B O 1
ATOM 2460 N N . LEU B 1 83 ? 6.672 -25.453 -4.062 1 96.5 83 LEU B N 1
ATOM 2461 C CA . LEU B 1 83 ? 6.188 -24.359 -3.223 1 96.5 83 LEU B CA 1
ATOM 2462 C C . LEU B 1 83 ? 7.316 -23.391 -2.896 1 96.5 83 LEU B C 1
ATOM 2464 O O . LEU B 1 83 ? 7.098 -22.172 -2.84 1 96.5 83 LEU B O 1
ATOM 2468 N N . GLY B 1 84 ? 8.5 -23.938 -2.658 1 97.25 84 GLY B N 1
ATOM 2469 C CA . GLY B 1 84 ? 9.633 -23.062 -2.383 1 97.25 84 GLY B CA 1
ATOM 2470 C C . GLY B 1 84 ? 9.922 -22.094 -3.508 1 97.25 84 GLY B C 1
ATOM 2471 O O . GLY B 1 84 ? 10.164 -20.906 -3.262 1 97.25 84 GLY B O 1
ATOM 2472 N N . TRP B 1 85 ? 9.852 -22.594 -4.68 1 96.12 85 TRP B N 1
ATOM 2473 C CA . TRP B 1 85 ? 10.062 -21.734 -5.84 1 96.12 85 TRP B CA 1
ATOM 2474 C C . TRP B 1 85 ? 8.914 -20.734 -5.996 1 96.12 85 TRP B C 1
ATOM 2476 O O . TRP B 1 85 ? 9.141 -19.547 -6.184 1 96.12 85 TRP B O 1
ATOM 2486 N N . ALA B 1 86 ? 7.734 -21.266 -5.949 1 94.62 86 ALA B N 1
ATOM 2487 C CA . ALA B 1 86 ? 6.562 -20.438 -6.207 1 94.62 86 ALA B CA 1
ATOM 2488 C C . ALA B 1 86 ? 6.469 -19.297 -5.203 1 94.62 86 ALA B C 1
ATOM 2490 O O . ALA B 1 86 ? 6.242 -18.141 -5.582 1 94.62 86 ALA B O 1
ATOM 2491 N N . ALA B 1 87 ? 6.648 -19.578 -3.965 1 96.12 87 ALA B N 1
ATOM 2492 C CA . ALA B 1 87 ? 6.566 -18.578 -2.912 1 96.12 87 ALA B CA 1
ATOM 2493 C C . ALA B 1 87 ? 7.754 -17.609 -2.979 1 96.12 87 ALA B C 1
ATOM 2495 O O . ALA B 1 87 ? 7.59 -16.406 -2.826 1 96.12 87 ALA B O 1
ATOM 2496 N N . GLY B 1 88 ? 8.922 -18.156 -3.168 1 96.38 88 GLY B N 1
ATOM 2497 C CA . GLY B 1 88 ? 10.109 -17.328 -3.275 1 96.38 88 GLY B CA 1
ATOM 2498 C C . GLY B 1 88 ? 10.055 -16.344 -4.434 1 96.38 88 GLY B C 1
ATOM 2499 O O . GLY B 1 88 ? 10.383 -15.172 -4.273 1 96.38 88 GLY B O 1
ATOM 2500 N N . TYR B 1 89 ? 9.625 -16.906 -5.531 1 92.81 89 TYR B N 1
ATOM 2501 C CA . TYR B 1 89 ? 9.477 -16.047 -6.707 1 92.81 89 TYR B CA 1
ATOM 2502 C C . TYR B 1 89 ? 8.469 -14.938 -6.449 1 92.81 89 TYR B C 1
ATOM 2504 O O . TYR B 1 89 ? 8.688 -13.781 -6.828 1 92.81 89 TYR B O 1
ATOM 2512 N N . GLY B 1 90 ? 7.375 -15.258 -5.844 1 92.06 90 GLY B N 1
ATOM 2513 C CA . GLY B 1 90 ? 6.34 -14.289 -5.512 1 92.06 90 GLY B CA 1
ATOM 2514 C C . GLY B 1 90 ? 6.84 -13.164 -4.633 1 92.06 90 GLY B C 1
ATOM 2515 O O . GLY B 1 90 ? 6.52 -11.992 -4.871 1 92.06 90 GLY B O 1
ATOM 2516 N N . VAL B 1 91 ? 7.621 -13.523 -3.701 1 94.38 91 VAL B N 1
ATOM 2517 C CA . VAL B 1 91 ? 8.094 -12.516 -2.756 1 94.38 91 VAL B CA 1
ATOM 2518 C C . VAL B 1 91 ? 9.195 -11.68 -3.398 1 94.38 91 VAL B C 1
ATOM 2520 O O . VAL B 1 91 ? 9.195 -10.453 -3.283 1 94.38 91 VAL B O 1
ATOM 2523 N N . LEU B 1 92 ? 10.102 -12.266 -4.07 1 93.31 92 LEU B N 1
ATOM 2524 C CA . LEU B 1 92 ? 11.297 -11.57 -4.543 1 93.31 92 LEU B CA 1
ATOM 2525 C C . LEU B 1 92 ? 10.961 -10.648 -5.711 1 93.31 92 LEU B C 1
ATOM 2527 O O . LEU B 1 92 ? 11.523 -9.562 -5.828 1 93.31 92 LEU B O 1
ATOM 2531 N N . TRP B 1 93 ? 10.008 -11 -6.52 1 89.94 93 TRP B N 1
ATOM 2532 C CA . TRP B 1 93 ? 9.797 -10.242 -7.746 1 89.94 93 TRP B CA 1
ATOM 2533 C C . TRP B 1 93 ? 8.578 -9.336 -7.625 1 89.94 93 TRP B C 1
ATOM 2535 O O . TRP B 1 93 ? 8.461 -8.336 -8.336 1 89.94 93 TRP B O 1
ATOM 2545 N N . GLU B 1 94 ? 7.672 -9.688 -6.758 1 88.38 94 GLU B N 1
ATOM 2546 C CA . GLU B 1 94 ? 6.43 -8.922 -6.809 1 88.38 94 GLU B CA 1
ATOM 2547 C C . GLU B 1 94 ? 6.043 -8.406 -5.426 1 88.38 94 GLU B C 1
ATOM 2549 O O . GLU B 1 94 ? 6.168 -7.207 -5.148 1 88.38 94 GLU B O 1
ATOM 2554 N N . PHE B 1 95 ? 5.715 -9.305 -4.539 1 87.69 95 PHE B N 1
ATOM 2555 C CA . PHE B 1 95 ? 5.086 -8.922 -3.285 1 87.69 95 PHE B CA 1
ATOM 2556 C C . PHE B 1 95 ? 6.078 -8.203 -2.377 1 87.69 95 PHE B C 1
ATOM 2558 O O . PHE B 1 95 ? 5.719 -7.246 -1.688 1 87.69 95 PHE B O 1
ATOM 2565 N N . GLY B 1 96 ? 7.277 -8.672 -2.369 1 92.12 96 GLY B N 1
ATOM 2566 C CA . GLY B 1 96 ? 8.273 -8.055 -1.509 1 92.12 96 GLY B CA 1
ATOM 2567 C C . GLY B 1 96 ? 8.523 -6.594 -1.833 1 92.12 96 GLY B C 1
ATOM 2568 O O . GLY B 1 96 ? 8.258 -5.715 -1.01 1 92.12 96 GLY B O 1
ATOM 2569 N N . PRO B 1 97 ? 8.977 -6.383 -3.061 1 93.81 97 PRO B N 1
ATOM 2570 C CA . PRO B 1 97 ? 9.234 -4.996 -3.449 1 93.81 97 PRO B CA 1
ATOM 2571 C C . PRO B 1 97 ? 7.988 -4.121 -3.359 1 93.81 97 PRO B C 1
ATOM 2573 O O . PRO B 1 97 ? 8.055 -2.982 -2.885 1 93.81 97 PRO B O 1
ATOM 2576 N N . LEU B 1 98 ? 6.902 -4.652 -3.797 1 91.44 98 LEU B N 1
ATOM 2577 C CA . LEU B 1 98 ? 5.668 -3.877 -3.867 1 91.44 98 LEU B CA 1
ATOM 2578 C C . LEU B 1 98 ? 5.199 -3.479 -2.473 1 91.44 98 LEU B C 1
ATOM 2580 O O . LEU B 1 98 ? 4.895 -2.309 -2.227 1 91.44 98 LEU B O 1
ATOM 2584 N N . LEU B 1 99 ? 5.145 -4.41 -1.602 1 90.06 99 LEU B N 1
ATOM 2585 C CA . LEU B 1 99 ? 4.633 -4.137 -0.263 1 90.06 99 LEU B CA 1
ATOM 2586 C C . LEU B 1 99 ? 5.598 -3.254 0.519 1 90.06 99 LEU B C 1
ATOM 2588 O O . LEU B 1 99 ? 5.172 -2.375 1.271 1 90.06 99 LEU B O 1
ATOM 2592 N N . LEU B 1 100 ? 6.84 -3.525 0.361 1 93.25 100 LEU B N 1
ATOM 2593 C CA . LEU B 1 100 ? 7.82 -2.658 1.006 1 93.25 100 LEU B CA 1
ATOM 2594 C C . LEU B 1 100 ? 7.723 -1.235 0.464 1 93.25 100 LEU B C 1
ATOM 2596 O O . LEU B 1 100 ? 7.766 -0.27 1.231 1 93.25 100 LEU B O 1
ATOM 2600 N N . GLY B 1 101 ? 7.633 -1.12 -0.804 1 94.25 101 GLY B N 1
ATOM 2601 C CA . GLY B 1 101 ? 7.48 0.19 -1.416 1 94.25 101 GLY B CA 1
ATOM 2602 C C . GLY B 1 101 ? 6.266 0.946 -0.916 1 94.25 101 GLY B C 1
ATOM 2603 O O . GLY B 1 101 ? 6.352 2.137 -0.611 1 94.25 101 GLY B O 1
ATOM 2604 N N . LEU B 1 102 ? 5.203 0.239 -0.841 1 89.62 102 LEU B N 1
ATOM 2605 C CA . LEU B 1 102 ? 3.953 0.88 -0.445 1 89.62 102 LEU B CA 1
ATOM 2606 C C . LEU B 1 102 ? 4.008 1.32 1.015 1 89.62 102 LEU B C 1
ATOM 2608 O O . LEU B 1 102 ? 3.607 2.438 1.345 1 89.62 102 LEU B O 1
ATOM 2612 N N . ILE B 1 103 ? 4.465 0.44 1.852 1 89 103 ILE B N 1
ATOM 2613 C CA . ILE B 1 103 ? 4.496 0.778 3.27 1 89 103 ILE B CA 1
ATOM 2614 C C . ILE B 1 103 ? 5.512 1.892 3.516 1 89 103 ILE B C 1
ATOM 2616 O O . ILE B 1 103 ? 5.301 2.756 4.367 1 89 103 ILE B O 1
ATOM 2620 N N . MET B 1 104 ? 6.566 1.866 2.807 1 93 104 MET B N 1
ATOM 2621 C CA . MET B 1 104 ? 7.578 2.904 2.984 1 93 104 MET B CA 1
ATOM 2622 C C . MET B 1 104 ? 7.113 4.227 2.379 1 93 104 MET B C 1
ATOM 2624 O O . MET B 1 104 ? 7.477 5.297 2.863 1 93 104 MET B O 1
ATOM 2628 N N . SER B 1 105 ? 6.363 4.137 1.324 1 92.31 105 SER B N 1
ATOM 2629 C CA . SER B 1 105 ? 5.75 5.359 0.819 1 92.31 105 SER B CA 1
ATOM 2630 C C . SER B 1 105 ? 4.863 6.008 1.878 1 92.31 105 SER B C 1
ATOM 2632 O O . SER B 1 105 ? 4.848 7.234 2.014 1 92.31 105 SER B O 1
ATOM 2634 N N . ALA B 1 106 ? 4.215 5.207 2.588 1 85.12 106 ALA B N 1
ATOM 2635 C CA . ALA B 1 106 ? 3.316 5.695 3.633 1 85.12 106 ALA B CA 1
ATOM 2636 C C . ALA B 1 106 ? 4.102 6.285 4.801 1 85.12 106 ALA B C 1
ATOM 2638 O O . ALA B 1 106 ? 3.707 7.305 5.371 1 85.12 106 ALA B O 1
ATOM 2639 N N . ARG B 1 107 ? 5.117 5.66 5.09 1 86.62 107 ARG B N 1
ATOM 2640 C CA . ARG B 1 107 ? 5.871 6.082 6.27 1 86.62 107 ARG B CA 1
ATOM 2641 C C . ARG B 1 107 ? 6.863 7.188 5.914 1 86.62 107 ARG B C 1
ATOM 2643 O O . ARG B 1 107 ? 6.84 8.266 6.516 1 86.62 107 ARG B O 1
ATOM 2650 N N . LEU B 1 108 ? 7.656 6.934 4.949 1 92.25 108 LEU B N 1
ATOM 2651 C CA . LEU B 1 108 ? 8.734 7.852 4.602 1 92.25 108 LEU B CA 1
ATOM 2652 C C . LEU B 1 108 ? 8.219 8.977 3.715 1 92.25 108 LEU B C 1
ATOM 2654 O O . LEU B 1 108 ? 8.617 10.133 3.885 1 92.25 108 LEU B O 1
ATOM 2658 N N . GLY B 1 109 ? 7.375 8.625 2.805 1 91.12 109 GLY B N 1
ATOM 2659 C CA . GLY B 1 109 ? 6.84 9.625 1.896 1 91.12 109 GLY B CA 1
ATOM 2660 C C . GLY B 1 109 ? 6 10.672 2.596 1 91.12 109 GLY B C 1
ATOM 2661 O O . GLY B 1 109 ? 6.18 11.875 2.371 1 91.12 109 GLY B O 1
ATOM 2662 N N . ALA B 1 110 ? 5.148 10.188 3.441 1 88.12 110 ALA B N 1
ATOM 2663 C CA . ALA B 1 110 ? 4.277 11.102 4.18 1 88.12 110 ALA B CA 1
ATOM 2664 C C . ALA B 1 110 ? 5.094 12.016 5.094 1 88.12 110 ALA B C 1
ATOM 2666 O O . ALA B 1 110 ? 4.867 13.227 5.133 1 88.12 110 ALA B O 1
ATOM 2667 N N . ARG B 1 111 ? 5.977 11.461 5.809 1 88.31 111 ARG B N 1
ATOM 2668 C CA . ARG B 1 111 ? 6.781 12.219 6.766 1 88.31 111 ARG B CA 1
ATOM 2669 C C . ARG B 1 111 ? 7.668 13.234 6.059 1 88.31 111 ARG B C 1
ATOM 2671 O O . ARG B 1 111 ? 7.789 14.375 6.504 1 88.31 111 ARG B O 1
ATOM 2678 N N . ASN B 1 112 ? 8.281 12.781 5.047 1 93.12 112 ASN B N 1
ATOM 2679 C CA . ASN B 1 112 ? 9.156 13.672 4.293 1 93.12 112 ASN B CA 1
ATOM 2680 C C . ASN B 1 112 ? 8.391 14.859 3.715 1 93.12 112 ASN B C 1
ATOM 2682 O O . ASN B 1 112 ? 8.844 16 3.812 1 93.12 112 ASN B O 1
ATOM 2686 N N . ALA B 1 113 ? 7.254 14.586 3.154 1 92.31 113 ALA B N 1
ATOM 2687 C CA . ALA B 1 113 ? 6.426 15.641 2.578 1 92.31 113 ALA B CA 1
ATOM 2688 C C . ALA B 1 113 ? 5.926 16.594 3.656 1 92.31 113 ALA B C 1
ATOM 2690 O O . ALA B 1 113 ? 5.898 17.812 3.453 1 92.31 113 ALA B O 1
ATOM 2691 N N . ALA B 1 114 ? 5.559 16.078 4.754 1 89.69 114 ALA B N 1
ATOM 2692 C CA . ALA B 1 114 ? 5.059 16.891 5.852 1 89.69 114 ALA B CA 1
ATOM 2693 C C . ALA B 1 114 ? 6.148 17.828 6.383 1 89.69 114 ALA B C 1
ATOM 2695 O O . ALA B 1 114 ? 5.891 19 6.648 1 89.69 114 ALA B O 1
ATOM 2696 N N . GLU B 1 115 ? 7.332 17.312 6.582 1 91.69 115 GLU B N 1
ATOM 2697 C CA . GLU B 1 115 ? 8.438 18.109 7.105 1 91.69 115 GLU B CA 1
ATOM 2698 C C . GLU B 1 115 ? 8.828 19.219 6.137 1 91.69 115 GLU B C 1
ATOM 2700 O O . GLU B 1 115 ? 9.047 20.359 6.551 1 91.69 115 GLU B O 1
ATOM 2705 N N . LEU B 1 116 ? 8.898 18.875 4.895 1 92.81 116 LEU B N 1
ATOM 2706 C CA . LEU B 1 116 ? 9.266 19.891 3.9 1 92.81 116 LEU B CA 1
ATOM 2707 C C . LEU B 1 116 ? 8.148 20.922 3.736 1 92.81 116 LEU B C 1
ATOM 2709 O O . LEU B 1 116 ? 8.422 22.094 3.531 1 92.81 116 LEU B O 1
ATOM 2713 N N . ALA B 1 117 ? 6.918 20.422 3.822 1 92.44 117 ALA B N 1
ATOM 2714 C CA . ALA B 1 117 ? 5.785 21.344 3.756 1 92.44 117 ALA B CA 1
ATOM 2715 C C . ALA B 1 117 ? 5.805 22.312 4.926 1 92.44 117 ALA B C 1
ATOM 2717 O O . ALA B 1 117 ? 5.5 23.5 4.758 1 92.44 117 ALA B O 1
ATOM 2718 N N . LEU B 1 118 ? 6.137 21.828 6.105 1 91.12 118 LEU B N 1
ATOM 2719 C CA . LEU B 1 118 ? 6.254 22.672 7.285 1 91.12 118 LEU B CA 1
ATOM 2720 C C . LEU B 1 118 ? 7.324 23.75 7.086 1 91.12 118 LEU B C 1
ATOM 2722 O O . LEU B 1 118 ? 7.117 24.906 7.434 1 91.12 118 LEU B O 1
ATOM 2726 N N . MET B 1 119 ? 8.43 23.328 6.512 1 92.25 119 MET B N 1
ATOM 2727 C CA . MET B 1 119 ? 9.523 24.266 6.25 1 92.25 119 MET B CA 1
ATOM 2728 C C . MET B 1 119 ? 9.141 25.281 5.172 1 92.25 119 MET B C 1
ATOM 2730 O O . MET B 1 119 ? 9.57 26.422 5.215 1 92.25 119 MET B O 1
ATOM 2734 N N . GLN B 1 120 ? 8.344 24.812 4.273 1 92.69 120 GLN B N 1
ATOM 2735 C CA . GLN B 1 120 ? 7.895 25.688 3.188 1 92.69 120 GLN B CA 1
ATOM 2736 C C . GLN B 1 120 ? 6.891 26.719 3.688 1 92.69 120 GLN B C 1
ATOM 2738 O O . GLN B 1 120 ? 7.047 27.922 3.436 1 92.69 120 GLN B O 1
ATOM 2743 N N . VAL B 1 121 ? 5.941 26.312 4.426 1 90.81 121 VAL B N 1
ATOM 2744 C CA . VAL B 1 121 ? 4.887 27.219 4.883 1 90.81 121 VAL B CA 1
ATOM 2745 C C . VAL B 1 121 ? 5.422 28.125 5.984 1 90.81 121 VAL B C 1
ATOM 2747 O O . VAL B 1 121 ? 4.945 29.25 6.16 1 90.81 121 VAL B O 1
ATOM 2750 N N . GLY B 1 122 ? 6.441 27.703 6.656 1 91.69 122 GLY B N 1
ATOM 2751 C CA . GLY B 1 122 ? 7.059 28.484 7.711 1 91.69 122 GLY B CA 1
ATOM 2752 C C . GLY B 1 122 ? 8.078 29.484 7.191 1 91.69 122 GLY B C 1
ATOM 2753 O O . GLY B 1 122 ? 8.625 30.281 7.961 1 91.69 122 GLY B O 1
ATOM 2754 N N . GLY B 1 123 ? 8.398 29.391 5.93 1 93.31 123 GLY B N 1
ATOM 2755 C CA . GLY B 1 123 ? 9.312 30.359 5.332 1 93.31 123 GLY B CA 1
ATOM 2756 C C . GLY B 1 123 ? 10.766 29.953 5.426 1 93.31 123 GLY B C 1
ATOM 2757 O O . GLY B 1 123 ? 11.656 30.688 5.016 1 93.31 123 GLY B O 1
ATOM 2758 N N . GLN B 1 124 ? 11.008 28.812 5.914 1 92.69 124 GLN B N 1
ATOM 2759 C CA . GLN B 1 124 ? 12.391 28.359 6.105 1 92.69 124 GLN B CA 1
ATOM 2760 C C . GLN B 1 124 ? 13.102 28.188 4.77 1 92.69 124 GLN B C 1
ATOM 2762 O O . GLN B 1 124 ? 14.297 28.438 4.656 1 92.69 124 GLN B O 1
ATOM 2767 N N . ILE B 1 125 ? 12.383 27.703 3.797 1 92.56 125 ILE B N 1
ATOM 2768 C CA . ILE B 1 125 ? 12.969 27.5 2.48 1 92.56 125 ILE B CA 1
ATOM 2769 C C . ILE B 1 125 ? 13.375 28.828 1.87 1 92.56 125 ILE B C 1
ATOM 2771 O O . ILE B 1 125 ? 14.469 28.969 1.326 1 92.56 125 ILE B O 1
ATOM 2775 N N . GLU B 1 126 ? 12.484 29.766 1.958 1 92.19 126 GLU B N 1
ATOM 2776 C CA . GLU B 1 126 ? 12.789 31.109 1.507 1 92.19 126 GLU B CA 1
ATOM 2777 C C . GLU B 1 126 ? 13.938 31.719 2.309 1 92.19 126 GLU B C 1
ATOM 2779 O O . GLU B 1 126 ? 14.75 32.469 1.767 1 92.19 126 GLU B O 1
ATOM 2784 N N . GLY B 1 127 ? 13.969 31.406 3.535 1 93.62 127 GLY B N 1
ATOM 2785 C CA . GLY B 1 127 ? 15.07 31.859 4.371 1 93.62 127 GLY B CA 1
ATOM 2786 C C . GLY B 1 127 ? 16.422 31.359 3.896 1 93.62 127 GLY B C 1
ATOM 2787 O O . GLY B 1 127 ? 17.391 32.125 3.863 1 93.62 127 GLY B O 1
ATOM 2788 N N . LEU B 1 128 ? 16.484 30.109 3.506 1 92.12 128 LEU B N 1
ATOM 2789 C CA . LEU B 1 128 ? 17.719 29.531 2.986 1 92.12 128 LEU B CA 1
ATOM 2790 C C . LEU B 1 128 ? 18.141 30.234 1.698 1 92.12 128 LEU B C 1
ATOM 2792 O O . LEU B 1 128 ? 19.312 30.578 1.528 1 92.12 128 LEU B O 1
ATOM 2796 N N . ARG B 1 129 ? 17.188 30.469 0.881 1 90.81 129 ARG B N 1
ATOM 2797 C CA . ARG B 1 129 ? 17.469 31.172 -0.366 1 90.81 129 ARG B CA 1
ATOM 2798 C C . ARG B 1 129 ? 17.922 32.594 -0.096 1 90.81 129 ARG B C 1
ATOM 2800 O O . ARG B 1 129 ? 18.812 33.125 -0.789 1 90.81 129 ARG B O 1
ATOM 2807 N N . GLY B 1 130 ? 17.328 33.156 0.862 1 94.75 130 GLY B N 1
ATOM 2808 C CA . GLY B 1 130 ? 17.641 34.531 1.224 1 94.75 130 GLY B CA 1
ATOM 2809 C C . GLY B 1 130 ? 19.078 34.719 1.672 1 94.75 130 GLY B C 1
ATOM 2810 O O . GLY B 1 130 ? 19.656 35.812 1.483 1 94.75 130 GLY B O 1
ATOM 2811 N N . ILE B 1 131 ? 19.688 33.719 2.236 1 94.56 131 ILE B N 1
ATOM 2812 C CA . ILE B 1 131 ? 21.062 33.844 2.709 1 94.56 131 ILE B CA 1
ATOM 2813 C C . ILE B 1 131 ? 22.016 33.188 1.711 1 94.56 131 ILE B C 1
ATOM 2815 O O . ILE B 1 131 ? 23.156 32.875 2.049 1 94.56 131 ILE B O 1
ATOM 2819 N N . GLY B 1 132 ? 21.531 32.781 0.553 1 92.06 132 GLY B N 1
ATOM 2820 C CA . GLY B 1 132 ? 22.344 32.312 -0.561 1 92.06 132 GLY B CA 1
ATOM 2821 C C . GLY B 1 132 ? 22.609 30.828 -0.544 1 92.06 132 GLY B C 1
ATOM 2822 O O . GLY B 1 132 ? 23.516 30.344 -1.238 1 92.06 132 GLY B O 1
ATOM 2823 N N . LEU B 1 133 ? 21.891 30.188 0.257 1 89 133 LEU B N 1
ATOM 2824 C CA . LEU B 1 133 ? 22.062 28.734 0.302 1 89 133 LEU B CA 1
ATOM 2825 C C . LEU B 1 133 ? 21.062 28.047 -0.612 1 89 133 LEU B C 1
ATOM 2827 O O . LEU B 1 133 ? 19.969 28.562 -0.855 1 89 133 LEU B O 1
ATOM 2831 N N . ASP B 1 134 ? 21.438 26.938 -1.182 1 87.44 134 ASP B N 1
ATOM 2832 C CA . ASP B 1 134 ? 20.578 26.156 -2.057 1 87.44 134 ASP B CA 1
ATOM 2833 C C . ASP B 1 134 ? 19.766 25.141 -1.26 1 87.44 134 ASP B C 1
ATOM 2835 O O . ASP B 1 134 ? 20.281 24.109 -0.819 1 87.44 134 ASP B O 1
ATOM 2839 N N . PRO B 1 135 ? 18.469 25.406 -1.163 1 87.38 135 PRO B N 1
ATOM 2840 C CA . PRO B 1 135 ? 17.641 24.484 -0.386 1 87.38 135 PRO B CA 1
ATOM 2841 C C . PRO B 1 135 ? 17.672 23.062 -0.923 1 87.38 135 PRO B C 1
ATOM 2843 O O . PRO B 1 135 ? 17.516 22.109 -0.158 1 87.38 135 PRO B O 1
ATOM 2846 N N . PHE B 1 136 ? 17.859 22.938 -2.139 1 85.44 136 PHE B N 1
ATOM 2847 C CA . PHE B 1 136 ? 17.922 21.594 -2.727 1 85.44 136 PHE B CA 1
ATOM 2848 C C . PHE B 1 136 ? 19.109 20.812 -2.174 1 85.44 136 PHE B C 1
ATOM 2850 O O . PHE B 1 136 ? 18.953 19.656 -1.78 1 85.44 136 PHE B O 1
ATOM 2857 N N . ALA B 1 137 ? 20.234 21.391 -2.094 1 85.75 137 ALA B N 1
ATOM 2858 C CA . ALA B 1 137 ? 21.453 20.734 -1.637 1 85.75 137 ALA B CA 1
ATOM 2859 C C . ALA B 1 137 ? 21.391 20.453 -0.138 1 85.75 137 ALA B C 1
ATOM 2861 O O . ALA B 1 137 ? 21.938 19.453 0.333 1 85.75 137 ALA B O 1
ATOM 2862 N N . ILE B 1 138 ? 20.656 21.25 0.525 1 88.81 138 ILE B N 1
ATOM 2863 C CA . ILE B 1 138 ? 20.656 21.172 1.981 1 88.81 138 ILE B CA 1
ATOM 2864 C C . ILE B 1 138 ? 19.547 20.25 2.459 1 88.81 138 ILE B C 1
ATOM 2866 O O . ILE B 1 138 ? 19.719 19.484 3.42 1 88.81 138 ILE B O 1
ATOM 2870 N N . LEU B 1 139 ? 18.422 20.297 1.724 1 89.12 139 LEU B N 1
ATOM 2871 C CA . LEU B 1 139 ? 17.25 19.609 2.248 1 89.12 139 LEU B CA 1
ATOM 2872 C C . LEU B 1 139 ? 16.875 18.422 1.361 1 89.12 139 LEU B C 1
ATOM 2874 O O . LEU B 1 139 ? 16.547 17.344 1.861 1 89.12 139 LEU B O 1
ATOM 2878 N N . VAL B 1 140 ? 16.984 18.547 0.095 1 88.31 140 VAL B N 1
ATOM 2879 C CA . VAL B 1 140 ? 16.422 17.578 -0.83 1 88.31 140 VAL B CA 1
ATOM 2880 C C . VAL B 1 140 ? 17.438 16.469 -1.096 1 88.31 140 VAL B C 1
ATOM 2882 O O . VAL B 1 140 ? 17.141 15.289 -0.927 1 88.31 140 VAL B O 1
ATOM 2885 N N . ALA B 1 141 ? 18.625 16.859 -1.421 1 89.19 141 ALA B N 1
ATOM 2886 C CA . ALA B 1 141 ? 19.641 15.906 -1.844 1 89.19 141 ALA B CA 1
ATOM 2887 C C . ALA B 1 141 ? 19.953 14.914 -0.729 1 89.19 141 ALA B C 1
ATOM 2889 O O . ALA B 1 141 ? 20 13.703 -0.963 1 89.19 141 ALA B O 1
ATOM 2890 N N . PRO B 1 142 ? 20.141 15.398 0.486 1 91.06 142 PRO B N 1
ATOM 2891 C CA . PRO B 1 142 ? 20.422 14.438 1.557 1 91.06 142 PRO B CA 1
ATOM 2892 C C . PRO B 1 142 ? 19.266 13.461 1.784 1 91.06 142 PRO B C 1
ATOM 2894 O O . PRO B 1 142 ? 19.5 12.281 2.068 1 91.06 142 PRO B O 1
ATOM 2897 N N . ARG B 1 143 ? 18.094 13.906 1.655 1 91.94 143 ARG B N 1
ATOM 2898 C CA . ARG B 1 143 ? 16.922 13.07 1.876 1 91.94 143 ARG B CA 1
ATOM 2899 C C . ARG B 1 143 ? 16.781 12.023 0.771 1 91.94 143 ARG B C 1
ATOM 2901 O O . ARG B 1 143 ? 16.375 10.883 1.033 1 91.94 143 ARG B O 1
ATOM 2908 N N . VAL B 1 144 ? 17.094 12.414 -0.413 1 90.88 144 VAL B N 1
ATOM 2909 C CA . VAL B 1 144 ? 17.016 11.492 -1.543 1 90.88 144 VAL B CA 1
ATOM 2910 C C . VAL B 1 144 ? 18.031 10.375 -1.367 1 90.88 144 VAL B C 1
ATOM 2912 O O . VAL B 1 144 ? 17.703 9.195 -1.54 1 90.88 144 VAL B O 1
ATOM 2915 N N . VAL B 1 145 ? 19.219 10.727 -1.031 1 91.44 145 VAL B N 1
ATOM 2916 C CA . VAL B 1 145 ? 20.281 9.742 -0.834 1 91.44 145 VAL B CA 1
ATOM 2917 C C . VAL B 1 145 ? 19.938 8.844 0.348 1 91.44 145 VAL B C 1
ATOM 2919 O O . VAL B 1 145 ? 20.109 7.625 0.277 1 91.44 145 VAL B O 1
ATOM 2922 N N . ALA B 1 146 ? 19.484 9.453 1.367 1 94.12 146 ALA B N 1
ATOM 2923 C CA . ALA B 1 146 ? 19.125 8.695 2.561 1 94.12 146 ALA B CA 1
ATOM 2924 C C . ALA B 1 146 ? 18 7.699 2.262 1 94.12 146 ALA B C 1
ATOM 2926 O O . ALA B 1 146 ? 18.031 6.559 2.734 1 94.12 146 ALA B O 1
ATOM 2927 N N . MET B 1 147 ? 17.047 8.117 1.517 1 93.81 147 MET B N 1
ATOM 2928 C CA . MET B 1 147 ? 15.93 7.246 1.178 1 93.81 147 MET B CA 1
ATOM 2929 C C . MET B 1 147 ? 16.391 6.082 0.304 1 93.81 147 MET B C 1
ATOM 2931 O O . MET B 1 147 ? 15.945 4.949 0.491 1 93.81 147 MET B O 1
ATOM 2935 N N . GLU B 1 148 ? 17.219 6.426 -0.59 1 92.38 148 GLU B N 1
ATOM 2936 C CA . GLU B 1 148 ? 17.75 5.395 -1.479 1 92.38 148 GLU B CA 1
ATOM 2937 C C . GLU B 1 148 ? 18.531 4.348 -0.703 1 92.38 148 GLU B C 1
ATOM 2939 O O . GLU B 1 148 ? 18.328 3.145 -0.872 1 92.38 148 GLU B O 1
ATOM 2944 N N . VAL B 1 149 ? 19.422 4.793 0.085 1 94 149 VAL B N 1
ATOM 2945 C CA . VAL B 1 149 ? 20.266 3.893 0.864 1 94 149 VAL B CA 1
ATOM 2946 C C . VAL B 1 149 ? 19.406 3.076 1.825 1 94 149 VAL B C 1
ATOM 2948 O O . VAL B 1 149 ? 19.609 1.872 1.989 1 94 149 VAL B O 1
ATOM 2951 N N . SER B 1 150 ? 18.5 3.713 2.434 1 95.81 150 SER B N 1
ATOM 2952 C CA . SER B 1 150 ? 17.609 3.037 3.381 1 95.81 150 SER B CA 1
ATOM 2953 C C . SER B 1 150 ? 16.766 1.975 2.689 1 95.81 150 SER B C 1
ATOM 2955 O O . SER B 1 150 ? 16.625 0.862 3.199 1 95.81 150 SER B O 1
ATOM 2957 N N . MET B 1 151 ? 16.219 2.301 1.556 1 96.31 151 MET B N 1
ATOM 2958 C CA . MET B 1 151 ? 15.367 1.363 0.828 1 96.31 151 MET B CA 1
ATOM 2959 C C . MET B 1 151 ? 16.156 0.141 0.379 1 96.31 151 MET B C 1
ATOM 2961 O O . MET B 1 151 ? 15.672 -0.987 0.461 1 96.31 151 MET B O 1
ATOM 2965 N N . LEU B 1 152 ? 17.344 0.365 -0.102 1 96.25 152 LEU B N 1
ATOM 2966 C CA . LEU B 1 152 ? 18.188 -0.739 -0.53 1 96.25 152 LEU B CA 1
ATOM 2967 C C . LEU B 1 152 ? 18.578 -1.622 0.653 1 96.25 152 LEU B C 1
ATOM 2969 O O . LEU B 1 152 ? 18.531 -2.85 0.558 1 96.25 152 LEU B O 1
ATOM 2973 N N . ALA B 1 153 ? 18.891 -1.014 1.701 1 95.75 153 ALA B N 1
ATOM 2974 C CA . ALA B 1 153 ? 19.266 -1.763 2.898 1 95.75 153 ALA B CA 1
ATOM 2975 C C . ALA B 1 153 ? 18.078 -2.527 3.461 1 95.75 153 ALA B C 1
ATOM 2977 O O . ALA B 1 153 ? 18.203 -3.695 3.838 1 95.75 153 ALA B O 1
ATOM 2978 N N . LEU B 1 154 ? 16.969 -1.923 3.529 1 96.12 154 LEU B N 1
ATOM 2979 C CA . LEU B 1 154 ? 15.766 -2.553 4.059 1 96.12 154 LEU B CA 1
ATOM 2980 C C . LEU B 1 154 ? 15.328 -3.715 3.176 1 96.12 154 LEU B C 1
ATOM 2982 O O . LEU B 1 154 ? 14.812 -4.719 3.674 1 96.12 154 LEU B O 1
ATOM 2986 N N . SER B 1 155 ? 15.445 -3.543 1.898 1 96.5 155 SER B N 1
ATOM 2987 C CA . SER B 1 155 ? 15.008 -4.598 0.991 1 96.5 155 SER B CA 1
ATOM 2988 C C . SER B 1 155 ? 15.734 -5.906 1.276 1 96.5 155 SER B C 1
ATOM 2990 O O . SER B 1 155 ? 15.117 -6.973 1.312 1 96.5 155 SER B O 1
ATOM 2992 N N . GLY B 1 156 ? 17.047 -5.852 1.473 1 94.62 156 GLY B N 1
ATOM 2993 C CA . GLY B 1 156 ? 17.797 -7.051 1.799 1 94.62 156 GLY B CA 1
ATOM 2994 C C . GLY B 1 156 ? 17.297 -7.758 3.041 1 94.62 156 GLY B C 1
ATOM 2995 O O . GLY B 1 156 ? 17.047 -8.969 3.018 1 94.62 156 GLY B O 1
ATOM 2996 N N . VAL B 1 157 ? 17.094 -7.047 4.039 1 95.62 157 VAL B N 1
ATOM 2997 C CA . VAL B 1 157 ? 16.688 -7.613 5.32 1 95.62 157 VAL B CA 1
ATOM 2998 C C . VAL B 1 157 ? 15.234 -8.094 5.23 1 95.62 157 VAL B C 1
ATOM 3000 O O . VAL B 1 157 ? 14.891 -9.148 5.762 1 95.62 157 VAL B O 1
ATOM 3003 N N . THR B 1 158 ? 14.43 -7.359 4.582 1 96.5 158 THR B N 1
ATOM 3004 C CA . THR B 1 158 ? 13.016 -7.695 4.508 1 96.5 158 THR B CA 1
ATOM 3005 C C . THR B 1 158 ? 12.797 -8.938 3.65 1 96.5 158 THR B C 1
ATOM 3007 O O . THR B 1 158 ? 11.922 -9.758 3.938 1 96.5 158 THR B O 1
ATOM 3010 N N . PHE B 1 159 ? 13.602 -9.141 2.602 1 97.31 159 PHE B N 1
ATOM 3011 C CA . PHE B 1 159 ? 13.484 -10.336 1.777 1 97.31 159 PHE B CA 1
ATOM 3012 C C . PHE B 1 159 ? 13.891 -11.578 2.561 1 97.31 159 PHE B C 1
ATOM 3014 O O . PHE B 1 159 ? 13.242 -12.625 2.463 1 97.31 159 PHE B O 1
ATOM 3021 N N . ALA B 1 160 ? 14.914 -11.398 3.299 1 96.94 160 ALA B N 1
ATOM 3022 C CA . ALA B 1 160 ? 15.367 -12.516 4.125 1 96.94 160 ALA B CA 1
ATOM 3023 C C . ALA B 1 160 ? 14.289 -12.914 5.133 1 96.94 160 ALA B C 1
ATOM 3025 O O . ALA B 1 160 ? 14.023 -14.102 5.324 1 96.94 160 ALA B O 1
ATOM 3026 N N . VAL B 1 161 ? 13.703 -11.984 5.754 1 97.44 161 VAL B N 1
ATOM 3027 C CA . VAL B 1 161 ? 12.672 -12.25 6.754 1 97.44 161 VAL B CA 1
ATOM 3028 C C . VAL B 1 161 ? 11.445 -12.852 6.082 1 97.44 161 VAL B C 1
ATOM 3030 O O . VAL B 1 161 ? 10.828 -13.773 6.617 1 97.44 161 VAL B O 1
ATOM 3033 N N . ALA B 1 162 ? 11.07 -12.312 4.969 1 97.38 162 ALA B N 1
ATOM 3034 C CA . ALA B 1 162 ? 9.914 -12.852 4.246 1 97.38 162 ALA B CA 1
ATOM 3035 C C . ALA B 1 162 ? 10.117 -14.32 3.895 1 97.38 162 ALA B C 1
ATOM 3037 O O . ALA B 1 162 ? 9.219 -15.141 4.078 1 97.38 162 ALA B O 1
ATOM 3038 N N . ILE B 1 163 ? 11.32 -14.641 3.418 1 97.69 163 ILE B N 1
ATOM 3039 C CA . ILE B 1 163 ? 11.625 -16 3.016 1 97.69 163 ILE B CA 1
ATOM 3040 C C . ILE B 1 163 ? 11.617 -16.922 4.242 1 97.69 163 ILE B C 1
ATOM 3042 O O . ILE B 1 163 ? 11.117 -18.047 4.18 1 97.69 163 ILE B O 1
ATOM 3046 N N . LEU B 1 164 ? 12.172 -16.422 5.25 1 97.94 164 LEU B N 1
ATOM 3047 C CA . LEU B 1 164 ? 12.164 -17.188 6.492 1 97.94 164 LEU B CA 1
ATOM 3048 C C . LEU B 1 164 ? 10.734 -17.5 6.926 1 97.94 164 LEU B C 1
ATOM 3050 O O . LEU B 1 164 ? 10.422 -18.641 7.266 1 97.94 164 LEU B O 1
ATOM 3054 N N . PHE B 1 165 ? 9.898 -16.547 6.934 1 96.94 165 PHE B N 1
ATOM 3055 C CA . PHE B 1 165 ? 8.523 -16.75 7.375 1 96.94 165 PHE B CA 1
ATOM 3056 C C . PHE B 1 165 ? 7.746 -17.594 6.375 1 96.94 165 PHE B C 1
ATOM 3058 O O . PHE B 1 165 ? 6.832 -18.328 6.754 1 96.94 165 PHE B O 1
ATOM 3065 N N . GLU B 1 166 ? 8.125 -17.516 5.105 1 97.38 166 GLU B N 1
ATOM 3066 C CA . GLU B 1 166 ? 7.559 -18.422 4.121 1 97.38 166 GLU B CA 1
ATOM 3067 C C . GLU B 1 166 ? 7.844 -19.875 4.492 1 97.38 166 GLU B C 1
ATOM 3069 O O . GLU B 1 166 ? 6.941 -20.719 4.473 1 97.38 166 GLU B O 1
ATOM 3074 N N . SER B 1 167 ? 9.094 -20.109 4.789 1 98.06 167 SER B N 1
ATOM 3075 C CA . SER B 1 167 ? 9.508 -21.484 5.086 1 98.06 167 SER B CA 1
ATOM 3076 C C . SER B 1 167 ? 8.82 -22.016 6.336 1 98.06 167 SER B C 1
ATOM 3078 O O . SER B 1 167 ? 8.375 -23.156 6.367 1 98.06 167 SER B O 1
ATOM 3080 N N . VAL B 1 168 ? 8.695 -21.188 7.312 1 97.69 168 VAL B N 1
ATOM 3081 C CA . VAL B 1 168 ? 8.055 -21.578 8.562 1 97.69 168 VAL B CA 1
ATOM 3082 C C . VAL B 1 168 ? 6.566 -21.812 8.336 1 97.69 168 VAL B C 1
ATOM 3084 O O . VAL B 1 168 ? 6.004 -22.797 8.82 1 97.69 168 VAL B O 1
ATOM 3087 N N . ALA B 1 169 ? 5.941 -20.953 7.613 1 95.19 169 ALA B N 1
ATOM 3088 C CA . ALA B 1 169 ? 4.512 -21.078 7.344 1 95.19 169 ALA B CA 1
ATOM 3089 C C . ALA B 1 169 ? 4.23 -22.297 6.461 1 95.19 169 ALA B C 1
ATOM 3091 O O . ALA B 1 169 ? 3.195 -22.938 6.605 1 95.19 169 ALA B O 1
ATOM 3092 N N . ALA 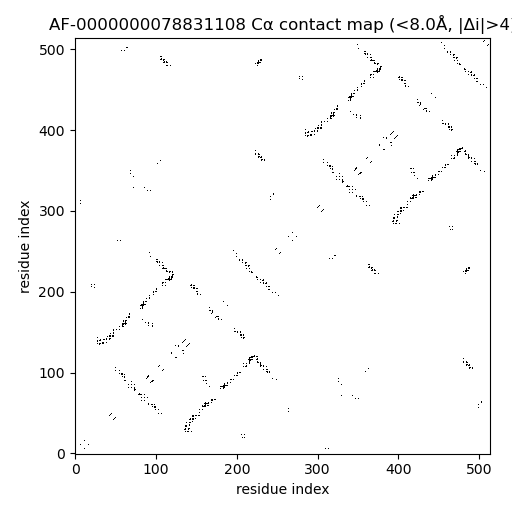B 1 170 ? 5.117 -22.531 5.543 1 96.81 170 ALA B N 1
ATOM 3093 C CA . ALA B 1 170 ? 4.977 -23.719 4.703 1 96.81 170 ALA B CA 1
ATOM 3094 C C . ALA B 1 170 ? 4.977 -24.984 5.543 1 96.81 170 ALA B C 1
ATOM 3096 O O . ALA B 1 170 ? 4.203 -25.922 5.281 1 96.81 170 ALA B O 1
ATOM 3097 N N . LEU B 1 171 ? 5.82 -25.016 6.52 1 97.12 171 LEU B N 1
ATOM 3098 C CA . LEU B 1 171 ? 5.922 -26.156 7.406 1 97.12 171 LEU B CA 1
ATOM 3099 C C . LEU B 1 171 ? 4.691 -26.266 8.305 1 97.12 171 LEU B C 1
ATOM 3101 O O . LEU B 1 171 ? 4.059 -27.328 8.375 1 97.12 171 LEU B O 1
ATOM 3105 N N . LEU B 1 172 ? 4.293 -25.219 8.922 1 94.31 172 LEU B N 1
ATOM 3106 C CA . LEU B 1 172 ? 3.277 -25.25 9.969 1 94.31 172 LEU B CA 1
ATOM 3107 C C . LEU B 1 172 ? 1.878 -25.328 9.367 1 94.31 172 LEU B C 1
ATOM 3109 O O . LEU B 1 172 ? 1.008 -26.016 9.898 1 94.31 172 LEU B O 1
ATOM 3113 N N . ALA B 1 173 ? 1.661 -24.719 8.273 1 90.31 173 ALA B N 1
ATOM 3114 C CA . ALA B 1 173 ? 0.304 -24.609 7.738 1 90.31 173 ALA B CA 1
ATOM 3115 C C . ALA B 1 173 ? 0.074 -25.609 6.609 1 90.31 173 ALA B C 1
ATOM 3117 O O . ALA B 1 173 ? -1.06 -26.031 6.363 1 90.31 173 ALA B O 1
ATOM 3118 N N . LEU B 1 174 ? 1.188 -26 5.922 1 92.5 174 LEU B N 1
ATOM 3119 C CA . LEU B 1 174 ? 0.986 -26.812 4.727 1 92.5 174 LEU B CA 1
ATOM 3120 C C . LEU B 1 174 ? 1.693 -28.156 4.855 1 92.5 174 LEU B C 1
ATOM 3122 O O . LEU B 1 174 ? 1.565 -29.016 3.982 1 92.5 174 LEU B O 1
ATOM 3126 N N . GLY B 1 175 ? 2.426 -28.25 5.863 1 95.44 175 GLY B N 1
ATOM 3127 C CA . GLY B 1 175 ? 3.08 -29.531 6.133 1 95.44 175 GLY B CA 1
ATOM 3128 C C . GLY B 1 175 ? 4.266 -29.781 5.223 1 95.44 175 GLY B C 1
ATOM 3129 O O . GLY B 1 175 ? 4.668 -30.938 5.039 1 95.44 175 GLY B O 1
ATOM 3130 N N . LEU B 1 176 ? 4.773 -28.828 4.621 1 96.81 176 LEU B N 1
ATOM 3131 C CA . LEU B 1 176 ? 5.941 -28.984 3.758 1 96.81 176 LEU B CA 1
ATOM 3132 C C . LEU B 1 176 ? 7.23 -28.859 4.559 1 96.81 176 LEU B C 1
ATOM 3134 O O . LEU B 1 176 ? 7.508 -27.797 5.121 1 96.81 176 LEU B O 1
ATOM 3138 N N . PRO B 1 177 ? 8.031 -29.875 4.559 1 97.81 177 PRO B N 1
ATOM 3139 C CA . PRO B 1 177 ? 9.297 -29.797 5.289 1 97.81 177 PRO B CA 1
ATOM 3140 C C . PRO B 1 177 ? 10.203 -28.672 4.77 1 97.81 177 PRO B C 1
ATOM 3142 O O . PRO B 1 177 ? 10.25 -28.438 3.562 1 97.81 177 PRO B O 1
ATOM 3145 N N . VAL B 1 178 ? 11 -28.109 5.629 1 97.62 178 VAL B N 1
ATOM 3146 C CA . VAL B 1 178 ? 11.867 -26.984 5.336 1 97.62 178 VAL B CA 1
ATOM 3147 C C . VAL B 1 178 ? 12.859 -27.359 4.242 1 97.62 178 VAL B C 1
ATOM 3149 O O . VAL B 1 178 ? 13.172 -26.547 3.367 1 97.62 178 VAL B O 1
ATOM 3152 N N . ARG B 1 179 ? 13.297 -28.594 4.246 1 97.44 179 ARG B N 1
ATOM 3153 C CA . ARG B 1 179 ? 14.273 -29.062 3.266 1 97.44 179 ARG B CA 1
ATOM 3154 C C . ARG B 1 179 ? 13.688 -29.047 1.858 1 97.44 179 ARG B C 1
ATOM 3156 O O . ARG B 1 179 ? 14.375 -28.703 0.895 1 97.44 179 ARG B O 1
ATOM 3163 N N . VAL B 1 180 ? 12.461 -29.438 1.761 1 97.31 180 VAL B N 1
ATOM 3164 C CA . VAL B 1 180 ? 11.797 -29.469 0.462 1 97.31 180 VAL B CA 1
ATOM 3165 C C . VAL B 1 180 ? 11.555 -28.047 -0.025 1 97.31 180 VAL B C 1
ATOM 3167 O O . VAL B 1 180 ? 11.734 -27.75 -1.207 1 97.31 180 VAL B O 1
ATOM 3170 N N . PHE B 1 181 ? 11.195 -27.203 0.889 1 97.94 181 PHE B N 1
ATOM 3171 C CA . PHE B 1 181 ? 10.969 -25.812 0.563 1 97.94 181 PHE B CA 1
ATOM 3172 C C . PHE B 1 181 ? 12.219 -25.172 -0.029 1 97.94 181 PHE B C 1
ATOM 3174 O O . PHE B 1 181 ? 12.18 -24.594 -1.118 1 97.94 181 PHE B O 1
ATOM 3181 N N . PHE B 1 182 ? 13.328 -25.312 0.649 1 97.5 182 PHE B N 1
ATOM 3182 C CA . PHE B 1 182 ? 14.555 -24.656 0.212 1 97.5 182 PHE B CA 1
ATOM 3183 C C . PHE B 1 182 ? 15.188 -25.422 -0.946 1 97.5 182 PHE B C 1
ATOM 3185 O O . PHE B 1 182 ? 16.047 -24.891 -1.652 1 97.5 182 PHE B O 1
ATOM 3192 N N . GLY B 1 183 ? 14.797 -26.672 -1.199 1 96.81 183 GLY B N 1
ATOM 3193 C CA . GLY B 1 183 ? 15.25 -27.391 -2.373 1 96.81 183 GLY B CA 1
ATOM 3194 C C . GLY B 1 183 ? 14.867 -26.719 -3.678 1 96.81 183 GLY B C 1
ATOM 3195 O O . GLY B 1 183 ? 15.734 -26.344 -4.465 1 96.81 183 GLY B O 1
ATOM 3196 N N . THR B 1 184 ? 13.594 -26.453 -3.77 1 95.44 184 THR B N 1
ATOM 3197 C CA . THR B 1 184 ? 13.125 -25.844 -5.008 1 95.44 184 THR B CA 1
ATOM 3198 C C . THR B 1 184 ? 13.414 -24.344 -5.02 1 95.44 184 THR B C 1
ATOM 3200 O O . THR B 1 184 ? 13.656 -23.766 -6.078 1 95.44 184 THR B O 1
ATOM 3203 N N . PHE B 1 185 ? 13.469 -23.781 -3.873 1 96.44 185 PHE B N 1
ATOM 3204 C CA . PHE B 1 185 ? 13.828 -22.375 -3.777 1 96.44 185 PHE B CA 1
ATOM 3205 C C . PHE B 1 185 ? 15.227 -22.141 -4.348 1 96.44 185 PHE B C 1
ATOM 3207 O O . PHE B 1 185 ? 15.406 -21.281 -5.219 1 96.44 185 PHE B O 1
ATOM 3214 N N . SER B 1 186 ? 16.188 -22.906 -3.895 1 95.38 186 SER B N 1
ATOM 3215 C CA . SER B 1 186 ? 17.578 -22.703 -4.273 1 95.38 186 SER B CA 1
ATOM 3216 C C . SER B 1 186 ? 17.844 -23.234 -5.684 1 95.38 186 SER B C 1
ATOM 3218 O O . SER B 1 186 ? 18.734 -22.734 -6.371 1 95.38 186 SER B O 1
ATOM 3220 N N . GLN B 1 187 ? 17.109 -24.188 -6.117 1 94.56 187 GLN B N 1
ATOM 3221 C CA . GLN B 1 187 ? 17.312 -24.781 -7.43 1 94.56 187 GLN B CA 1
ATOM 3222 C C . GLN B 1 187 ? 16.781 -23.891 -8.539 1 94.56 187 GLN B C 1
ATOM 3224 O O . GLN B 1 187 ? 17.344 -23.828 -9.633 1 94.56 187 GLN B O 1
ATOM 3229 N N . LEU B 1 188 ? 15.766 -23.203 -8.188 1 92.69 188 LEU B N 1
ATOM 3230 C CA . LEU B 1 188 ? 15.055 -22.562 -9.281 1 92.69 188 LEU B CA 1
ATOM 3231 C C . LEU B 1 188 ? 15.156 -21.047 -9.172 1 92.69 188 LEU B C 1
ATOM 3233 O O . LEU B 1 188 ? 14.82 -20.328 -10.117 1 92.69 188 LEU B O 1
ATOM 3237 N N . LEU B 1 189 ? 15.562 -20.578 -8.062 1 93.31 189 LEU B N 1
ATOM 3238 C CA . LEU B 1 189 ? 15.789 -19.141 -7.906 1 93.31 189 LEU B CA 1
ATOM 3239 C C . LEU B 1 189 ? 17.266 -18.828 -7.734 1 93.31 189 LEU B C 1
ATOM 3241 O O . LEU B 1 189 ? 17.984 -19.578 -7.074 1 93.31 189 LEU B O 1
ATOM 3245 N N . GLY B 1 190 ? 17.75 -17.781 -8.344 1 90.38 190 GLY B N 1
ATOM 3246 C CA . GLY B 1 190 ? 19.141 -17.391 -8.273 1 90.38 190 GLY B CA 1
ATOM 3247 C C . GLY B 1 190 ? 19.359 -15.977 -7.781 1 90.38 190 GLY B C 1
ATOM 3248 O O . GLY B 1 190 ? 18.391 -15.297 -7.406 1 90.38 190 GLY B O 1
ATOM 3249 N N . PRO B 1 191 ? 20.609 -15.562 -7.742 1 90.5 191 PRO B N 1
ATOM 3250 C CA . PRO B 1 191 ? 20.969 -14.227 -7.27 1 90.5 191 PRO B CA 1
ATOM 3251 C C . PRO B 1 191 ? 20.344 -13.109 -8.102 1 90.5 191 PRO B C 1
ATOM 3253 O O . PRO B 1 191 ? 20.078 -12.023 -7.586 1 90.5 191 PRO B O 1
ATOM 3256 N N . LEU B 1 192 ? 20.078 -13.414 -9.305 1 89.38 192 LEU B N 1
ATOM 3257 C CA . LEU B 1 192 ? 19.469 -12.414 -10.18 1 89.38 192 LEU B CA 1
ATOM 3258 C C . LEU B 1 192 ? 18.031 -12.117 -9.75 1 89.38 192 LEU B C 1
ATOM 3260 O O . LEU B 1 192 ? 17.562 -10.992 -9.891 1 89.38 192 LEU B O 1
ATOM 3264 N N . ASP B 1 193 ? 17.344 -13.156 -9.234 1 90.38 193 ASP B N 1
ATOM 3265 C CA . ASP B 1 193 ? 15.984 -12.953 -8.727 1 90.38 193 ASP B CA 1
ATOM 3266 C C . ASP B 1 193 ? 15.992 -12.023 -7.508 1 90.38 193 ASP B C 1
ATOM 3268 O O . ASP B 1 193 ? 15.125 -11.156 -7.379 1 90.38 193 ASP B O 1
ATOM 3272 N N . LEU B 1 194 ? 16.953 -12.25 -6.691 1 91.69 194 LEU B N 1
ATOM 3273 C CA . LEU B 1 194 ? 17.109 -11.383 -5.527 1 91.69 194 LEU B CA 1
ATOM 3274 C C . LEU B 1 194 ? 17.453 -9.961 -5.949 1 91.69 194 LEU B C 1
ATOM 3276 O O . LEU B 1 194 ? 16.875 -9 -5.453 1 91.69 194 LEU B O 1
ATOM 3280 N N . LEU B 1 195 ? 18.391 -9.852 -6.84 1 91.62 195 LEU B N 1
ATOM 3281 C CA . LEU B 1 195 ? 18.859 -8.547 -7.293 1 91.62 195 LEU B CA 1
ATOM 3282 C C . LEU B 1 195 ? 17.734 -7.789 -8 1 91.62 195 LEU B C 1
ATOM 3284 O O . LEU B 1 195 ? 17.656 -6.562 -7.906 1 91.62 195 LEU B O 1
ATOM 3288 N N . GLY B 1 196 ? 16.969 -8.508 -8.727 1 90.25 196 GLY B N 1
ATOM 3289 C CA . GLY B 1 196 ? 15.828 -7.871 -9.383 1 90.25 196 GLY B CA 1
ATOM 3290 C C . GLY B 1 196 ? 14.883 -7.203 -8.406 1 90.25 196 GLY B C 1
ATOM 3291 O O . GLY B 1 196 ? 14.438 -6.074 -8.641 1 90.25 196 GLY B O 1
ATOM 3292 N N . GLY B 1 197 ? 14.586 -7.887 -7.34 1 93.5 197 GLY B N 1
ATOM 3293 C CA . GLY B 1 197 ? 13.727 -7.312 -6.312 1 93.5 197 GLY B CA 1
ATOM 3294 C C . GLY B 1 197 ? 14.352 -6.109 -5.629 1 93.5 197 GLY B C 1
ATOM 3295 O O . GLY B 1 197 ? 13.664 -5.117 -5.371 1 93.5 197 GLY B O 1
ATOM 3296 N N . VAL B 1 198 ? 15.609 -6.238 -5.406 1 94.62 198 VAL B N 1
ATOM 3297 C CA . VAL B 1 198 ? 16.328 -5.168 -4.719 1 94.62 198 VAL B CA 1
ATOM 3298 C C . VAL B 1 198 ? 16.375 -3.926 -5.602 1 94.62 198 VAL B C 1
ATOM 3300 O O . VAL B 1 198 ? 16.188 -2.807 -5.121 1 94.62 198 VAL B O 1
ATOM 3303 N N . VAL B 1 199 ? 16.609 -4.105 -6.824 1 92.44 199 VAL B N 1
ATOM 3304 C CA . VAL B 1 199 ? 16.656 -2.994 -7.77 1 92.44 199 VAL B CA 1
ATOM 3305 C C . VAL B 1 199 ? 15.289 -2.328 -7.863 1 92.44 199 VAL B C 1
ATOM 3307 O O . VAL B 1 199 ? 15.188 -1.1 -7.859 1 92.44 199 VAL B O 1
ATOM 3310 N N . LYS B 1 200 ? 14.273 -3.143 -7.984 1 94.12 200 LYS B N 1
ATOM 3311 C CA . LYS B 1 200 ? 12.922 -2.586 -8 1 94.12 200 LYS B CA 1
ATOM 3312 C C . LYS B 1 200 ? 12.672 -1.721 -6.77 1 94.12 200 LYS B C 1
ATOM 3314 O O . LYS B 1 200 ? 12.148 -0.61 -6.883 1 94.12 200 LYS B O 1
ATOM 3319 N N . THR B 1 201 ? 13.055 -2.256 -5.672 1 95.81 201 THR B N 1
ATOM 3320 C CA . THR B 1 201 ? 12.828 -1.53 -4.426 1 95.81 201 THR B CA 1
ATOM 3321 C C . THR B 1 201 ? 13.609 -0.218 -4.414 1 95.81 201 THR B C 1
ATOM 3323 O O . THR B 1 201 ? 13.125 0.794 -3.906 1 95.81 201 THR B O 1
ATOM 3326 N N . GLY B 1 202 ? 14.805 -0.258 -4.883 1 93.94 202 GLY B N 1
ATOM 3327 C CA . GLY B 1 202 ? 15.594 0.958 -4.992 1 93.94 202 GLY B CA 1
ATOM 3328 C C . GLY B 1 202 ? 14.945 2.018 -5.859 1 93.94 202 GLY B C 1
ATOM 3329 O O . GLY B 1 202 ? 14.93 3.197 -5.504 1 93.94 202 GLY B O 1
ATOM 3330 N N . ILE B 1 203 ? 14.477 1.609 -6.926 1 93.06 203 ILE B N 1
ATOM 3331 C CA . ILE B 1 203 ? 13.812 2.531 -7.844 1 93.06 203 ILE B CA 1
ATOM 3332 C C . ILE B 1 203 ? 12.562 3.109 -7.184 1 93.06 203 ILE B C 1
ATOM 3334 O O . ILE B 1 203 ? 12.266 4.297 -7.34 1 93.06 203 ILE B O 1
ATOM 3338 N N . PHE B 1 204 ? 11.812 2.285 -6.496 1 95.19 204 PHE B N 1
ATOM 3339 C CA . PHE B 1 204 ? 10.664 2.771 -5.734 1 95.19 204 PHE B CA 1
ATOM 3340 C C . PHE B 1 204 ? 11.102 3.828 -4.727 1 95.19 204 PHE B C 1
ATOM 3342 O O . PHE B 1 204 ? 10.406 4.828 -4.531 1 95.19 204 PHE B O 1
ATOM 3349 N N . GLY B 1 205 ? 12.227 3.531 -4.066 1 94 205 GLY B N 1
ATOM 3350 C CA . GLY B 1 205 ? 12.75 4.5 -3.117 1 94 205 GLY B CA 1
ATOM 3351 C C . GLY B 1 205 ? 13.039 5.852 -3.74 1 94 205 GLY B C 1
ATOM 3352 O O . GLY B 1 205 ? 12.758 6.891 -3.139 1 94 205 GLY B O 1
ATOM 3353 N N . LEU B 1 206 ? 13.555 5.809 -4.883 1 91 206 LEU B N 1
ATOM 3354 C CA . LEU B 1 206 ? 13.828 7.051 -5.602 1 91 206 LEU B CA 1
ATOM 3355 C C . LEU B 1 206 ? 12.531 7.789 -5.922 1 91 206 LEU B C 1
ATOM 3357 O O . LEU B 1 206 ? 12.469 9.016 -5.828 1 91 206 LEU B O 1
ATOM 3361 N N . ALA B 1 207 ? 11.586 7.078 -6.332 1 91.69 207 ALA B N 1
ATOM 3362 C CA . ALA B 1 207 ? 10.289 7.676 -6.648 1 91.69 207 ALA B CA 1
ATOM 3363 C C . ALA B 1 207 ? 9.656 8.305 -5.41 1 91.69 207 ALA B C 1
ATOM 3365 O O . ALA B 1 207 ? 9.109 9.406 -5.477 1 91.69 207 ALA B O 1
ATOM 3366 N N . ILE B 1 208 ? 9.711 7.594 -4.324 1 93.56 208 ILE B N 1
ATOM 3367 C CA . ILE B 1 208 ? 9.156 8.094 -3.072 1 93.56 208 ILE B CA 1
ATOM 3368 C C . ILE B 1 208 ? 9.859 9.398 -2.684 1 93.56 208 ILE B C 1
ATOM 3370 O O . ILE B 1 208 ? 9.203 10.375 -2.307 1 93.56 208 ILE B O 1
ATOM 3374 N N . ALA B 1 209 ? 11.141 9.367 -2.76 1 91.81 209 ALA B N 1
ATOM 3375 C CA . ALA B 1 209 ? 11.93 10.547 -2.395 1 91.81 209 ALA B CA 1
ATOM 3376 C C . ALA B 1 209 ? 11.578 11.734 -3.277 1 91.81 209 ALA B C 1
ATOM 3378 O O . ALA B 1 209 ? 11.336 12.836 -2.773 1 91.81 209 ALA B O 1
ATOM 3379 N N . LEU B 1 210 ? 11.547 11.492 -4.488 1 87.12 210 LEU B N 1
ATOM 3380 C CA . LEU B 1 210 ? 11.312 12.57 -5.445 1 87.12 210 LEU B CA 1
ATOM 3381 C C . LEU B 1 210 ? 9.898 13.125 -5.301 1 87.12 210 LEU B C 1
ATOM 3383 O O . LEU B 1 210 ? 9.703 14.344 -5.273 1 87.12 210 LEU B O 1
ATOM 3387 N N . LEU B 1 211 ? 8.984 12.289 -5.242 1 89.94 211 LEU B N 1
ATOM 3388 C CA . LEU B 1 211 ? 7.586 12.719 -5.219 1 89.94 211 LEU B CA 1
ATOM 3389 C C . LEU B 1 211 ? 7.242 13.375 -3.889 1 89.94 211 LEU B C 1
ATOM 3391 O O . LEU B 1 211 ? 6.523 14.383 -3.854 1 89.94 211 LEU B O 1
ATOM 3395 N N . SER B 1 212 ? 7.73 12.82 -2.84 1 92 212 SER B N 1
ATOM 3396 C CA . SER B 1 212 ? 7.441 13.406 -1.535 1 92 212 SER B CA 1
ATOM 3397 C C . SER B 1 212 ? 8.117 14.766 -1.377 1 92 212 SER B C 1
ATOM 3399 O O . SER B 1 212 ? 7.559 15.672 -0.765 1 92 212 SER B O 1
ATOM 3401 N N . THR B 1 213 ? 9.281 14.922 -1.918 1 88.88 213 THR B N 1
ATOM 3402 C CA . THR B 1 213 ? 9.977 16.203 -1.869 1 88.88 213 THR B CA 1
ATOM 3403 C C . THR B 1 213 ? 9.25 17.25 -2.705 1 88.88 213 THR B C 1
ATOM 3405 O O . THR B 1 213 ? 9.07 18.391 -2.264 1 88.88 213 THR B O 1
ATOM 3408 N N . THR B 1 214 ? 8.891 16.875 -3.871 1 87.25 214 THR B N 1
ATOM 3409 C CA . THR B 1 214 ? 8.203 17.797 -4.766 1 87.25 214 THR B CA 1
ATOM 3410 C C . THR B 1 214 ? 6.883 18.266 -4.156 1 87.25 214 THR B C 1
ATOM 3412 O O . THR B 1 214 ? 6.555 19.453 -4.199 1 87.25 214 THR B O 1
ATOM 3415 N N . VAL B 1 215 ? 6.172 17.344 -3.639 1 89.31 215 VAL B N 1
ATOM 3416 C CA . VAL B 1 215 ? 4.887 17.672 -3.033 1 89.31 215 VAL B CA 1
ATOM 3417 C C . VAL B 1 215 ? 5.098 18.562 -1.805 1 89.31 215 VAL B C 1
ATOM 3419 O O . VAL B 1 215 ? 4.387 19.547 -1.612 1 89.31 215 VAL B O 1
ATOM 3422 N N . GLY B 1 216 ? 6.047 18.203 -0.991 1 90.25 216 GLY B N 1
ATOM 3423 C CA . GLY B 1 216 ? 6.336 18.984 0.205 1 90.25 216 GLY B CA 1
ATOM 3424 C C . GLY B 1 216 ? 6.742 20.406 -0.094 1 90.25 216 GLY B C 1
ATOM 3425 O O . GLY B 1 216 ? 6.227 21.344 0.513 1 90.25 216 GLY B O 1
ATOM 3426 N N . LEU B 1 217 ? 7.57 20.609 -1.078 1 89.25 217 LEU B N 1
ATOM 3427 C CA . LEU B 1 217 ? 8.109 21.922 -1.401 1 89.25 217 LEU B CA 1
ATOM 3428 C C . LEU B 1 217 ? 7.074 22.781 -2.131 1 89.25 217 LEU B C 1
ATOM 3430 O O . LEU B 1 217 ? 7.23 24 -2.246 1 89.25 217 LEU B O 1
ATOM 3434 N N . SER B 1 218 ? 6.051 22.172 -2.578 1 89.12 218 SER B N 1
ATOM 3435 C CA . SER B 1 218 ? 5.02 22.891 -3.32 1 89.12 218 SER B CA 1
ATOM 3436 C C . SER B 1 218 ? 3.865 23.297 -2.412 1 89.12 218 SER B C 1
ATOM 3438 O O . SER B 1 218 ? 2.904 23.922 -2.863 1 89.12 218 SER B O 1
ATOM 3440 N N . ALA B 1 219 ? 3.994 22.922 -1.176 1 89.62 219 ALA B N 1
ATOM 3441 C CA . ALA B 1 219 ? 2.9 23.188 -0.247 1 89.62 219 ALA B CA 1
ATOM 3442 C C . ALA B 1 219 ? 2.697 24.688 -0.061 1 89.62 219 ALA B C 1
ATOM 3444 O O . ALA B 1 219 ? 3.666 25.453 0.001 1 89.62 219 ALA B O 1
ATOM 3445 N N . ARG B 1 220 ? 1.308 25.062 -0.117 1 88 220 ARG B N 1
ATOM 3446 C CA . ARG B 1 220 ? 0.911 26.438 0.13 1 88 220 ARG B CA 1
ATOM 3447 C C . ARG B 1 220 ? -0.324 26.5 1.022 1 88 220 ARG B C 1
ATOM 3449 O O . ARG B 1 220 ? -1.18 25.625 0.971 1 88 220 ARG B O 1
ATOM 3456 N N . GLY B 1 221 ? -0.477 27.516 1.875 1 82.56 221 GLY B N 1
ATOM 3457 C CA . GLY B 1 221 ? -1.755 27.719 2.537 1 82.56 221 GLY B CA 1
ATOM 3458 C C . GLY B 1 221 ? -1.728 27.359 4.012 1 82.56 221 GLY B C 1
ATOM 3459 O O . GLY B 1 221 ? -2.773 27.109 4.613 1 82.56 221 GLY B O 1
ATOM 3460 N N . GLY B 1 222 ? -0.636 27.266 4.727 1 80.69 222 GLY B N 1
ATOM 3461 C CA . GLY B 1 222 ? -0.572 27.109 6.168 1 80.69 222 GLY B CA 1
ATOM 3462 C C . GLY B 1 222 ? -0.613 25.656 6.621 1 80.69 222 GLY B C 1
ATOM 3463 O O . GLY B 1 222 ? -0.14 24.766 5.91 1 80.69 222 GLY B O 1
ATOM 3464 N N . ALA B 1 223 ? -1.285 25.484 7.859 1 78.88 223 ALA B N 1
ATOM 3465 C CA . ALA B 1 223 ? -1.236 24.172 8.516 1 78.88 223 ALA B CA 1
ATOM 3466 C C . ALA B 1 223 ? -2.016 23.141 7.723 1 78.88 223 ALA B C 1
ATOM 3468 O O . ALA B 1 223 ? -1.631 21.969 7.68 1 78.88 223 ALA B O 1
ATOM 3469 N N . HIS B 1 224 ? -3.039 23.5 7.082 1 83.19 224 HIS B N 1
ATOM 3470 C CA . HIS B 1 224 ? -3.846 22.609 6.266 1 83.19 224 HIS B CA 1
ATOM 3471 C C . HIS B 1 224 ? -3.033 22.031 5.109 1 83.19 224 HIS B C 1
ATOM 3473 O O . HIS B 1 224 ? -3.182 20.859 4.758 1 83.19 224 HIS B O 1
ATOM 3479 N N . ALA B 1 225 ? -2.131 22.75 4.637 1 87.25 225 ALA B N 1
ATOM 3480 C CA . ALA B 1 225 ? -1.311 22.344 3.498 1 87.25 225 ALA B CA 1
ATOM 3481 C C . ALA B 1 225 ? -0.322 21.25 3.898 1 87.25 225 ALA B C 1
ATOM 3483 O O . ALA B 1 225 ? 0.069 20.422 3.07 1 87.25 225 ALA B O 1
ATOM 3484 N N . VAL B 1 226 ? 0.024 21.266 5.18 1 87.12 226 VAL B N 1
ATOM 3485 C CA . VAL B 1 226 ? 0.979 20.281 5.668 1 87.12 226 VAL B CA 1
ATOM 3486 C C . VAL B 1 226 ? 0.343 18.891 5.648 1 87.12 226 VAL B C 1
ATOM 3488 O O . VAL B 1 226 ? 0.942 17.938 5.152 1 87.12 226 VAL B O 1
ATOM 3491 N N . GLY B 1 227 ? -0.85 18.75 6.109 1 83.69 227 GLY B N 1
ATOM 3492 C CA . GLY B 1 227 ? -1.567 17.5 6.055 1 83.69 227 GLY B CA 1
ATOM 3493 C C . GLY B 1 227 ? -1.86 17.031 4.641 1 83.69 227 GLY B C 1
ATOM 3494 O O . GLY B 1 227 ? -1.737 15.844 4.328 1 83.69 227 GLY B O 1
ATOM 3495 N N . GLN B 1 228 ? -2.186 17.969 3.838 1 87.31 228 GLN B N 1
ATOM 3496 C CA . GLN B 1 228 ? -2.479 17.641 2.443 1 87.31 228 GLN B CA 1
ATOM 3497 C C . GLN B 1 228 ? -1.229 17.156 1.719 1 87.31 228 GLN B C 1
ATOM 3499 O O . GLN B 1 228 ? -1.306 16.25 0.88 1 87.31 228 GLN B O 1
ATOM 3504 N N . ALA B 1 229 ? -0.141 17.781 2.053 1 90 229 ALA B N 1
ATOM 3505 C CA . ALA B 1 229 ? 1.118 17.375 1.436 1 90 229 ALA B CA 1
ATOM 3506 C C . ALA B 1 229 ? 1.465 15.938 1.802 1 90 229 ALA B C 1
ATOM 3508 O O . ALA B 1 229 ? 1.896 15.156 0.948 1 90 229 ALA B O 1
ATOM 3509 N N . ALA B 1 230 ? 1.287 15.609 3.035 1 87.62 230 ALA B N 1
ATOM 3510 C CA . ALA B 1 230 ? 1.554 14.25 3.486 1 87.62 230 ALA B CA 1
ATOM 3511 C C . ALA B 1 230 ? 0.678 13.242 2.744 1 87.62 230 ALA B C 1
ATOM 3513 O O . ALA B 1 230 ? 1.174 12.234 2.234 1 87.62 230 ALA B O 1
ATOM 3514 N N . ALA B 1 231 ? -0.587 13.523 2.621 1 83.5 231 ALA B N 1
ATOM 3515 C CA . ALA B 1 231 ? -1.532 12.641 1.948 1 83.5 231 ALA B CA 1
ATOM 3516 C C . ALA B 1 231 ? -1.22 12.531 0.458 1 83.5 231 ALA B C 1
ATOM 3518 O O . ALA B 1 231 ? -1.2 11.43 -0.101 1 83.5 231 ALA B O 1
ATOM 3519 N N . ASN B 1 232 ? -0.955 13.617 -0.14 1 87.38 232 ASN B N 1
ATOM 3520 C CA . ASN B 1 232 ? -0.698 13.656 -1.575 1 87.38 232 ASN B CA 1
ATOM 3521 C C . ASN B 1 232 ? 0.598 12.93 -1.932 1 87.38 232 ASN B C 1
ATOM 3523 O O . ASN B 1 232 ? 0.697 12.312 -2.992 1 87.38 232 ASN B O 1
ATOM 3527 N N . ALA B 1 233 ? 1.547 13.086 -1.073 1 89.88 233 ALA B N 1
ATOM 3528 C CA . ALA B 1 233 ? 2.816 12.406 -1.315 1 89.88 233 ALA B CA 1
ATOM 3529 C C . ALA B 1 233 ? 2.627 10.891 -1.355 1 89.88 233 ALA B C 1
ATOM 3531 O O . ALA B 1 233 ? 3.193 10.211 -2.215 1 89.88 233 ALA B O 1
ATOM 3532 N N . VAL B 1 234 ? 1.867 10.383 -0.488 1 88.06 234 VAL B N 1
ATOM 3533 C CA . VAL B 1 234 ? 1.652 8.938 -0.408 1 88.06 234 VAL B CA 1
ATOM 3534 C C . VAL B 1 234 ? 0.872 8.469 -1.633 1 88.06 234 VAL B C 1
ATOM 3536 O O . VAL B 1 234 ? 1.242 7.473 -2.266 1 88.06 234 VAL B O 1
ATOM 3539 N N . VAL B 1 235 ? -0.139 9.18 -1.966 1 84.44 235 VAL B N 1
ATOM 3540 C CA . VAL B 1 235 ? -0.984 8.805 -3.096 1 84.44 235 VAL B CA 1
ATOM 3541 C C . VAL B 1 235 ? -0.156 8.789 -4.379 1 84.44 235 VAL B C 1
ATOM 3543 O O . VAL B 1 235 ? -0.204 7.824 -5.145 1 84.44 235 VAL B O 1
ATOM 3546 N N . ARG B 1 236 ? 0.595 9.781 -4.555 1 86.75 236 ARG B N 1
ATOM 3547 C CA . ARG B 1 236 ? 1.4 9.891 -5.766 1 86.75 236 ARG B CA 1
ATOM 3548 C C . ARG B 1 236 ? 2.502 8.844 -5.789 1 86.75 236 ARG B C 1
ATOM 3550 O O . ARG B 1 236 ? 2.809 8.273 -6.84 1 86.75 236 ARG B O 1
ATOM 3557 N N . SER B 1 237 ? 3.084 8.648 -4.656 1 91.19 237 SER B N 1
ATOM 3558 C CA . SER B 1 237 ? 4.133 7.637 -4.586 1 91.19 237 SER B CA 1
ATOM 3559 C C . SER B 1 237 ? 3.574 6.246 -4.852 1 91.19 237 SER B C 1
ATOM 3561 O O . SER B 1 237 ? 4.191 5.445 -5.559 1 91.19 237 SER B O 1
ATOM 3563 N N . CYS B 1 238 ? 2.457 5.895 -4.262 1 87.12 238 CYS B N 1
ATOM 3564 C CA . CYS B 1 238 ? 1.842 4.59 -4.48 1 87.12 238 CYS B CA 1
ATOM 3565 C C . CYS B 1 238 ? 1.502 4.387 -5.953 1 87.12 238 CYS B C 1
ATOM 3567 O O . CYS B 1 238 ? 1.767 3.322 -6.516 1 87.12 238 CYS B O 1
ATOM 3569 N N . ALA B 1 239 ? 0.95 5.391 -6.512 1 84.12 239 ALA B N 1
ATOM 3570 C CA . ALA B 1 239 ? 0.629 5.312 -7.934 1 84.12 239 ALA B CA 1
ATOM 3571 C C . ALA B 1 239 ? 1.886 5.078 -8.766 1 84.12 239 ALA B C 1
ATOM 3573 O O . ALA B 1 239 ? 1.883 4.254 -9.688 1 84.12 239 ALA B O 1
ATOM 3574 N N . ALA B 1 240 ? 2.891 5.812 -8.469 1 88.88 240 ALA B N 1
ATOM 3575 C CA . ALA B 1 240 ? 4.148 5.664 -9.195 1 88.88 240 ALA B CA 1
ATOM 3576 C C . ALA B 1 240 ? 4.73 4.262 -9.008 1 88.88 240 ALA B C 1
ATOM 3578 O O . ALA B 1 240 ? 5.281 3.684 -9.945 1 88.88 240 ALA B O 1
ATOM 3579 N N . ILE B 1 241 ? 4.629 3.762 -7.832 1 91.62 241 ILE B N 1
ATOM 3580 C CA . ILE B 1 241 ? 5.16 2.441 -7.512 1 91.62 241 ILE B CA 1
ATOM 3581 C C . ILE B 1 241 ? 4.445 1.381 -8.344 1 91.62 241 ILE B C 1
ATOM 3583 O O . ILE B 1 241 ? 5.078 0.464 -8.875 1 91.62 241 ILE B O 1
ATOM 3587 N N . PHE B 1 242 ? 3.18 1.483 -8.523 1 85 242 PHE B N 1
ATOM 3588 C CA . PHE B 1 242 ? 2.428 0.525 -9.328 1 85 242 PHE B CA 1
ATOM 3589 C C . PHE B 1 242 ? 2.865 0.58 -10.789 1 85 242 PHE B C 1
ATOM 3591 O O . PHE B 1 242 ? 3.061 -0.459 -11.422 1 85 242 PHE B O 1
ATOM 3598 N N . VAL B 1 243 ? 3.008 1.738 -11.25 1 86.19 243 VAL B N 1
ATOM 3599 C CA . VAL B 1 243 ? 3.408 1.91 -12.641 1 86.19 243 VAL B CA 1
ATOM 3600 C C . VAL B 1 243 ? 4.828 1.386 -12.836 1 86.19 243 VAL B C 1
ATOM 3602 O O . VAL B 1 243 ? 5.105 0.678 -13.805 1 86.19 243 VAL B O 1
ATOM 3605 N N . LEU B 1 244 ? 5.691 1.768 -11.953 1 90.38 244 LEU B N 1
ATOM 3606 C CA . LEU B 1 244 ? 7.086 1.345 -12.039 1 90.38 244 LEU B CA 1
ATOM 3607 C C . LEU B 1 244 ? 7.203 -0.167 -11.891 1 90.38 244 LEU B C 1
ATOM 3609 O O . LEU B 1 244 ? 8.055 -0.795 -12.523 1 90.38 244 LEU B O 1
ATOM 3613 N N . ASP B 1 245 ? 6.422 -0.679 -11 1 90.19 245 ASP B N 1
ATOM 3614 C CA . ASP B 1 245 ? 6.445 -2.127 -10.812 1 90.19 245 ASP B CA 1
ATOM 3615 C C . ASP B 1 245 ? 6.109 -2.854 -12.117 1 90.19 245 ASP B C 1
ATOM 3617 O O . ASP B 1 245 ? 6.777 -3.82 -12.484 1 90.19 245 ASP B O 1
ATOM 3621 N N . PHE B 1 246 ? 5.086 -2.424 -12.719 1 83.5 246 PHE B N 1
ATOM 3622 C CA . PHE B 1 246 ? 4.684 -3.02 -13.984 1 83.5 246 PHE B CA 1
ATOM 3623 C C . PHE B 1 246 ? 5.785 -2.867 -15.031 1 83.5 246 PHE B C 1
ATOM 3625 O O . PHE B 1 246 ? 6.121 -3.824 -15.727 1 83.5 246 PHE B O 1
ATOM 3632 N N . ALA B 1 247 ? 6.297 -1.706 -15.148 1 84.94 247 ALA B N 1
ATOM 3633 C CA . ALA B 1 247 ? 7.32 -1.413 -16.141 1 84.94 247 ALA B CA 1
ATOM 3634 C C . ALA B 1 247 ? 8.578 -2.244 -15.906 1 84.94 247 ALA B C 1
ATOM 3636 O O . ALA B 1 247 ? 9.156 -2.795 -16.844 1 84.94 247 ALA B O 1
ATOM 3637 N N . LEU B 1 248 ? 8.977 -2.348 -14.68 1 87.31 248 LEU B N 1
ATOM 3638 C CA . LEU B 1 248 ? 10.203 -3.055 -14.344 1 87.31 248 LEU B CA 1
ATOM 3639 C C . LEU B 1 248 ? 10.016 -4.562 -14.469 1 87.31 248 LEU B C 1
ATOM 3641 O O . LEU B 1 248 ? 10.945 -5.281 -14.844 1 87.31 248 LEU B O 1
ATOM 3645 N N . THR B 1 249 ? 8.812 -5.027 -14.078 1 81.44 249 THR B N 1
ATOM 3646 C CA . THR B 1 249 ? 8.523 -6.445 -14.258 1 81.44 249 THR B CA 1
ATOM 3647 C C . THR B 1 249 ? 8.57 -6.824 -15.742 1 81.44 249 THR B C 1
ATOM 3649 O O . THR B 1 249 ? 9.125 -7.863 -16.109 1 81.44 249 THR B O 1
ATOM 3652 N N . SER B 1 250 ? 8.039 -6.055 -16.562 1 76.88 250 SER B N 1
ATOM 3653 C CA . SER B 1 250 ? 8.031 -6.309 -18 1 76.88 250 SER B CA 1
ATOM 3654 C C . SER B 1 250 ? 9.438 -6.242 -18.578 1 76.88 250 SER B C 1
ATOM 3656 O O . SER B 1 250 ? 9.781 -7.016 -19.469 1 76.88 250 SER B O 1
ATOM 3658 N N . LEU B 1 251 ? 10.227 -5.344 -18.094 1 77.75 251 LEU B N 1
ATOM 3659 C CA . LEU B 1 251 ? 11.578 -5.148 -18.609 1 77.75 251 LEU B CA 1
ATOM 3660 C C . LEU B 1 251 ? 12.516 -6.234 -18.094 1 77.75 251 LEU B C 1
ATOM 3662 O O . LEU B 1 251 ? 13.312 -6.777 -18.859 1 77.75 251 LEU B O 1
ATOM 3666 N N . LEU B 1 252 ? 12.352 -6.477 -16.906 1 71.12 252 LEU B N 1
ATOM 3667 C CA . LEU B 1 252 ? 13.289 -7.406 -16.281 1 71.12 252 LEU B CA 1
ATOM 3668 C C . LEU B 1 252 ? 12.883 -8.852 -16.562 1 71.12 252 LEU B C 1
ATOM 3670 O O . LEU B 1 252 ? 13.742 -9.727 -16.656 1 71.12 252 LEU B O 1
ATOM 3674 N N . ALA B 1 253 ? 11.586 -9.109 -16.531 1 60.16 253 ALA B N 1
ATOM 3675 C CA . ALA B 1 253 ? 11.148 -10.453 -16.891 1 60.16 253 ALA B CA 1
ATOM 3676 C C . ALA B 1 253 ? 11.578 -10.812 -18.312 1 60.16 253 ALA B C 1
ATOM 3678 O O . ALA B 1 253 ? 11.938 -11.961 -18.578 1 60.16 253 ALA B O 1
ATOM 3679 N N . GLY B 1 254 ? 11.375 -9.852 -19.125 1 54.31 254 GLY B N 1
ATOM 3680 C CA . GLY B 1 254 ? 11.906 -10.094 -20.453 1 54.31 254 GLY B CA 1
ATOM 3681 C C . GLY B 1 254 ? 13.398 -10.352 -20.453 1 54.31 254 GLY B C 1
ATOM 3682 O O . GLY B 1 254 ? 13.898 -11.133 -21.266 1 54.31 254 GLY B O 1
ATOM 3683 N N . TRP B 1 255 ? 14.031 -9.68 -19.656 1 45.19 255 TRP B N 1
ATOM 3684 C CA . TRP B 1 255 ? 15.484 -9.852 -19.625 1 45.19 255 TRP B CA 1
ATOM 3685 C C . TRP B 1 255 ? 15.859 -11.188 -18.969 1 45.19 255 TRP B C 1
ATOM 3687 O O . TRP B 1 255 ? 16.812 -11.844 -19.406 1 45.19 255 TRP B O 1
ATOM 3697 N N . MET B 1 256 ? 15.117 -11.5 -17.922 1 44.81 256 MET B N 1
ATOM 3698 C CA . MET B 1 256 ? 15.547 -12.695 -17.188 1 44.81 256 MET B CA 1
ATOM 3699 C C . MET B 1 256 ? 14.984 -13.953 -17.844 1 44.81 256 MET B C 1
ATOM 3701 O O . MET B 1 256 ? 15.453 -15.062 -17.562 1 44.81 256 MET B O 1
ATOM 3705 N N . GLY B 1 257 ? 13.867 -13.883 -18.562 1 43.34 257 GLY B N 1
ATOM 3706 C CA . GLY B 1 257 ? 13.461 -15.031 -19.375 1 43.34 257 GLY B CA 1
ATOM 3707 C C . GLY B 1 257 ? 14.234 -15.141 -20.672 1 43.34 257 GLY B C 1
ATOM 3708 O O . GLY B 1 257 ? 14.852 -14.172 -21.125 1 43.34 257 GLY B O 1
#

pLDDT: mean 85.78, std 14.31, range [41.84, 98.06]

Organism: Myxococcus xanthus (strain DK1622) (NCBI:txid246197)

Nearest PDB structures (foldseek):
  8fef-assembly1_J  TM=9.189E-01  e=8.174E-11  Mycolicibacterium smegmatis MC2 155
  7ch9-assembly1_G  TM=8.619E-01  e=7.494E-11  Pseudomonas aeruginosa PAO1
  7ch9-assembly1_H  TM=8.583E-01  e=3.420E-10  Pseudomonas aeruginosa PAO1
  8fee-assembly1_I  TM=9.016E-01  e=4.248E-10  Mycolicibacterium smegmatis MC2 155
  7d06-assembly1_A  TM=8.465E-01  e=4.633E-10  Acinetobacter baumannii

Solvent-accessible surface area (backbone atoms only — not comparable to full-atom values): 23306 Å² total; per-residue (Å²): 105,65,64,58,45,47,51,43,44,54,51,38,50,50,46,56,35,43,58,48,44,49,51,50,50,50,50,32,60,69,25,54,86,59,43,31,61,67,50,23,51,52,32,31,45,53,52,29,63,65,36,44,66,62,46,45,53,50,19,34,49,47,15,38,51,41,30,56,54,31,43,54,52,21,54,75,68,73,36,62,64,44,37,22,29,51,22,47,49,43,34,32,69,42,52,42,31,51,51,51,41,46,53,43,16,26,44,50,9,4,43,49,0,14,54,38,11,47,34,38,55,69,40,50,49,60,50,34,47,72,75,72,42,58,51,52,29,50,57,46,30,16,41,39,52,18,33,28,53,25,32,42,54,46,41,57,56,26,52,53,42,13,51,51,32,22,42,50,40,35,32,74,77,66,65,40,53,57,68,49,30,52,47,29,24,60,72,71,45,55,70,64,47,51,47,49,17,38,50,52,24,26,52,35,23,45,45,22,36,52,40,5,47,54,36,2,62,62,31,63,78,52,51,66,23,12,13,49,16,8,19,49,11,17,42,52,23,44,52,46,40,52,53,49,48,50,54,47,48,57,53,46,46,58,64,73,94,106,64,65,57,44,46,50,44,42,52,49,38,49,53,44,56,35,43,58,48,44,49,51,49,49,51,52,31,60,70,24,53,86,60,42,34,61,66,51,24,52,53,34,32,45,53,52,28,64,66,35,42,66,62,46,45,52,50,20,34,51,48,16,37,51,41,30,56,53,31,43,54,52,22,55,73,69,72,36,61,66,44,37,21,29,51,21,48,50,42,34,33,67,44,52,42,29,51,52,51,42,46,54,42,17,26,45,50,10,4,44,49,1,14,55,38,11,47,34,38,54,69,40,50,49,59,49,34,48,72,74,73,41,60,49,52,27,49,56,46,29,17,42,39,52,17,32,29,54,24,32,41,54,47,42,57,54,23,50,52,43,12,51,51,32,20,42,51,41,35,32,74,75,67,66,40,53,58,67,49,29,52,46,29,24,61,71,72,44,56,70,64,49,52,49,51,18,37,51,52,25,28,54,35,23,46,44,21,35,51,41,6,48,54,37,1,62,62,32,63,78,50,51,66,23,13,13,48,16,7,17,49,10,17,42,51,22,43,53,47,40,52,53,48,48,50,54,47,48,58,53,45,47,56,65,73,94

Secondary structure (DSSP, 8-state):
-HHHHHHHHHHHHHHHHHHHHHHHHHHHHHHGGG--HHHHHHHHHHHTGGGHHHHHHHHHHHHHHHHHHHHHHHHHTT-GGGHHHHHHHHIIIIIHHHHHHHHHIIIIIHHHHHHHHHHHHTTHHHHHHHTT--HIIIIIHHHHHHHHHHHHHHHHHHHHHHHHHHHHHHHHHH---HHHHHHHHHHH--HHHHHHHHHHHHHHHHHHHHHHHHHHHT--STHHHHHHHHHHHHHHHHHHHHHHHHHHHHHHHHHH-/-HHHHHHHHHHHHHHHHHHHHHHHHHHHHHHGGG--HHHHHHHHHHHTGGGHHHHHHHHHHHHHHHHHHHHHHHHHTT-GGGHHHHHHHHIIIIIHHHHHHHHHIIIIIHHHHHHHHHHHHTTHHHHHHHTT--HIIIIIHHHHHHHHHHHHHHHHHHHHHHHHHHHHHHHHHH---HHHHHHHHHHH--HHHHHHHHHHHHHHHHHHHHHHHHHHHT--STHHHHHHHHHHHHHHHHHHHHHHHHHHHHHHHHHH-

Sequence (514 aa):
MALLTRLGRTALDALRGTGALGLVVGRTVLALPKLERRELGRALVQFGYGSLPLALATAALAGIIVVLQSGIYVQRFGARAFLGWAAGYGVLWEFGPLLLGLIMSARLGARNAAELALMQVGGQIEGLRGIGLDPFAILVAPRVVAMEVSMLALSGVTFAVAILFESVAALLALGLPVRVFFGTFSQLLGPLDLLGGVVKTGIFGLAIALLSTTVGLSARGGAHAVGQAAANAVVRSCAAIFVLDFALTSLLAGWMGMALLTRLGRTALDALRGTGALGLVVGRTVLALPKLERRELGRALVQFGYGSLPLALATAALAGIIVVLQSGIYVQRFGARAFLGWAAGYGVLWEFGPLLLGLIMSARLGARNAAELALMQVGGQIEGLRGIGLDPFAILVAPRVVAMEVSMLALSGVTFAVAILFESVAALLALGLPVRVFFGTFSQLLGPLDLLGGVVKTGIFGLAIALLSTTVGLSARGGAHAVGQAAANAVVRSCAAIFVLDFALTSLLAGWMG

Radius of gyration: 22.4 Å; Cα contacts (8 Å, |Δi|>4): 859; chains: 2; bounding box: 58×66×51 Å